Protein 2CFU (pdb70)

Organism: Pseudomonas aeruginosa (strain ATCC 15692 / DSM 22644 / CIP 104116 / JCM 14847 / LMG 12228 / 1C / PRS 101 / PAO1) (NCBI:txid208964)

Solvent-accessible surface area: 27462 Å² total

Secondary structure (P-SEA, 3-state):
ccccccccaaaaaaaaaaaaccccccaaaaaaaaccccccccbbbbbccccccccccccccccccccccccccaaaaaaaaaaacccbbbccccbbbbcccccbbbbbbbcccccccccccccaaaaaaaaaaaaaccccccccbbbcccccccccccccccccaaaaaaccbbbbbcccccccccccaaaaaaaaaaaaacccccccccccccccccccccccbbbbbbbcccccccbbbbbcccbbbbbbbbccccccbbbbbbbcccccccccccccccccccccccccccccaaaaaaaaaaaaacccccccccccccccccccaaaaaaaaaaaaaaaaaaaaaaaaaaaacccccccccccccccccccccccccccccaaaaaaaaaaacccccccccccccccccccaaaaaaaaaccaaaaaaaaaaaaaacaaaaaaaaaaaaaaacccaaaaaaaaaaaaaaaaaacccaaaaaaaaaaaaaaacccccccccaaaaaaccaaaaaaaaaaaccccccccccbbbbbbbcccbbbbbbbbcccbbbbbcccccccccbbbbbbaaaaaaaaaccccaaaaaaaccccccccccaaaaaaaabbbbbcccccccccc

B-factor: mean 19.93, std 8.71, range [2.0, 65.28]

GO terms:
  GO:0018741 linear primary-alkylsulfatase activity (F, EXP)
  GO:0042802 identical protein binding (F, IPI)

InterPro domains:
  IPR001279 Metallo-beta-lactamase [PF00753] (119-344)
  IPR001279 Metallo-beta-lactamase [SM00849] (122-344)
  IPR029228 Alkyl sulfatase dimerisation domain [PF14863] (381-519)
  IPR029229 Alkyl sulfatase, C-terminal [PF14864] (529-652)
  IPR036527 SCP2 sterol-binding domain superfamily [G3DSA:3.30.1050.10] (521-658)
  IPR036527 SCP2 sterol-binding domain superfamily [SSF55718] (531-652)
  IPR036866 Ribonuclease Z/Hydroxyacylglutathione hydrolase-like [SSF56281] (22-521)
  IPR038536 Alkyl/aryl-sulfatase, dimerisation domain superfamily [G3DSA:1.25.40.880] (380-520)
  IPR044097 Alkyl/aryl-sulfatase Bds1/ SdsA1 , MBL-fold [cd07710] (106-350)
  IPR052195 Bacterial Alkyl/Aryl-Sulfatase [PTHR43223] (21-653)

CATH classification: 3.60.15.30 (+2 more: 1.25.40.880, 3.30.1050.10)

Nearest PDB structures (foldseek):
  2cg2-assembly1_A-2  TM=9.993E-01  e=0.000E+00  Pseudomonas aeruginosa PAO1
  2cfz-assembly1_A  TM=1.001E+00  e=0.000E+00  Pseudomonas aeruginosa PAO1
  5a23-assembly1_C  TM=1.000E+00  e=1.369E-103  Pseudomonas aeruginosa
  4pdx-assembly1_A  TM=9.681E-01  e=1.367E-62  Escherichia coli K-12
  4pdx-assembly1_B  TM=9.681E-01  e=2.317E-62  Escherichia coli K-12

Structure (mmCIF, N/CA/C/O backbone):
data_2CFU
#
_entry.id   2CFU
#
_cell.length_a   86.057
_cell.length_b   86.057
_cell.length_c   364.413
_cell.angle_alpha   90.00
_cell.angle_beta   90.00
_cell.angle_gamma   120.00
#
_symmetry.space_group_name_H-M   'P 65 2 2'
#
loop_
_entity.id
_entity.type
_entity.pdbx_description
1 polymer SDSA1
2 non-polymer 1-DECANE-SULFONIC-ACID
3 non-polymer DI(HYDROXYETHYL)ETHER
4 non-polymer 'ISOPROPYL ALCOHOL'
5 non-polymer 'ZINC ION'
6 water water
#
loop_
_atom_site.group_PDB
_atom_site.id
_atom_site.type_symbol
_atom_site.label_atom_id
_atom_site.label_alt_id
_atom_site.label_comp_id
_atom_site.label_asym_id
_atom_site.label_entity_id
_atom_site.label_seq_id
_atom_site.pdbx_PDB_ins_code
_atom_site.Cartn_x
_atom_site.Cartn_y
_atom_site.Cartn_z
_atom_site.occupancy
_atom_site.B_iso_or_equiv
_atom_site.auth_seq_id
_atom_site.auth_comp_id
_atom_site.auth_asym_id
_atom_site.auth_atom_id
_atom_site.pdbx_PDB_model_num
ATOM 1 N N . THR A 1 20 ? 5.369 17.705 173.613 1.00 52.73 20 THR A N 1
ATOM 2 C CA . THR A 1 20 ? 6.039 18.488 174.715 1.00 54.32 20 THR A CA 1
ATOM 3 C C . THR A 1 20 ? 7.408 19.083 174.312 1.00 52.34 20 THR A C 1
ATOM 4 O O . THR A 1 20 ? 8.221 18.431 173.645 1.00 52.48 20 THR A O 1
ATOM 8 N N . THR A 1 21 ? 7.650 20.303 174.786 1.00 48.48 21 THR A N 1
ATOM 9 C CA . THR A 1 21 ? 8.816 21.101 174.432 1.00 43.27 21 THR A CA 1
ATOM 10 C C . THR A 1 21 ? 9.911 21.306 175.512 1.00 40.95 21 THR A C 1
ATOM 11 O O . THR A 1 21 ? 10.598 22.337 175.509 1.00 39.66 21 THR A O 1
ATOM 15 N N . ALA A 1 22 ? 10.064 20.375 176.442 1.00 34.17 22 ALA A N 1
ATOM 16 C CA . ALA A 1 22 ? 11.139 20.496 177.439 1.00 31.04 22 ALA A CA 1
ATOM 17 C C . ALA A 1 22 ? 12.064 19.275 177.284 1.00 27.87 22 ALA A C 1
ATOM 18 O O . ALA A 1 22 ? 11.620 18.260 176.737 1.00 27.80 22 ALA A O 1
ATOM 20 N N . PRO A 1 23 ? 13.354 19.387 177.698 1.00 24.11 23 PRO A N 1
ATOM 21 C CA . PRO A 1 23 ? 14.278 18.258 177.576 1.00 22.03 23 PRO A CA 1
ATOM 22 C C . PRO A 1 23 ? 13.718 16.996 178.198 1.00 23.59 23 PRO A C 1
ATOM 23 O O . PRO A 1 23 ? 12.977 17.073 179.189 1.00 22.53 23 PRO A O 1
ATOM 27 N N . LYS A 1 24 ? 14.043 15.850 177.606 1.00 20.01 24 LYS A N 1
ATOM 28 C CA . LYS A 1 24 ? 13.506 14.557 178.067 1.00 18.68 24 LYS A CA 1
ATOM 29 C C . LYS A 1 24 ? 14.597 13.842 178.872 1.00 20.90 24 LYS A C 1
ATOM 30 O O . LYS A 1 24 ? 15.781 14.187 178.747 1.00 19.28 24 LYS A O 1
ATOM 36 N N . PRO A 1 25 ? 14.212 12.853 179.709 1.00 20.74 25 PRO A N 1
ATOM 37 C CA . PRO A 1 25 ? 15.246 12.089 180.436 1.00 19.40 25 PRO A CA 1
ATOM 38 C C . PRO A 1 25 ? 16.089 11.274 179.439 1.00 20.25 25 PRO A C 1
ATOM 39 O O . PRO A 1 25 ? 15.643 11.039 178.308 1.00 19.97 25 PRO A O 1
ATOM 43 N N . PRO A 1 26 ? 17.327 10.908 179.814 1.00 20.42 26 PRO A N 1
ATOM 44 C CA . PRO A 1 26 ? 18.093 9.984 178.945 1.00 19.35 26 PRO A CA 1
ATOM 45 C C . PRO A 1 26 ? 17.314 8.676 178.752 1.00 18.02 26 PRO A C 1
ATOM 46 O O . PRO A 1 26 ? 16.714 8.166 179.679 1.00 15.14 26 PRO A O 1
ATOM 50 N N . SER A 1 27 ? 17.269 8.180 177.532 1.00 15.81 27 SER A N 1
ATOM 51 C CA . SER A 1 27 ? 16.556 6.928 177.274 1.00 18.54 27 SER A CA 1
ATOM 52 C C . SER A 1 27 ? 17.384 5.735 177.816 1.00 18.39 27 SER A C 1
ATOM 53 O O . SER A 1 27 ? 18.554 5.890 178.243 1.00 17.32 27 SER A O 1
ATOM 56 N N . ALA A 1 28 ? 16.787 4.546 177.805 1.00 16.53 28 ALA A N 1
ATOM 57 C CA . ALA A 1 28 ? 17.502 3.319 178.231 1.00 18.97 28 ALA A CA 1
ATOM 58 C C . ALA A 1 28 ? 18.722 3.054 177.352 1.00 18.65 28 ALA A C 1
ATOM 59 O O . ALA A 1 28 ? 19.745 2.511 177.811 1.00 17.06 28 ALA A O 1
ATOM 61 N N . PHE A 1 29 ? 18.602 3.401 176.066 1.00 17.81 29 PHE A N 1
ATOM 62 C CA . PHE A 1 29 ? 19.721 3.257 175.119 1.00 17.28 29 PHE A CA 1
ATOM 63 C C . PHE A 1 29 ? 20.804 4.265 175.385 1.00 19.36 29 PHE A C 1
ATOM 64 O O . PHE A 1 29 ? 21.982 3.954 175.267 1.00 17.24 29 PHE A O 1
ATOM 72 N N . THR A 1 30 ? 20.409 5.470 175.757 1.00 15.41 30 THR A N 1
ATOM 73 C CA . THR A 1 30 ? 21.392 6.468 176.116 1.00 16.53 30 THR A CA 1
ATOM 74 C C . THR A 1 30 ? 22.131 6.039 177.385 1.00 16.67 30 THR A C 1
ATOM 75 O O . THR A 1 30 ? 23.378 6.104 177.454 1.00 19.23 30 THR A O 1
ATOM 79 N N . VAL A 1 31 ? 21.386 5.537 178.377 1.00 17.38 31 VAL A N 1
ATOM 80 C CA . VAL A 1 31 ? 22.004 5.027 179.595 1.00 16.67 31 VAL A CA 1
ATOM 81 C C . VAL A 1 31 ? 23.035 3.931 179.264 1.00 17.80 31 VAL A C 1
ATOM 82 O O . VAL A 1 31 ? 24.190 3.973 179.761 1.00 15.86 31 VAL A O 1
ATOM 86 N N A GLU A 1 32 ? 22.624 2.976 178.424 0.50 16.32 32 GLU A N 1
ATOM 87 N N B GLU A 1 32 ? 22.659 2.957 178.427 0.50 18.83 32 GLU A N 1
ATOM 88 C CA A GLU A 1 32 ? 23.504 1.879 177.996 0.50 17.01 32 GLU A CA 1
ATOM 89 C CA B GLU A 1 32 ? 23.616 1.886 178.090 0.50 21.09 32 GLU A CA 1
ATOM 90 C C A GLU A 1 32 ? 24.763 2.406 177.306 0.50 16.26 32 GLU A C 1
ATOM 91 C C B GLU A 1 32 ? 24.824 2.452 177.351 0.50 19.18 32 GLU A C 1
ATOM 92 O O A GLU A 1 32 ? 25.862 1.849 177.486 0.50 15.11 32 GLU A O 1
ATOM 93 O O B GLU A 1 32 ? 25.956 1.973 177.543 0.50 17.64 32 GLU A O 1
ATOM 104 N N . ALA A 1 33 ? 24.604 3.475 176.525 1.00 17.84 33 ALA A N 1
ATOM 105 C CA . ALA A 1 33 ? 25.727 4.097 175.807 1.00 18.78 33 ALA A CA 1
ATOM 106 C C . ALA A 1 33 ? 26.700 4.722 176.819 1.00 17.15 33 ALA A C 1
ATOM 107 O O . ALA A 1 33 ? 27.909 4.601 176.660 1.00 16.98 33 ALA A O 1
ATOM 109 N N . GLN A 1 34 ? 26.178 5.357 177.875 1.00 19.22 34 GLN A N 1
ATOM 110 C CA . GLN A 1 34 ? 27.053 5.920 178.920 1.00 17.43 34 GLN A CA 1
ATOM 111 C C . GLN A 1 34 ? 27.820 4.827 179.658 1.00 17.84 34 GLN A C 1
ATOM 112 O O . GLN A 1 34 ? 29.016 5.006 179.956 1.00 20.62 34 GLN A O 1
ATOM 118 N N . ARG A 1 35 ? 27.159 3.702 179.941 1.00 16.05 35 ARG A N 1
ATOM 119 C CA A ARG A 1 35 ? 27.824 2.590 180.637 0.50 16.25 35 ARG A CA 1
ATOM 120 C CA B ARG A 1 35 ? 27.819 2.586 180.643 0.50 15.75 35 ARG A CA 1
ATOM 121 C C . ARG A 1 35 ? 28.946 2.028 179.761 1.00 16.18 35 ARG A C 1
ATOM 122 O O . ARG A 1 35 ? 30.004 1.631 180.254 1.00 14.87 35 ARG A O 1
ATOM 137 N N . ARG A 1 36 ? 28.701 1.995 178.457 1.00 18.00 36 ARG A N 1
ATOM 138 C CA A ARG A 1 36 ? 29.715 1.531 177.510 0.50 21.93 36 ARG A CA 1
ATOM 139 C CA B ARG A 1 36 ? 29.697 1.548 177.485 0.50 21.00 36 ARG A CA 1
ATOM 140 C C . ARG A 1 36 ? 30.945 2.440 177.496 1.00 20.73 36 ARG A C 1
ATOM 141 O O . ARG A 1 36 ? 32.082 1.936 177.408 1.00 17.78 36 ARG A O 1
ATOM 156 N N . VAL A 1 37 ? 30.732 3.764 177.595 1.00 16.26 37 VAL A N 1
ATOM 157 C CA . VAL A 1 37 ? 31.857 4.703 177.693 1.00 18.18 37 VAL A CA 1
ATOM 158 C C . VAL A 1 37 ? 32.732 4.336 178.918 1.00 17.11 37 VAL A C 1
ATOM 159 O O . VAL A 1 37 ? 33.968 4.222 178.806 1.00 17.68 37 VAL A O 1
ATOM 163 N N . GLU A 1 38 ? 32.077 4.103 180.061 1.00 16.41 38 GLU A N 1
ATOM 164 C CA . GLU A 1 38 ? 32.774 3.735 181.286 1.00 20.32 38 GLU A CA 1
ATOM 165 C C . GLU A 1 38 ? 33.545 2.425 181.135 1.00 20.58 38 GLU A C 1
ATOM 166 O O . GLU A 1 38 ? 34.651 2.314 181.643 1.00 18.22 38 GLU A O 1
ATOM 172 N N . ALA A 1 39 ? 32.973 1.470 180.399 1.00 15.19 39 ALA A N 1
ATOM 173 C CA . ALA A 1 39 ? 33.622 0.160 180.148 1.00 19.28 39 ALA A CA 1
ATOM 174 C C . ALA A 1 39 ? 34.833 0.320 179.214 1.00 21.79 39 ALA A C 1
ATOM 175 O O . ALA A 1 39 ? 35.808 -0.441 179.290 1.00 22.48 39 ALA A O 1
ATOM 177 N N . GLU A 1 40 ? 34.757 1.296 178.311 1.00 20.76 40 GLU A N 1
ATOM 178 C CA . GLU A 1 40 ? 35.794 1.461 177.293 1.00 23.50 40 GLU A CA 1
ATOM 179 C C . GLU A 1 40 ? 36.951 2.379 177.619 1.00 23.90 40 GLU A C 1
ATOM 180 O O . GLU A 1 40 ? 38.058 2.166 177.123 1.00 23.14 40 GLU A O 1
ATOM 186 N N . LEU A 1 41 ? 36.717 3.350 178.498 1.00 17.54 41 LEU A N 1
ATOM 187 C CA . LEU A 1 41 ? 37.702 4.395 178.779 1.00 19.07 41 LEU A CA 1
ATOM 188 C C . LEU A 1 41 ? 38.321 4.254 180.165 1.00 20.69 41 LEU A C 1
ATOM 189 O O . LEU A 1 41 ? 37.649 3.778 181.086 1.00 19.20 41 LEU A O 1
ATOM 194 N N . PRO A 1 42 ? 39.603 4.670 180.313 1.00 21.54 42 PRO A N 1
ATOM 195 C CA . PRO A 1 42 ? 40.377 4.441 181.550 1.00 20.81 42 PRO A CA 1
ATOM 196 C C . PRO A 1 42 ? 40.039 5.351 182.728 1.00 20.22 42 PRO A C 1
ATOM 197 O O . PRO A 1 42 ? 40.887 6.125 183.183 1.00 17.85 42 PRO A O 1
ATOM 201 N N . PHE A 1 43 ? 38.806 5.289 183.208 1.00 17.16 43 PHE A N 1
ATOM 202 C CA . PHE A 1 43 ? 38.411 6.096 184.369 1.00 18.82 43 PHE A CA 1
ATOM 203 C C . PHE A 1 43 ? 39.295 5.903 185.631 1.00 18.95 43 PHE A C 1
ATOM 204 O O . PHE A 1 43 ? 39.430 6.812 186.435 1.00 21.78 43 PHE A O 1
ATOM 212 N N . ALA A 1 44 ? 39.896 4.724 185.771 1.00 21.90 44 ALA A N 1
ATOM 213 C CA . ALA A 1 44 ? 40.857 4.416 186.872 1.00 19.01 44 ALA A CA 1
ATOM 214 C C . ALA A 1 44 ? 42.092 5.325 186.834 1.00 18.27 44 ALA A C 1
ATOM 215 O O . ALA A 1 44 ? 42.727 5.558 187.851 1.00 21.33 44 ALA A O 1
ATOM 217 N N . ASP A 1 45 ? 42.439 5.800 185.650 1.00 19.87 45 ASP A N 1
ATOM 218 C CA . ASP A 1 45 ? 43.488 6.798 185.499 1.00 20.62 45 ASP A CA 1
ATOM 219 C C . ASP A 1 45 ? 42.921 8.182 185.894 1.00 22.46 45 ASP A C 1
ATOM 220 O O . ASP A 1 45 ? 42.294 8.878 185.059 1.00 20.33 45 ASP A O 1
ATOM 225 N N . ARG A 1 46 ? 43.157 8.581 187.152 1.00 20.26 46 ARG A N 1
ATOM 226 C CA . ARG A 1 46 ? 42.659 9.873 187.673 1.00 23.51 46 ARG A CA 1
ATOM 227 C C . ARG A 1 46 ? 43.768 10.902 187.901 1.00 20.80 46 ARG A C 1
ATOM 228 O O . ARG A 1 46 ? 43.543 11.928 188.542 1.00 17.85 46 ARG A O 1
ATOM 236 N N . ALA A 1 47 ? 44.956 10.647 187.351 1.00 19.81 47 ALA A N 1
ATOM 237 C CA . ALA A 1 47 ? 46.092 11.557 187.562 1.00 19.24 47 ALA A CA 1
ATOM 238 C C . ALA A 1 47 ? 45.812 13.002 187.159 1.00 22.30 47 ALA A C 1
ATOM 239 O O . ALA A 1 47 ? 46.319 13.914 187.803 1.00 20.17 47 ALA A O 1
ATOM 241 N N . ASP A 1 48 ? 44.987 13.221 186.116 1.00 20.06 48 ASP A N 1
ATOM 242 C CA . ASP A 1 48 ? 44.616 14.594 185.708 1.00 18.51 48 ASP A CA 1
ATOM 243 C C . ASP A 1 48 ? 44.045 15.428 186.847 1.00 17.72 48 ASP A C 1
ATOM 244 O O . ASP A 1 48 ? 44.265 16.646 186.902 1.00 19.77 48 ASP A O 1
ATOM 249 N N . PHE A 1 49 ? 43.301 14.782 187.748 1.00 18.48 49 PHE A N 1
ATOM 250 C CA . PHE A 1 49 ? 42.748 15.485 188.919 1.00 20.61 49 PHE A CA 1
ATOM 251 C C . PHE A 1 49 ? 43.827 16.048 189.824 1.00 21.22 49 PHE A C 1
ATOM 252 O O . PHE A 1 49 ? 43.687 17.162 190.312 1.00 22.29 49 PHE A O 1
ATOM 260 N N A GLU A 1 50 ? 44.905 15.306 189.990 0.50 21.23 50 GLU A N 1
ATOM 261 N N B GLU A 1 50 ? 44.906 15.300 190.006 0.50 21.23 50 GLU A N 1
ATOM 262 C CA A GLU A 1 50 ? 46.057 15.787 190.712 0.50 22.39 50 GLU A CA 1
ATOM 263 C CA B GLU A 1 50 ? 46.079 15.789 190.710 0.50 22.39 50 GLU A CA 1
ATOM 264 C C A GLU A 1 50 ? 46.786 16.872 189.925 0.50 20.85 50 GLU A C 1
ATOM 265 C C B GLU A 1 50 ? 46.760 16.892 189.918 0.50 20.85 50 GLU A C 1
ATOM 266 O O A GLU A 1 50 ? 47.159 17.890 190.462 0.50 16.95 50 GLU A O 1
ATOM 267 O O B GLU A 1 50 ? 47.112 17.922 190.450 0.50 16.95 50 GLU A O 1
ATOM 278 N N . ARG A 1 51 ? 46.961 16.637 188.635 1.00 19.12 51 ARG A N 1
ATOM 279 C CA . ARG A 1 51 ? 47.626 17.621 187.765 1.00 19.68 51 ARG A CA 1
ATOM 280 C C . ARG A 1 51 ? 46.931 18.969 187.762 1.00 21.35 51 ARG A C 1
ATOM 281 O O . ARG A 1 51 ? 47.606 20.039 187.811 1.00 20.49 51 ARG A O 1
ATOM 289 N N . ALA A 1 52 ? 45.597 18.928 187.673 1.00 20.36 52 ALA A N 1
ATOM 290 C CA . ALA A 1 52 ? 44.788 20.146 187.582 1.00 19.79 52 ALA A CA 1
ATOM 291 C C . ALA A 1 52 ? 44.751 20.932 188.901 1.00 20.19 52 ALA A C 1
ATOM 292 O O . ALA A 1 52 ? 44.408 22.125 188.907 1.00 22.10 52 ALA A O 1
ATOM 294 N N . ASP A 1 53 ? 45.088 20.272 190.011 1.00 19.70 53 ASP A N 1
ATOM 295 C CA . ASP A 1 53 ? 45.156 20.940 191.315 1.00 21.85 53 ASP A CA 1
ATOM 296 C C . ASP A 1 53 ? 46.572 21.302 191.751 1.00 21.17 53 ASP A C 1
ATOM 297 O O . ASP A 1 53 ? 46.766 22.118 192.656 1.00 19.03 53 ASP A O 1
ATOM 302 N N . ARG A 1 54 ? 47.555 20.712 191.092 1.00 18.34 54 ARG A N 1
ATOM 303 C CA . ARG A 1 54 ? 48.953 20.910 191.477 1.00 16.48 54 ARG A CA 1
ATOM 304 C C . ARG A 1 54 ? 49.355 22.366 191.358 1.00 18.45 54 ARG A C 1
ATOM 305 O O . ARG A 1 54 ? 49.031 23.036 190.365 1.00 19.43 54 ARG A O 1
ATOM 313 N N . GLY A 1 55 ? 50.045 22.842 192.385 1.00 17.37 55 GLY A N 1
ATOM 314 C CA . GLY A 1 55 ? 50.534 24.214 192.430 1.00 20.69 55 GLY A CA 1
ATOM 315 C C . GLY A 1 55 ? 49.471 25.276 192.632 1.00 17.23 55 GLY A C 1
ATOM 316 O O . GLY A 1 55 ? 49.761 26.473 192.461 1.00 19.91 55 GLY A O 1
ATOM 317 N N . LEU A 1 56 ? 48.271 24.876 193.061 1.00 15.36 56 LEU A N 1
ATOM 318 C CA . LEU A 1 56 ? 47.200 25.851 193.293 1.00 11.48 56 LEU A CA 1
ATOM 319 C C . LEU A 1 56 ? 47.634 26.839 194.373 1.00 14.60 56 LEU A C 1
ATOM 320 O O . LEU A 1 56 ? 48.055 26.433 195.460 1.00 12.26 56 LEU A O 1
ATOM 325 N N . ILE A 1 57 ? 47.514 28.116 194.064 1.00 9.89 57 ILE A N 1
ATOM 326 C CA . ILE A 1 57 ? 47.827 29.209 194.991 1.00 14.49 57 ILE A CA 1
ATOM 327 C C . ILE A 1 57 ? 46.527 29.787 195.528 1.00 16.09 57 ILE A C 1
ATOM 328 O O . ILE A 1 57 ? 46.374 29.963 196.750 1.00 11.79 57 ILE A O 1
ATOM 333 N N . ARG A 1 58 ? 45.561 30.036 194.647 1.00 11.19 58 ARG A N 1
ATOM 334 C CA . ARG A 1 58 ? 44.260 30.571 195.099 1.00 16.83 58 ARG A CA 1
ATOM 335 C C . ARG A 1 58 ? 43.111 30.292 194.125 1.00 17.92 58 ARG A C 1
ATOM 336 O O . ARG A 1 58 ? 43.200 30.642 192.944 1.00 13.37 58 ARG A O 1
ATOM 344 N N . ARG A 1 59 ? 42.052 29.653 194.619 1.00 19.22 59 ARG A N 1
ATOM 345 C CA . ARG A 1 59 ? 40.818 29.521 193.845 1.00 19.00 59 ARG A CA 1
ATOM 346 C C . ARG A 1 59 ? 39.828 30.511 194.482 1.00 22.12 59 ARG A C 1
ATOM 347 O O . ARG A 1 59 ? 39.333 30.246 195.579 1.00 23.50 59 ARG A O 1
ATOM 355 N N . PRO A 1 60 ? 39.597 31.692 193.850 1.00 25.08 60 PRO A N 1
ATOM 356 C CA . PRO A 1 60 ? 38.619 32.636 194.425 1.00 27.14 60 PRO A CA 1
ATOM 357 C C . PRO A 1 60 ? 37.290 31.921 194.645 1.00 31.84 60 PRO A C 1
ATOM 358 O O . PRO A 1 60 ? 36.886 31.129 193.801 1.00 35.92 60 PRO A O 1
ATOM 362 N N . GLU A 1 61 ? 36.644 32.199 195.779 1.00 31.23 61 GLU A N 1
ATOM 363 C CA . GLU A 1 61 ? 35.414 31.514 196.230 1.00 38.00 61 GLU A CA 1
ATOM 364 C C . GLU A 1 61 ? 34.337 31.469 195.159 1.00 35.04 61 GLU A C 1
ATOM 365 O O . GLU A 1 61 ? 33.758 30.409 194.875 1.00 38.72 61 GLU A O 1
ATOM 371 N N . ARG A 1 62 ? 34.017 32.639 194.628 1.00 33.22 62 ARG A N 1
ATOM 372 C CA . ARG A 1 62 ? 33.079 32.733 193.533 1.00 38.11 62 ARG A CA 1
ATOM 373 C C . ARG A 1 62 ? 33.809 33.530 192.469 1.00 35.96 62 ARG A C 1
ATOM 374 O O . ARG A 1 62 ? 34.692 34.352 192.776 1.00 39.31 62 ARG A O 1
ATOM 382 N N . LEU A 1 63 ? 33.483 33.267 191.223 1.00 28.46 63 LEU A N 1
ATOM 383 C CA . LEU A 1 63 ? 34.043 34.036 190.157 1.00 25.22 63 LEU A CA 1
ATOM 384 C C . LEU A 1 63 ? 32.907 34.717 189.408 1.00 22.50 63 LEU A C 1
ATOM 385 O O . LEU A 1 63 ? 32.024 34.060 188.888 1.00 26.61 63 LEU A O 1
ATOM 390 N N . LEU A 1 64 ? 32.955 36.039 189.352 1.00 23.59 64 LEU A N 1
ATOM 391 C CA . LEU A 1 64 ? 31.968 36.828 188.612 1.00 24.39 64 LEU A CA 1
ATOM 392 C C . LEU A 1 64 ? 32.696 38.041 188.053 1.00 24.25 64 LEU A C 1
ATOM 393 O O . LEU A 1 64 ? 33.100 38.902 188.811 1.00 23.80 64 LEU A O 1
ATOM 398 N N . ILE A 1 65 ? 32.879 38.069 186.733 1.00 20.86 65 ILE A N 1
ATOM 399 C CA . ILE A 1 65 ? 33.610 39.160 186.064 1.00 23.57 65 ILE A CA 1
ATOM 400 C C . ILE A 1 65 ? 32.627 40.007 185.234 1.00 20.93 65 ILE A C 1
ATOM 401 O O . ILE A 1 65 ? 31.897 39.466 184.395 1.00 26.80 65 ILE A O 1
ATOM 406 N N . ARG A 1 66 ? 32.647 41.316 185.472 1.00 24.84 66 ARG A N 1
ATOM 407 C CA A ARG A 1 66 ? 31.739 42.253 184.799 0.50 23.17 66 ARG A CA 1
ATOM 408 C CA B ARG A 1 66 ? 31.747 42.288 184.821 0.50 23.32 66 ARG A CA 1
ATOM 409 C C . ARG A 1 66 ? 32.448 43.143 183.769 1.00 23.77 66 ARG A C 1
ATOM 410 O O . ARG A 1 66 ? 33.650 43.475 183.905 1.00 23.94 66 ARG A O 1
ATOM 425 N N . ASN A 1 67 ? 31.707 43.515 182.728 1.00 18.80 67 ASN A N 1
ATOM 426 C CA . ASN A 1 67 ? 32.219 44.406 181.686 1.00 18.63 67 ASN A CA 1
ATOM 427 C C . ASN A 1 67 ? 31.891 45.845 182.066 1.00 20.72 67 ASN A C 1
ATOM 428 O O . ASN A 1 67 ? 31.010 46.071 182.907 1.00 19.14 67 ASN A O 1
ATOM 433 N N . PRO A 1 68 ? 32.624 46.820 181.489 1.00 23.09 68 PRO A N 1
ATOM 434 C CA . PRO A 1 68 ? 32.387 48.242 181.715 1.00 22.60 68 PRO A CA 1
ATOM 435 C C . PRO A 1 68 ? 30.946 48.687 181.468 1.00 24.98 68 PRO A C 1
ATOM 436 O O . PRO A 1 68 ? 30.480 49.587 182.145 1.00 24.31 68 PRO A O 1
ATOM 440 N N . ASP A 1 69 ? 30.245 48.078 180.514 1.00 21.87 69 ASP A N 1
ATOM 441 C CA . ASP A 1 69 ? 28.856 48.486 180.262 1.00 24.32 69 ASP A CA 1
ATOM 442 C C . ASP A 1 69 ? 27.867 47.807 181.246 1.00 22.07 69 ASP A C 1
ATOM 443 O O . ASP A 1 69 ? 26.655 47.985 181.136 1.00 24.30 69 ASP A O 1
ATOM 448 N N . GLY A 1 70 ? 28.404 46.988 182.158 1.00 25.14 70 GLY A N 1
ATOM 449 C CA . GLY A 1 70 ? 27.598 46.305 183.186 1.00 23.62 70 GLY A CA 1
ATOM 450 C C . GLY A 1 70 ? 27.156 44.893 182.870 1.00 22.65 70 GLY A C 1
ATOM 451 O O . GLY A 1 70 ? 26.529 44.231 183.699 1.00 23.34 70 GLY A O 1
ATOM 452 N N . SER A 1 71 ? 27.406 44.456 181.643 1.00 18.65 71 SER A N 1
ATOM 453 C CA . SER A 1 71 ? 27.102 43.111 181.258 1.00 16.10 71 SER A CA 1
ATOM 454 C C . SER A 1 71 ? 28.073 42.179 182.010 1.00 21.31 71 SER A C 1
ATOM 455 O O . SER A 1 71 ? 29.123 42.620 182.515 1.00 21.19 71 SER A O 1
ATOM 458 N N . VAL A 1 72 ? 27.723 40.897 182.086 1.00 18.95 72 VAL A N 1
ATOM 459 C CA . VAL A 1 72 ? 28.552 39.911 182.760 1.00 19.94 72 VAL A CA 1
ATOM 460 C C . VAL A 1 72 ? 29.489 39.232 181.741 1.00 21.77 72 VAL A C 1
ATOM 461 O O . VAL A 1 72 ? 29.022 38.649 180.773 1.00 20.55 72 VAL A O 1
ATOM 465 N N . ALA A 1 73 ? 30.808 39.325 181.954 1.00 21.31 73 ALA A N 1
ATOM 466 C CA . ALA A 1 73 ? 31.789 38.701 181.063 1.00 18.49 73 ALA A CA 1
ATOM 467 C C . ALA A 1 73 ? 31.931 37.194 181.312 1.00 23.74 73 ALA A C 1
ATOM 468 O O . ALA A 1 73 ? 32.059 36.427 180.371 1.00 23.02 73 ALA A O 1
ATOM 470 N N . TRP A 1 74 ? 31.912 36.788 182.591 1.00 20.84 74 TRP A N 1
ATOM 471 C CA . TRP A 1 74 ? 32.256 35.410 182.962 1.00 23.68 74 TRP A CA 1
ATOM 472 C C . TRP A 1 74 ? 31.758 35.110 184.341 1.00 26.16 74 TRP A C 1
ATOM 473 O O . TRP A 1 74 ? 31.832 35.953 185.231 1.00 25.69 74 TRP A O 1
ATOM 484 N N . GLN A 1 75 ? 31.266 33.898 184.540 1.00 25.78 75 GLN A N 1
ATOM 485 C CA . GLN A 1 75 ? 30.947 33.472 185.888 1.00 27.63 75 GLN A CA 1
ATOM 486 C C . GLN A 1 75 ? 30.932 31.964 185.869 1.00 26.67 75 GLN A C 1
ATOM 487 O O . GLN A 1 75 ? 30.690 31.361 184.821 1.00 29.19 75 GLN A O 1
ATOM 493 N N . LEU A 1 76 ? 31.236 31.351 187.004 1.00 24.38 76 LEU A N 1
ATOM 494 C CA . LEU A 1 76 ? 31.307 29.893 187.074 1.00 22.73 76 LEU A CA 1
ATOM 495 C C . LEU A 1 76 ? 30.213 29.241 187.916 1.00 24.33 76 LEU A C 1
ATOM 496 O O . LEU A 1 76 ? 30.070 27.998 187.912 1.00 23.35 76 LEU A O 1
ATOM 501 N N . GLY A 1 77 ? 29.410 30.068 188.594 1.00 21.38 77 GLY A N 1
ATOM 502 C CA . GLY A 1 77 ? 28.315 29.579 189.461 1.00 23.34 77 GLY A CA 1
ATOM 503 C C . GLY A 1 77 ? 27.282 28.672 188.799 1.00 24.73 77 GLY A C 1
ATOM 504 O O . GLY A 1 77 ? 26.681 27.826 189.463 1.00 25.02 77 GLY A O 1
ATOM 505 N N . GLY A 1 78 ? 27.093 28.825 187.484 1.00 26.13 78 GLY A N 1
ATOM 506 C CA . GLY A 1 78 ? 26.169 27.956 186.724 1.00 22.75 78 GLY A CA 1
ATOM 507 C C . GLY A 1 78 ? 26.641 26.507 186.626 1.00 24.69 78 GLY A C 1
ATOM 508 O O . GLY A 1 78 ? 25.866 25.598 186.266 1.00 21.18 78 GLY A O 1
ATOM 509 N N . TYR A 1 79 ? 27.910 26.271 186.946 1.00 18.79 79 TYR A N 1
ATOM 510 C CA . TYR A 1 79 ? 28.441 24.896 186.892 1.00 23.14 79 TYR A CA 1
ATOM 511 C C . TYR A 1 79 ? 28.410 24.142 188.228 1.00 23.13 79 TYR A C 1
ATOM 512 O O . TYR A 1 79 ? 28.933 23.037 188.318 1.00 25.22 79 TYR A O 1
ATOM 521 N N . ASP A 1 80 ? 27.777 24.722 189.251 1.00 23.29 80 ASP A N 1
ATOM 522 C CA . ASP A 1 80 ? 27.757 24.084 190.553 1.00 23.64 80 ASP A CA 1
ATOM 523 C C . ASP A 1 80 ? 27.241 22.661 190.549 1.00 24.84 80 ASP A C 1
ATOM 524 O O . ASP A 1 80 ? 27.713 21.843 191.349 1.00 26.47 80 ASP A O 1
ATOM 529 N N . PHE A 1 81 ? 26.307 22.341 189.646 1.00 24.54 81 PHE A N 1
ATOM 530 C CA . PHE A 1 81 ? 25.723 20.977 189.561 1.00 22.13 81 PHE A CA 1
ATOM 531 C C . PHE A 1 81 ? 26.804 19.926 189.311 1.00 24.26 81 PHE A C 1
ATOM 532 O O . PHE A 1 81 ? 26.635 18.767 189.630 1.00 27.24 81 PHE A O 1
ATOM 540 N N . LEU A 1 82 ? 27.923 20.348 188.730 1.00 23.70 82 LEU A N 1
ATOM 541 C CA . LEU A 1 82 ? 29.026 19.443 188.457 1.00 20.49 82 LEU A CA 1
ATOM 542 C C . LEU A 1 82 ? 29.861 19.149 189.672 1.00 26.83 82 LEU A C 1
ATOM 543 O O . LEU A 1 82 ? 30.561 18.126 189.703 1.00 24.35 82 LEU A O 1
ATOM 548 N N . LEU A 1 83 ? 29.794 20.033 190.672 1.00 26.82 83 LEU A N 1
ATOM 549 C CA . LEU A 1 83 ? 30.688 19.942 191.836 1.00 31.94 83 LEU A CA 1
ATOM 550 C C . LEU A 1 83 ? 30.554 18.725 192.732 1.00 37.32 83 LEU A C 1
ATOM 551 O O . LEU A 1 83 ? 31.561 18.287 193.297 1.00 41.48 83 LEU A O 1
ATOM 556 N N . ASP A 1 84 ? 29.345 18.177 192.884 1.00 38.89 84 ASP A N 1
ATOM 557 C CA . ASP A 1 84 ? 29.185 16.942 193.686 1.00 42.00 84 ASP A CA 1
ATOM 558 C C . ASP A 1 84 ? 29.922 15.735 193.045 1.00 42.30 84 ASP A C 1
ATOM 559 O O . ASP A 1 84 ? 30.147 14.706 193.694 1.00 39.40 84 ASP A O 1
ATOM 564 N N . GLY A 1 85 ? 30.308 15.896 191.773 1.00 42.10 85 GLY A N 1
ATOM 565 C CA . GLY A 1 85 ? 31.029 14.870 191.001 1.00 40.40 85 GLY A CA 1
ATOM 566 C C . GLY A 1 85 ? 30.226 13.614 190.653 1.00 40.30 85 GLY A C 1
ATOM 567 O O . GLY A 1 85 ? 30.777 12.646 190.110 1.00 42.39 85 GLY A O 1
ATOM 568 N N A LYS A 1 86 ? 28.930 13.647 190.941 0.50 37.19 86 LYS A N 1
ATOM 569 N N B LYS A 1 86 ? 28.932 13.626 190.970 0.50 38.55 86 LYS A N 1
ATOM 570 C CA A LYS A 1 86 ? 28.033 12.522 190.688 0.50 35.32 86 LYS A CA 1
ATOM 571 C CA B LYS A 1 86 ? 28.063 12.476 190.711 0.50 37.61 86 LYS A CA 1
ATOM 572 C C A LYS A 1 86 ? 27.707 12.368 189.195 0.50 34.82 86 LYS A C 1
ATOM 573 C C B LYS A 1 86 ? 27.694 12.353 189.221 0.50 36.21 86 LYS A C 1
ATOM 574 O O A LYS A 1 86 ? 27.485 13.371 188.508 0.50 34.20 86 LYS A O 1
ATOM 575 O O B LYS A 1 86 ? 27.437 13.366 188.561 0.50 35.82 86 LYS A O 1
ATOM 586 N N . PRO A 1 87 ? 27.692 11.114 188.689 1.00 36.01 87 PRO A N 1
ATOM 587 C CA . PRO A 1 87 ? 27.424 10.845 187.257 1.00 34.07 87 PRO A CA 1
ATOM 588 C C . PRO A 1 87 ? 25.981 11.167 186.885 1.00 32.05 87 PRO A C 1
ATOM 589 O O . PRO A 1 87 ? 25.066 10.883 187.662 1.00 30.51 87 PRO A O 1
ATOM 593 N N . ARG A 1 88 ? 25.802 11.790 185.722 1.00 25.03 88 ARG A N 1
ATOM 594 C CA . ARG A 1 88 ? 24.498 12.190 185.226 1.00 19.37 88 ARG A CA 1
ATOM 595 C C . ARG A 1 88 ? 24.394 11.599 183.840 1.00 17.34 88 ARG A C 1
ATOM 596 O O . ARG A 1 88 ? 25.235 11.896 183.012 1.00 17.86 88 ARG A O 1
ATOM 604 N N . ASP A 1 89 ? 23.400 10.731 183.603 1.00 13.45 89 ASP A N 1
ATOM 605 C CA . ASP A 1 89 ? 23.314 10.022 182.306 1.00 15.70 89 ASP A CA 1
ATOM 606 C C . ASP A 1 89 ? 22.913 10.867 181.107 1.00 18.89 89 ASP A C 1
ATOM 607 O O . ASP A 1 89 ? 22.952 10.394 179.972 1.00 19.77 89 ASP A O 1
ATOM 612 N N . SER A 1 90 ? 22.588 12.137 181.348 1.00 15.98 90 SER A N 1
ATOM 613 C CA . SER A 1 90 ? 22.344 13.038 180.247 1.00 17.37 90 SER A CA 1
ATOM 614 C C . SER A 1 90 ? 23.683 13.683 179.821 1.00 15.47 90 SER A C 1
ATOM 615 O O . SER A 1 90 ? 23.704 14.557 178.946 1.00 16.21 90 SER A O 1
ATOM 618 N N . ILE A 1 91 ? 24.796 13.263 180.446 1.00 17.40 91 ILE A N 1
ATOM 619 C CA . ILE A 1 91 ? 26.140 13.729 180.056 1.00 18.46 91 ILE A CA 1
ATOM 620 C C . ILE A 1 91 ? 27.099 12.536 179.845 1.00 18.78 91 ILE A C 1
ATOM 621 O O . ILE A 1 91 ? 27.250 11.685 180.714 1.00 20.89 91 ILE A O 1
ATOM 626 N N . ASN A 1 92 ? 27.752 12.505 178.695 1.00 20.30 92 ASN A N 1
ATOM 627 C CA . ASN A 1 92 ? 28.737 11.481 178.414 1.00 15.72 92 ASN A CA 1
ATOM 628 C C . ASN A 1 92 ? 29.734 11.548 179.558 1.00 15.38 92 ASN A C 1
ATOM 629 O O . ASN A 1 92 ? 30.228 12.656 179.864 1.00 14.37 92 ASN A O 1
ATOM 634 N N . PRO A 1 93 ? 29.987 10.404 180.244 1.00 17.57 93 PRO A N 1
ATOM 635 C CA . PRO A 1 93 ? 30.873 10.412 181.433 1.00 19.22 93 PRO A CA 1
ATOM 636 C C . PRO A 1 93 ? 32.312 10.861 181.166 1.00 18.98 93 PRO A C 1
ATOM 637 O O . PRO A 1 93 ? 32.966 11.336 182.084 1.00 15.50 93 PRO A O 1
ATOM 641 N N . SER A 1 94 ? 32.788 10.695 179.931 1.00 15.89 94 SER A N 1
ATOM 642 C CA . SER A 1 94 ? 34.111 11.170 179.575 1.00 13.16 94 SER A CA 1
ATOM 643 C C . SER A 1 94 ? 34.059 12.702 179.540 1.00 14.77 94 SER A C 1
ATOM 644 O O . SER A 1 94 ? 34.949 13.369 180.053 1.00 15.70 94 SER A O 1
ATOM 647 N N . LEU A 1 95 ? 33.026 13.251 178.891 1.00 14.27 95 LEU A N 1
ATOM 648 C CA . LEU A 1 95 ? 32.856 14.704 178.859 1.00 16.19 95 LEU A CA 1
ATOM 649 C C . LEU A 1 95 ? 32.630 15.265 180.259 1.00 16.14 95 LEU A C 1
ATOM 650 O O . LEU A 1 95 ? 33.089 16.343 180.584 1.00 18.86 95 LEU A O 1
ATOM 655 N N . GLN A 1 96 ? 31.894 14.549 181.088 1.00 15.67 96 GLN A N 1
ATOM 656 C CA . GLN A 1 96 ? 31.692 15.027 182.448 1.00 16.86 96 GLN A CA 1
ATOM 657 C C . GLN A 1 96 ? 33.020 15.130 183.219 1.00 17.44 96 GLN A C 1
ATOM 658 O O . GLN A 1 96 ? 33.203 16.058 184.001 1.00 18.31 96 GLN A O 1
ATOM 664 N N . ARG A 1 97 ? 33.935 14.164 182.986 1.00 12.86 97 ARG A N 1
ATOM 665 C CA . ARG A 1 97 ? 35.267 14.172 183.581 1.00 14.29 97 ARG A CA 1
ATOM 666 C C . ARG A 1 97 ? 36.014 15.447 183.160 1.00 15.58 97 ARG A C 1
ATOM 667 O O . ARG A 1 97 ? 36.599 16.127 183.989 1.00 15.58 97 ARG A O 1
ATOM 675 N N . GLN A 1 98 ? 36.000 15.743 181.860 1.00 16.72 98 GLN A N 1
ATOM 676 C CA . GLN A 1 98 ? 36.678 16.923 181.323 1.00 14.49 98 GLN A CA 1
ATOM 677 C C . GLN A 1 98 ? 36.032 18.183 181.902 1.00 17.45 98 GLN A C 1
ATOM 678 O O . GLN A 1 98 ? 36.735 19.145 182.238 1.00 17.76 98 GLN A O 1
ATOM 684 N N . ALA A 1 99 ? 34.694 18.156 182.032 1.00 14.42 99 ALA A N 1
ATOM 685 C CA . ALA A 1 99 ? 33.911 19.297 182.505 1.00 18.93 99 ALA A CA 1
ATOM 686 C C . ALA A 1 99 ? 34.288 19.684 183.922 1.00 19.73 99 ALA A C 1
ATOM 687 O O . ALA A 1 99 ? 34.299 20.875 184.247 1.00 19.28 99 ALA A O 1
ATOM 689 N N . LEU A 1 100 ? 34.591 18.670 184.749 1.00 17.00 100 LEU A N 1
ATOM 690 C CA A LEU A 1 100 ? 34.988 18.934 186.129 0.50 16.68 100 LEU A CA 1
ATOM 691 C CA B LEU A 1 100 ? 35.032 18.868 186.134 0.50 18.53 100 LEU A CA 1
ATOM 692 C C . LEU A 1 100 ? 36.435 19.416 186.186 1.00 19.35 100 LEU A C 1
ATOM 693 O O . LEU A 1 100 ? 36.730 20.361 186.936 1.00 18.29 100 LEU A O 1
ATOM 702 N N . LEU A 1 101 ? 37.309 18.779 185.412 1.00 15.82 101 LEU A N 1
ATOM 703 C CA . LEU A 1 101 ? 38.719 19.209 185.358 1.00 16.94 101 LEU A CA 1
ATOM 704 C C . LEU A 1 101 ? 38.837 20.666 184.906 1.00 17.72 101 LEU A C 1
ATOM 705 O O . LEU A 1 101 ? 39.659 21.411 185.445 1.00 18.03 101 LEU A O 1
ATOM 710 N N . ASN A 1 102 ? 38.009 21.085 183.932 1.00 18.34 102 ASN A N 1
ATOM 711 C CA . ASN A 1 102 ? 37.993 22.508 183.505 1.00 18.53 102 ASN A CA 1
ATOM 712 C C . ASN A 1 102 ? 37.459 23.477 184.555 1.00 18.05 102 ASN A C 1
ATOM 713 O O . ASN A 1 102 ? 37.573 24.704 184.394 1.00 19.38 102 ASN A O 1
ATOM 718 N N . LEU A 1 103 ? 36.846 22.947 185.605 1.00 21.55 103 LEU A N 1
ATOM 719 C CA . LEU A 1 103 ? 36.388 23.793 186.726 1.00 20.02 103 LEU A CA 1
ATOM 720 C C . LEU A 1 103 ? 37.490 23.993 187.778 1.00 21.53 103 LEU A C 1
ATOM 721 O O . LEU A 1 103 ? 37.252 24.609 188.815 1.00 23.20 103 LEU A O 1
ATOM 726 N N . LYS A 1 104 ? 38.675 23.428 187.535 1.00 24.45 104 LYS A N 1
ATOM 727 C CA . LYS A 1 104 ? 39.807 23.614 188.445 1.00 22.86 104 LYS A CA 1
ATOM 728 C C . LYS A 1 104 ? 40.452 24.931 188.035 1.00 24.40 104 LYS A C 1
ATOM 729 O O . LYS A 1 104 ? 41.449 24.944 187.303 1.00 21.88 104 LYS A O 1
ATOM 735 N N . TYR A 1 105 ? 39.829 26.032 188.470 1.00 20.81 105 TYR A N 1
ATOM 736 C CA . TYR A 1 105 ? 40.238 27.401 188.100 1.00 19.74 105 TYR A CA 1
ATOM 737 C C . TYR A 1 105 ? 41.018 28.091 189.198 1.00 19.70 105 TYR A C 1
ATOM 738 O O . TYR A 1 105 ? 41.057 27.605 190.339 1.00 17.35 105 TYR A O 1
ATOM 747 N N . GLY A 1 106 ? 41.576 29.262 188.870 1.00 20.17 106 GLY A N 1
ATOM 748 C CA . GLY A 1 106 ? 42.305 30.069 189.837 1.00 16.23 106 GLY A CA 1
ATOM 749 C C . GLY A 1 106 ? 43.742 30.334 189.436 1.00 17.78 106 GLY A C 1
ATOM 750 O O . GLY A 1 106 ? 44.093 30.236 188.264 1.00 18.34 106 GLY A O 1
ATOM 751 N N . LEU A 1 107 ? 44.574 30.649 190.425 1.00 14.08 107 LEU A N 1
ATOM 752 C CA . LEU A 1 107 ? 45.992 30.965 190.194 1.00 17.34 107 LEU A CA 1
ATOM 753 C C . LEU A 1 107 ? 46.866 29.772 190.559 1.00 17.04 107 LEU A C 1
ATOM 754 O O . LEU A 1 107 ? 46.771 29.257 191.670 1.00 20.53 107 LEU A O 1
ATOM 759 N N . PHE A 1 108 ? 47.748 29.373 189.643 1.00 18.81 108 PHE A N 1
ATOM 760 C CA . PHE A 1 108 ? 48.582 28.189 189.838 1.00 18.48 108 PHE A CA 1
ATOM 761 C C . PHE A 1 108 ? 50.056 28.435 189.575 1.00 19.20 108 PHE A C 1
ATOM 762 O O . PHE A 1 108 ? 50.409 29.225 188.702 1.00 21.20 108 PHE A O 1
ATOM 770 N N . GLU A 1 109 ? 50.910 27.767 190.342 1.00 15.94 109 GLU A N 1
ATOM 771 C CA . GLU A 1 109 ? 52.320 27.687 190.013 1.00 16.45 109 GLU A CA 1
ATOM 772 C C . GLU A 1 109 ? 52.529 26.481 189.084 1.00 17.88 109 GLU A C 1
ATOM 773 O O . GLU A 1 109 ? 51.984 25.374 189.341 1.00 18.62 109 GLU A O 1
ATOM 779 N N . VAL A 1 110 ? 53.264 26.709 187.982 1.00 16.71 110 VAL A N 1
ATOM 780 C CA . VAL A 1 110 ? 53.620 25.685 187.000 1.00 14.96 110 VAL A CA 1
ATOM 781 C C . VAL A 1 110 ? 55.054 25.202 187.298 1.00 16.80 110 VAL A C 1
ATOM 782 O O . VAL A 1 110 ? 55.341 23.993 187.324 1.00 20.72 110 VAL A O 1
ATOM 786 N N . ALA A 1 111 ? 55.938 26.163 187.552 1.00 15.59 111 ALA A N 1
ATOM 787 C CA . ALA A 1 111 ? 57.341 25.931 187.847 1.00 15.43 111 ALA A CA 1
ATOM 788 C C . ALA A 1 111 ? 57.835 27.209 188.493 1.00 18.08 111 ALA A C 1
ATOM 789 O O . ALA A 1 111 ? 57.086 28.177 188.582 1.00 20.54 111 ALA A O 1
ATOM 791 N N . GLU A 1 112 ? 59.108 27.254 188.885 1.00 18.37 112 GLU A N 1
ATOM 792 C CA . GLU A 1 112 ? 59.614 28.440 189.571 1.00 24.56 112 GLU A CA 1
ATOM 793 C C . GLU A 1 112 ? 59.462 29.677 188.702 1.00 20.46 112 GLU A C 1
ATOM 794 O O . GLU A 1 112 ? 59.996 29.739 187.591 1.00 21.62 112 GLU A O 1
ATOM 800 N N . GLY A 1 113 ? 58.743 30.664 189.224 1.00 19.82 113 GLY A N 1
ATOM 801 C CA . GLY A 1 113 ? 58.529 31.940 188.512 1.00 18.25 113 GLY A CA 1
ATOM 802 C C . GLY A 1 113 ? 57.629 31.861 187.280 1.00 20.34 113 GLY A C 1
ATOM 803 O O . GLY A 1 113 ? 57.626 32.789 186.441 1.00 17.06 113 GLY A O 1
ATOM 804 N N . ILE A 1 114 ? 56.881 30.761 187.156 1.00 18.15 114 ILE A N 1
ATOM 805 C CA . ILE A 1 114 ? 55.907 30.588 186.057 1.00 18.23 114 ILE A CA 1
ATOM 806 C C . ILE A 1 114 ? 54.564 30.245 186.658 1.00 17.96 114 ILE A C 1
ATOM 807 O O . ILE A 1 114 ? 54.423 29.217 187.320 1.00 19.44 114 ILE A O 1
ATOM 812 N N . TYR A 1 115 ? 53.590 31.125 186.414 1.00 19.51 115 TYR A N 1
ATOM 813 C CA . TYR A 1 115 ? 52.236 30.978 186.937 1.00 17.22 115 TYR A CA 1
ATOM 814 C C . TYR A 1 115 ? 51.215 31.034 185.822 1.00 17.98 115 TYR A C 1
ATOM 815 O O . TYR A 1 115 ? 51.482 31.579 184.748 1.00 19.77 115 TYR A O 1
ATOM 824 N N . GLN A 1 116 ? 50.045 30.444 186.068 1.00 21.38 116 GLN A N 1
ATOM 825 C CA . GLN A 1 116 ? 48.921 30.574 185.136 1.00 19.63 116 GLN A CA 1
ATOM 826 C C . GLN A 1 116 ? 47.629 30.862 185.886 1.00 21.66 116 GLN A C 1
ATOM 827 O O . GLN A 1 116 ? 47.427 30.387 187.005 1.00 22.95 116 GLN A O 1
ATOM 833 N N . VAL A 1 117 ? 46.777 31.675 185.278 1.00 19.32 117 VAL A N 1
ATOM 834 C CA . VAL A 1 117 ? 45.417 31.836 185.776 1.00 18.65 117 VAL A CA 1
ATOM 835 C C . VAL A 1 117 ? 44.567 31.035 184.787 1.00 16.62 117 VAL A C 1
ATOM 836 O O . VAL A 1 117 ? 44.511 31.352 183.572 1.00 16.80 117 VAL A O 1
ATOM 840 N N . ARG A 1 118 ? 43.955 29.969 185.292 1.00 16.30 118 ARG A N 1
ATOM 841 C CA . ARG A 1 118 ? 43.126 29.104 184.482 1.00 17.52 118 ARG A CA 1
ATOM 842 C C . ARG A 1 118 ? 41.642 29.301 184.831 1.00 15.93 118 ARG A C 1
ATOM 843 O O . ARG A 1 118 ? 41.288 29.678 185.965 1.00 15.97 118 ARG A O 1
ATOM 851 N N . GLY A 1 119 ? 40.774 29.043 183.867 1.00 16.61 119 GLY A N 1
ATOM 852 C CA . GLY A 1 119 ? 39.345 29.105 184.140 1.00 13.85 119 GLY A CA 1
ATOM 853 C C . GLY A 1 119 ? 38.738 30.491 184.375 1.00 15.37 119 GLY A C 1
ATOM 854 O O . GLY A 1 119 ? 37.661 30.596 184.942 1.00 20.60 119 GLY A O 1
ATOM 855 N N . PHE A 1 120 ? 39.454 31.543 183.970 1.00 16.63 120 PHE A N 1
ATOM 856 C CA . PHE A 1 120 ? 38.932 32.903 183.957 1.00 16.56 120 PHE A CA 1
ATOM 857 C C . PHE A 1 120 ? 38.314 33.257 182.603 1.00 18.18 120 PHE A C 1
ATOM 858 O O . PHE A 1 120 ? 37.672 34.313 182.455 1.00 18.66 120 PHE A O 1
ATOM 866 N N . ASP A 1 121 ? 38.414 32.313 181.664 1.00 15.41 121 ASP A N 1
ATOM 867 C CA . ASP A 1 121 ? 37.992 32.502 180.266 1.00 16.09 121 ASP A CA 1
ATOM 868 C C . ASP A 1 121 ? 38.275 31.146 179.577 1.00 17.65 121 ASP A C 1
ATOM 869 O O . ASP A 1 121 ? 38.657 30.170 180.250 1.00 18.21 121 ASP A O 1
ATOM 874 N N . LEU A 1 122 ? 38.052 31.053 178.272 1.00 17.01 122 LEU A N 1
ATOM 875 C CA . LEU A 1 122 ? 38.289 29.798 177.577 1.00 15.90 122 LEU A CA 1
ATOM 876 C C . LEU A 1 122 ? 39.761 29.351 177.689 1.00 18.24 122 LEU A C 1
ATOM 877 O O . LEU A 1 122 ? 40.039 28.161 177.914 1.00 15.70 122 LEU A O 1
ATOM 882 N N . ALA A 1 123 ? 40.678 30.309 177.499 1.00 17.69 123 ALA A N 1
ATOM 883 C CA . ALA A 1 123 ? 42.095 30.071 177.556 1.00 17.83 123 ALA A CA 1
ATOM 884 C C . ALA A 1 123 ? 42.685 30.371 178.913 1.00 18.23 123 ALA A C 1
ATOM 885 O O . ALA A 1 123 ? 41.994 30.850 179.816 1.00 17.11 123 ALA A O 1
ATOM 887 N N . ASN A 1 124 ? 43.978 30.046 179.037 1.00 17.58 124 ASN A N 1
ATOM 888 C CA . ASN A 1 124 ? 44.776 30.371 180.207 1.00 18.58 124 ASN A CA 1
ATOM 889 C C . ASN A 1 124 ? 45.553 31.664 179.922 1.00 16.39 124 ASN A C 1
ATOM 890 O O . ASN A 1 124 ? 45.780 32.025 178.763 1.00 17.14 124 ASN A O 1
ATOM 895 N N . ILE A 1 125 ? 46.003 32.316 180.979 1.00 13.92 125 ILE A N 1
ATOM 896 C CA . ILE A 1 125 ? 46.901 33.480 180.828 1.00 18.18 125 ILE A CA 1
ATOM 897 C C . ILE A 1 125 ? 48.105 33.113 181.688 1.00 18.23 125 ILE A C 1
ATOM 898 O O . ILE A 1 125 ? 47.950 32.553 182.785 1.00 20.17 125 ILE A O 1
ATOM 903 N N . THR A 1 126 ? 49.294 33.359 181.166 1.00 18.10 126 THR A N 1
ATOM 904 C CA . THR A 1 126 ? 50.518 32.893 181.827 1.00 18.80 126 THR A CA 1
ATOM 905 C C . THR A 1 126 ? 51.377 34.086 182.243 1.00 19.83 126 THR A C 1
ATOM 906 O O . THR A 1 126 ? 51.623 35.001 181.430 1.00 17.82 126 THR A O 1
ATOM 910 N N . PHE A 1 127 ? 51.835 34.081 183.502 1.00 17.77 127 PHE A N 1
ATOM 911 C CA . PHE A 1 127 ? 52.689 35.149 184.021 1.00 16.11 127 PHE A CA 1
ATOM 912 C C . PHE A 1 127 ? 54.050 34.565 184.314 1.00 17.19 127 PHE A C 1
ATOM 913 O O . PHE A 1 127 ? 54.177 33.629 185.108 1.00 17.51 127 PHE A O 1
ATOM 921 N N . ILE A 1 128 ? 55.075 35.121 183.673 1.00 17.64 128 ILE A N 1
ATOM 922 C CA . ILE A 1 128 ? 56.429 34.610 183.839 1.00 16.87 128 ILE A CA 1
ATOM 923 C C . ILE A 1 128 ? 57.203 35.703 184.544 1.00 16.99 128 ILE A C 1
ATOM 924 O O . ILE A 1 128 ? 57.228 36.851 184.061 1.00 18.39 128 ILE A O 1
ATOM 929 N N A ARG A 1 129 ? 57.806 35.349 185.683 0.50 16.39 129 ARG A N 1
ATOM 930 N N B ARG A 1 129 ? 57.806 35.366 185.690 0.50 16.97 129 ARG A N 1
ATOM 931 C CA A ARG A 1 129 ? 58.595 36.286 186.483 0.50 15.41 129 ARG A CA 1
ATOM 932 C CA B ARG A 1 129 ? 58.546 36.345 186.501 0.50 16.04 129 ARG A CA 1
ATOM 933 C C A ARG A 1 129 ? 59.847 36.763 185.751 0.50 15.25 129 ARG A C 1
ATOM 934 C C B ARG A 1 129 ? 59.873 36.796 185.880 0.50 15.75 129 ARG A C 1
ATOM 935 O O A ARG A 1 129 ? 60.716 35.958 185.425 0.50 17.75 129 ARG A O 1
ATOM 936 O O B ARG A 1 129 ? 60.824 36.021 185.776 0.50 17.83 129 ARG A O 1
ATOM 951 N N . GLY A 1 130 ? 59.925 38.070 185.494 1.00 14.24 130 GLY A N 1
ATOM 952 C CA . GLY A 1 130 ? 61.133 38.681 184.932 1.00 13.11 130 GLY A CA 1
ATOM 953 C C . GLY A 1 130 ? 61.844 39.384 186.086 1.00 15.68 130 GLY A C 1
ATOM 954 O O . GLY A 1 130 ? 61.321 39.452 187.212 1.00 17.48 130 GLY A O 1
ATOM 955 N N . ASP A 1 131 ? 63.022 39.924 185.826 1.00 17.85 131 ASP A N 1
ATOM 956 C CA . ASP A 1 131 ? 63.763 40.631 186.875 1.00 17.57 131 ASP A CA 1
ATOM 957 C C . ASP A 1 131 ? 63.030 41.864 187.416 1.00 17.25 131 ASP A C 1
ATOM 958 O O . ASP A 1 131 ? 63.150 42.177 188.610 1.00 16.21 131 ASP A O 1
ATOM 963 N N . SER A 1 132 ? 62.244 42.530 186.559 1.00 15.87 132 SER A N 1
ATOM 964 C CA . SER A 1 132 ? 61.604 43.819 186.941 1.00 15.45 132 SER A CA 1
ATOM 965 C C . SER A 1 132 ? 60.090 43.899 186.710 1.00 17.45 132 SER A C 1
ATOM 966 O O . SER A 1 132 ? 59.481 44.970 186.917 1.00 17.42 132 SER A O 1
ATOM 969 N N . GLY A 1 133 ? 59.487 42.784 186.299 1.00 14.00 133 GLY A N 1
ATOM 970 C CA . GLY A 1 133 ? 58.046 42.760 186.046 1.00 14.11 133 GLY A CA 1
ATOM 971 C C . GLY A 1 133 ? 57.662 41.471 185.430 1.00 17.87 133 GLY A C 1
ATOM 972 O O . GLY A 1 133 ? 58.481 40.557 185.398 1.00 23.24 133 GLY A O 1
ATOM 973 N N . TRP A 1 134 ? 56.422 41.374 184.934 1.00 15.65 134 TRP A N 1
ATOM 974 C CA . TRP A 1 134 ? 55.963 40.133 184.285 1.00 16.33 134 TRP A CA 1
ATOM 975 C C . TRP A 1 134 ? 56.227 40.069 182.793 1.00 14.52 134 TRP A C 1
ATOM 976 O O . TRP A 1 134 ? 56.197 41.079 182.137 1.00 15.11 134 TRP A O 1
ATOM 987 N N . ILE A 1 135 ? 56.485 38.872 182.276 1.00 15.70 135 ILE A N 1
ATOM 988 C CA . ILE A 1 135 ? 56.372 38.641 180.818 1.00 17.22 135 ILE A CA 1
ATOM 989 C C . ILE A 1 135 ? 55.034 37.864 180.812 1.00 18.94 135 ILE A C 1
ATOM 990 O O . ILE A 1 135 ? 54.880 36.886 181.552 1.00 17.30 135 ILE A O 1
ATOM 995 N N . VAL A 1 136 ? 54.058 38.340 180.036 1.00 17.78 136 VAL A N 1
ATOM 996 C CA . VAL A 1 136 ? 52.732 37.692 180.017 1.00 15.35 136 VAL A CA 1
ATOM 997 C C . VAL A 1 136 ? 52.523 36.976 178.699 1.00 17.13 136 VAL A C 1
ATOM 998 O O . VAL A 1 136 ? 52.781 37.570 177.636 1.00 16.19 136 VAL A O 1
ATOM 1002 N N . VAL A 1 137 ? 52.080 35.704 178.742 1.00 15.62 137 VAL A N 1
ATOM 1003 C CA . VAL A 1 137 ? 51.770 34.991 177.500 1.00 13.75 137 VAL A CA 1
ATOM 1004 C C . VAL A 1 137 ? 50.247 34.890 177.391 1.00 17.78 137 VAL A C 1
ATOM 1005 O O . VAL A 1 137 ? 49.578 34.326 178.258 1.00 16.60 137 VAL A O 1
ATOM 1009 N N . ASP A 1 138 ? 49.725 35.481 176.326 1.00 18.00 138 ASP A N 1
ATOM 1010 C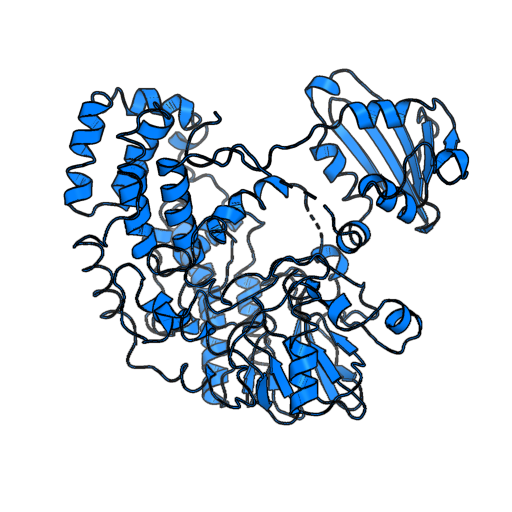 CA . ASP A 1 138 ? 48.311 35.557 176.035 1.00 18.87 138 ASP A CA 1
ATOM 1011 C C . ASP A 1 138 ? 47.541 36.453 176.993 1.00 22.54 138 ASP A C 1
ATOM 1012 O O . ASP A 1 138 ? 48.084 36.879 178.046 1.00 20.76 138 ASP A O 1
ATOM 1017 N N . THR A 1 139 ? 46.299 36.784 176.615 1.00 18.19 139 THR A N 1
ATOM 1018 C CA . THR A 1 139 ? 45.557 37.818 177.334 1.00 17.91 139 THR A CA 1
ATOM 1019 C C . THR A 1 139 ? 44.064 37.538 177.489 1.00 19.25 139 THR A C 1
ATOM 1020 O O . THR A 1 139 ? 43.289 38.453 177.761 1.00 17.92 139 THR A O 1
ATOM 1024 N N . LEU A 1 140 ? 43.665 36.286 177.274 1.00 19.48 140 LEU A N 1
ATOM 1025 C CA . LEU A 1 140 ? 42.254 35.859 177.332 1.00 17.00 140 LEU A CA 1
ATOM 1026 C C . LEU A 1 140 ? 41.441 36.521 176.197 1.00 19.32 140 LEU A C 1
ATOM 1027 O O . LEU A 1 140 ? 42.024 37.138 175.317 1.00 20.30 140 LEU A O 1
ATOM 1032 N N . THR A 1 141 ? 40.110 36.472 176.280 1.00 19.84 141 THR A N 1
ATOM 1033 C CA . THR A 1 141 ? 39.224 36.904 175.179 1.00 18.83 141 THR A CA 1
ATOM 1034 C C . THR A 1 141 ? 38.763 38.386 175.239 1.00 18.00 141 THR A C 1
ATOM 1035 O O . THR A 1 141 ? 38.458 38.977 174.207 1.00 17.80 141 THR A O 1
ATOM 1039 N N . THR A 1 142 ? 38.766 38.967 176.435 1.00 16.61 142 THR A N 1
ATOM 1040 C CA . THR A 1 142 ? 38.210 40.294 176.641 1.00 14.28 142 THR A CA 1
ATOM 1041 C C . THR A 1 142 ? 38.927 40.960 177.813 1.00 18.76 142 THR A C 1
ATOM 1042 O O . THR A 1 142 ? 39.378 40.272 178.735 1.00 17.25 142 THR A O 1
ATOM 1046 N N . PRO A 1 143 ? 39.102 42.294 177.749 1.00 18.19 143 PRO A N 1
ATOM 1047 C CA . PRO A 1 143 ? 39.869 42.977 178.788 1.00 16.10 143 PRO A CA 1
ATOM 1048 C C . PRO A 1 143 ? 39.444 42.703 180.226 1.00 16.13 143 PRO A C 1
ATOM 1049 O O . PRO A 1 143 ? 40.308 42.618 181.092 1.00 17.38 143 PRO A O 1
ATOM 1053 N N . ALA A 1 144 ? 38.137 42.552 180.490 1.00 17.76 144 ALA A N 1
ATOM 1054 C CA . ALA A 1 144 ? 37.673 42.370 181.892 1.00 15.82 144 ALA A CA 1
ATOM 1055 C C . ALA A 1 144 ? 38.228 41.077 182.511 1.00 16.37 144 ALA A C 1
ATOM 1056 O O . ALA A 1 144 ? 38.597 41.057 183.705 1.00 15.43 144 ALA A O 1
ATOM 1058 N N . THR A 1 145 ? 38.298 40.009 181.717 1.00 14.46 145 THR A N 1
ATOM 1059 C CA . THR A 1 145 ? 38.785 38.717 182.278 1.00 16.60 145 THR A CA 1
ATOM 1060 C C . THR A 1 145 ? 40.298 38.792 182.489 1.00 14.18 145 THR A C 1
ATOM 1061 O O . THR A 1 145 ? 40.826 38.371 183.541 1.00 18.99 145 THR A O 1
ATOM 1065 N N . ALA A 1 146 ? 40.984 39.366 181.511 1.00 18.51 146 ALA A N 1
ATOM 1066 C CA . ALA A 1 146 ? 42.430 39.588 181.636 1.00 12.69 146 ALA A CA 1
ATOM 1067 C C . ALA A 1 146 ? 42.746 40.438 182.857 1.00 18.84 146 ALA A C 1
ATOM 1068 O O . ALA A 1 146 ? 43.642 40.075 183.660 1.00 20.83 146 ALA A O 1
ATOM 1070 N N . ARG A 1 147 ? 42.013 41.548 183.020 1.00 15.81 147 ARG A N 1
ATOM 1071 C CA A ARG A 1 147 ? 42.229 42.453 184.155 0.50 18.30 147 ARG A CA 1
ATOM 1072 C CA B ARG A 1 147 ? 42.266 42.429 184.161 0.50 17.89 147 ARG A CA 1
ATOM 1073 C C . ARG A 1 147 ? 42.001 41.694 185.479 1.00 16.86 147 ARG A C 1
ATOM 1074 O O . ARG A 1 147 ? 42.819 41.773 186.421 1.00 18.28 147 ARG A O 1
ATOM 1089 N N . ALA A 1 148 ? 40.891 40.951 185.547 1.00 17.76 148 ALA A N 1
ATOM 1090 C CA . ALA A 1 148 ? 40.578 40.146 186.739 1.00 18.79 148 ALA A CA 1
ATOM 1091 C C . ALA A 1 148 ? 41.708 39.145 187.060 1.00 18.57 148 ALA A C 1
ATOM 1092 O O . ALA A 1 148 ? 42.038 38.957 188.232 1.00 15.42 148 ALA A O 1
ATOM 1094 N N . ALA A 1 149 ? 42.307 38.531 186.027 1.00 19.34 149 ALA A N 1
ATOM 1095 C CA . ALA A 1 149 ? 43.419 37.578 186.215 1.00 21.45 149 ALA A CA 1
ATOM 1096 C C . ALA A 1 149 ? 44.646 38.295 186.781 1.00 22.54 149 ALA A C 1
ATOM 1097 O O . ALA A 1 149 ? 45.286 37.803 187.686 1.00 20.19 149 ALA A O 1
ATOM 1099 N N . TYR A 1 150 ? 44.975 39.446 186.212 1.00 19.39 150 TYR A N 1
ATOM 1100 C CA . TYR A 1 150 ? 46.083 40.256 186.696 1.00 17.91 150 TYR A CA 1
ATOM 1101 C C . TYR A 1 150 ? 45.856 40.688 188.160 1.00 16.43 150 TYR A C 1
ATOM 1102 O O . TYR A 1 150 ? 46.769 40.609 188.988 1.00 18.46 150 TYR A O 1
ATOM 1111 N N . GLU A 1 151 ? 44.619 41.033 188.505 1.00 19.74 151 GLU A N 1
ATOM 1112 C CA . GLU A 1 151 ? 44.318 41.431 189.883 1.00 21.27 151 GLU A CA 1
ATOM 1113 C C . GLU A 1 151 ? 44.523 40.303 190.891 1.00 19.14 151 GLU A C 1
ATOM 1114 O O . GLU A 1 151 ? 45.053 40.533 191.981 1.00 16.73 151 GLU A O 1
ATOM 1120 N N . LEU A 1 152 ? 44.116 39.089 190.515 1.00 16.27 152 LEU A N 1
ATOM 1121 C CA . LEU A 1 152 ? 44.352 37.908 191.338 1.00 17.35 152 LEU A CA 1
ATOM 1122 C C . LEU A 1 152 ? 45.857 37.684 191.503 1.00 15.73 152 LEU A C 1
ATOM 1123 O O . LEU A 1 152 ? 46.341 37.428 192.621 1.00 17.53 152 LEU A O 1
ATOM 1128 N N . VAL A 1 153 ? 46.590 37.732 190.382 1.00 15.01 153 VAL A N 1
ATOM 1129 C CA . VAL A 1 153 ? 48.078 37.625 190.414 1.00 14.61 153 VAL A CA 1
ATOM 1130 C C . VAL A 1 153 ? 48.704 38.651 191.394 1.00 18.28 153 VAL A C 1
ATOM 1131 O O . VAL A 1 153 ? 49.545 38.292 192.237 1.00 17.92 153 VAL A O 1
ATOM 1135 N N . SER A 1 154 ? 48.261 39.912 191.309 1.00 17.58 154 SER A N 1
ATOM 1136 C CA . SER A 1 154 ? 48.789 40.975 192.173 1.00 18.48 154 SER A CA 1
ATOM 1137 C C . SER A 1 154 ? 48.452 40.739 193.639 1.00 20.77 154 SER 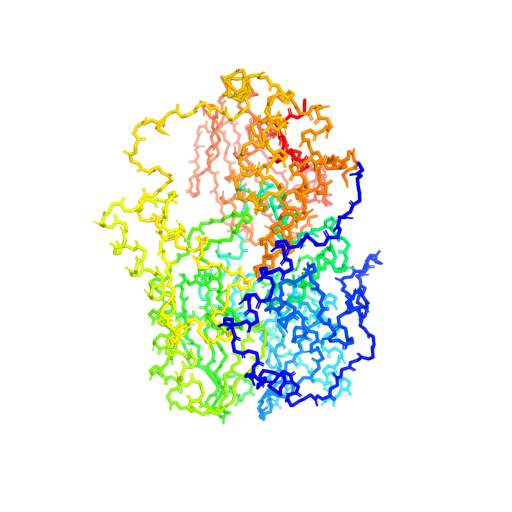A C 1
ATOM 1138 O O . SER A 1 154 ? 49.313 40.936 194.511 1.00 17.59 154 SER A O 1
ATOM 1141 N N . ARG A 1 155 ? 47.221 40.304 193.922 1.00 19.11 155 ARG A N 1
ATOM 1142 C CA . ARG A 1 155 ? 46.834 40.027 195.322 1.00 20.12 155 ARG A CA 1
ATOM 1143 C C . ARG A 1 155 ? 47.704 38.957 195.984 1.00 22.27 155 ARG A C 1
ATOM 1144 O O . ARG A 1 155 ? 48.116 39.116 197.124 1.00 23.80 155 ARG A O 1
ATOM 1152 N N . GLU A 1 156 ? 48.003 37.890 195.253 1.00 20.84 156 GLU A N 1
ATOM 1153 C CA . GLU A 1 156 ? 48.756 36.747 195.793 1.00 19.81 156 GLU A CA 1
ATOM 1154 C C . GLU A 1 156 ? 50.274 36.816 195.685 1.00 23.73 156 GLU A C 1
ATOM 1155 O O . GLU A 1 156 ? 50.989 36.389 196.610 1.00 23.06 156 GLU A O 1
ATOM 1161 N N . LEU A 1 157 ? 50.771 37.358 194.579 1.00 18.44 157 LEU A N 1
ATOM 1162 C CA . LEU A 1 157 ? 52.225 37.354 194.332 1.00 20.59 157 LEU A CA 1
ATOM 1163 C C . LEU A 1 157 ? 52.878 38.726 194.464 1.00 21.81 157 LEU A C 1
ATOM 1164 O O . LEU A 1 157 ? 54.102 38.850 194.492 1.00 24.55 157 LEU A O 1
ATOM 1169 N N . GLY A 1 158 ? 52.050 39.754 194.597 1.00 20.71 158 GLY A N 1
ATOM 1170 C CA . GLY A 1 158 ? 52.564 41.112 194.676 1.00 19.37 158 GLY A CA 1
ATOM 1171 C C . GLY A 1 158 ? 52.379 41.744 193.319 1.00 22.03 158 GLY A C 1
ATOM 1172 O O . GLY A 1 158 ? 52.483 41.075 192.262 1.00 18.13 158 GLY A O 1
ATOM 1173 N N . GLU A 1 159 ? 52.040 43.025 193.335 1.00 21.11 159 GLU A N 1
ATOM 1174 C CA . GLU A 1 159 ? 51.855 43.749 192.095 1.00 20.97 159 GLU A CA 1
ATOM 1175 C C . GLU A 1 159 ? 53.209 44.022 191.429 1.00 18.39 159 GLU A C 1
ATOM 1176 O O . GLU A 1 159 ? 54.172 44.400 192.096 1.00 20.73 159 GLU A O 1
ATOM 1182 N N A ARG A 1 160 ? 53.271 43.784 190.120 0.50 19.19 160 ARG A N 1
ATOM 1183 N N B ARG A 1 160 ? 53.253 43.817 190.114 0.50 19.10 160 ARG A N 1
ATOM 1184 C CA A ARG A 1 160 ? 54.459 44.036 189.308 0.50 21.65 160 ARG A CA 1
ATOM 1185 C CA B ARG A 1 160 ? 54.433 44.053 189.292 0.50 21.14 160 ARG A CA 1
ATOM 1186 C C A ARG A 1 160 ? 53.983 44.579 187.951 0.50 18.64 160 ARG A C 1
ATOM 1187 C C B ARG A 1 160 ? 53.963 44.603 187.948 0.50 18.42 160 ARG A C 1
ATOM 1188 O O A ARG A 1 160 ? 52.950 44.137 187.443 0.50 18.56 160 ARG A O 1
ATOM 1189 O O B ARG A 1 160 ? 52.919 44.183 187.442 0.50 18.35 160 ARG A O 1
ATOM 1204 N N . PRO A 1 161 ? 54.734 45.535 187.357 1.00 18.04 161 PRO A N 1
ATOM 1205 C CA . PRO A 1 161 ? 54.373 45.999 186.009 1.00 18.16 161 PRO A CA 1
ATOM 1206 C C . PRO A 1 161 ? 54.495 44.868 184.961 1.00 17.49 161 PRO A C 1
ATOM 1207 O O . PRO A 1 161 ? 55.301 43.943 185.116 1.00 19.10 161 PRO A O 1
ATOM 1211 N N . ILE A 1 162 ? 53.667 44.916 183.938 1.00 16.43 162 ILE A N 1
ATOM 1212 C CA . ILE A 1 162 ? 53.794 43.962 182.848 1.00 12.22 162 ILE A CA 1
ATOM 1213 C C . ILE A 1 162 ? 54.715 44.660 181.856 1.00 12.95 162 ILE A C 1
ATOM 1214 O O . ILE A 1 162 ? 54.439 45.788 181.438 1.00 17.97 162 ILE A O 1
ATOM 1219 N N . ARG A 1 163 ? 55.826 44.004 181.512 1.00 10.90 163 ARG A N 1
ATOM 1220 C CA . ARG A 1 163 ? 56.828 44.609 180.622 1.00 12.41 163 ARG A CA 1
ATOM 1221 C C . ARG A 1 163 ? 56.679 44.127 179.188 1.00 10.34 163 ARG A C 1
ATOM 1222 O O . ARG A 1 163 ? 56.981 44.854 178.246 1.00 14.12 163 ARG A O 1
ATOM 1230 N N . THR A 1 164 ? 56.195 42.893 179.045 1.00 8.09 164 THR A N 1
ATOM 1231 C CA . THR A 1 164 ? 56.076 42.227 177.727 1.00 9.45 164 THR A CA 1
ATOM 1232 C C . THR A 1 164 ? 54.848 41.348 177.706 1.00 12.44 164 THR A C 1
ATOM 1233 O O . THR A 1 164 ? 54.535 40.668 178.701 1.00 8.15 164 THR A O 1
ATOM 1237 N N . VAL A 1 165 ? 54.141 41.420 176.579 1.00 8.60 165 VAL A N 1
ATOM 1238 C CA . VAL A 1 165 ? 53.003 40.583 176.310 1.00 9.62 165 VAL A CA 1
ATOM 1239 C C . VAL A 1 165 ? 53.394 39.826 175.074 1.00 7.53 165 VAL A C 1
ATOM 1240 O O . VAL A 1 165 ? 53.845 40.424 174.092 1.00 7.65 165 VAL A O 1
ATOM 1244 N N . ILE A 1 166 ? 53.234 38.499 175.121 1.00 7.75 166 ILE A N 1
ATOM 1245 C CA . ILE A 1 166 ? 53.528 37.668 173.977 1.00 10.57 166 ILE A CA 1
ATOM 1246 C C . ILE A 1 166 ? 52.212 37.036 173.553 1.00 13.10 166 ILE A C 1
ATOM 1247 O O . ILE A 1 166 ? 51.476 36.549 174.400 1.00 11.99 166 ILE A O 1
ATOM 1252 N N . TYR A 1 167 ? 51.896 37.097 172.260 1.00 16.10 167 TYR A N 1
ATOM 1253 C CA . TYR A 1 167 ? 50.767 36.372 171.740 1.00 13.78 167 TYR A CA 1
ATOM 1254 C C . TYR A 1 167 ? 51.310 35.022 171.227 1.00 19.44 167 TYR A C 1
ATOM 1255 O O . TYR A 1 167 ? 52.153 34.976 170.310 1.00 18.03 167 TYR A O 1
ATOM 1264 N N . SER A 1 168 ? 50.807 33.929 171.788 1.00 19.53 168 SER A N 1
ATOM 1265 C CA . SER A 1 168 ? 51.250 32.575 171.393 1.00 19.06 168 SER A CA 1
ATOM 1266 C C . SER A 1 168 ? 50.796 32.273 169.968 1.00 20.96 168 SER A C 1
ATOM 1267 O O . SER A 1 168 ? 51.483 31.574 169.237 1.00 15.77 168 SER A O 1
ATOM 1270 N N . HIS A 1 169 ? 49.639 32.833 169.596 1.00 16.03 169 HIS A N 1
ATOM 1271 C CA . HIS A 1 169 ? 49.069 32.676 168.254 1.00 18.37 169 HIS A CA 1
ATOM 1272 C C . HIS A 1 169 ? 47.911 33.624 167.989 1.00 16.94 169 HIS A C 1
ATOM 1273 O O . HIS A 1 169 ? 47.391 34.266 168.901 1.00 18.04 169 HIS A O 1
ATOM 1280 N N . ALA A 1 170 ? 47.511 33.658 166.721 1.00 16.93 170 ALA A N 1
ATOM 1281 C CA . ALA A 1 170 ? 46.546 34.628 166.238 1.00 20.31 170 ALA A CA 1
ATOM 1282 C C . ALA A 1 170 ? 45.073 34.274 166.377 1.00 20.48 170 ALA A C 1
ATOM 1283 O O . ALA A 1 170 ? 44.363 34.265 165.372 1.00 21.31 170 ALA A O 1
ATOM 1285 N N . HIS A 1 171 ? 44.624 33.974 167.605 1.00 19.54 171 HIS A N 1
ATOM 1286 C CA . HIS A 1 171 ? 43.196 33.695 167.898 1.00 19.16 171 HIS A CA 1
ATOM 1287 C C . HIS A 1 171 ? 42.672 34.634 168.978 1.00 21.04 171 HIS A C 1
ATOM 1288 O O . HIS A 1 171 ? 43.386 34.955 169.949 1.00 23.13 171 HIS A O 1
ATOM 1295 N N . ALA A 1 172 ? 41.421 35.070 168.804 1.00 16.81 172 ALA A N 1
ATOM 1296 C CA . ALA A 1 172 ? 40.794 36.011 169.715 1.00 14.60 172 ALA A CA 1
ATOM 1297 C C . ALA A 1 172 ? 40.761 35.614 171.198 1.00 20.57 172 ALA A C 1
ATOM 1298 O O . ALA A 1 172 ? 40.797 36.492 172.055 1.00 19.26 172 ALA A O 1
ATOM 1300 N N . ASP A 1 173 ? 40.727 34.311 171.507 1.00 18.35 173 ASP A N 1
ATOM 1301 C CA . ASP A 1 173 ? 40.777 33.902 172.920 1.00 19.26 173 ASP A CA 1
ATOM 1302 C C . ASP A 1 173 ? 42.199 34.020 173.500 1.00 18.81 173 ASP A C 1
ATOM 1303 O O . ASP A 1 173 ? 42.429 33.669 174.672 1.00 21.87 173 ASP A O 1
ATOM 1308 N N . HIS A 1 174 ? 43.114 34.597 172.705 1.00 18.23 174 HIS A N 1
ATOM 1309 C CA . HIS A 1 174 ? 44.499 34.838 173.146 1.00 21.20 174 HIS A CA 1
ATOM 1310 C C . HIS A 1 174 ? 44.954 36.282 173.049 1.00 21.61 174 HIS A C 1
ATOM 1311 O O . HIS A 1 174 ? 45.710 36.705 173.896 1.00 20.53 174 HIS A O 1
ATOM 1318 N N . PHE A 1 175 ? 44.477 37.044 172.051 1.00 20.22 175 PHE A N 1
ATOM 1319 C CA . PHE A 1 175 ? 44.874 38.472 171.940 1.00 16.98 175 PHE A CA 1
ATOM 1320 C C . PHE A 1 175 ? 43.752 39.431 172.402 1.00 20.06 175 PHE A C 1
ATOM 1321 O O . PHE A 1 175 ? 44.009 40.633 172.618 1.00 19.44 175 PHE A O 1
ATOM 1329 N N . GLY A 1 176 ? 42.539 38.887 172.579 1.00 19.38 176 GLY A N 1
ATOM 1330 C CA . GLY A 1 176 ? 41.352 39.674 172.851 1.00 18.43 176 GLY A CA 1
ATOM 1331 C C . GLY A 1 176 ? 41.287 40.533 174.105 1.00 17.82 176 GLY A C 1
ATOM 1332 O O . GLY A 1 176 ? 40.595 41.563 174.130 1.00 18.64 176 GLY A O 1
ATOM 1333 N N . GLY A 1 177 ? 41.996 40.122 175.148 1.00 16.81 177 GLY A N 1
ATOM 1334 C CA . GLY A 1 177 ? 41.910 40.842 176.419 1.00 16.94 177 GLY A CA 1
ATOM 1335 C C . GLY A 1 177 ? 43.093 41.723 176.660 1.00 16.97 177 GLY A C 1
ATOM 1336 O O . GLY A 1 177 ? 43.261 42.257 177.760 1.00 18.03 177 GLY A O 1
ATOM 1337 N N . VAL A 1 178 ? 43.902 41.927 175.621 1.00 16.10 178 VAL A N 1
ATOM 1338 C CA . VAL A 1 178 ? 45.153 42.701 175.806 1.00 15.24 178 VAL A CA 1
ATOM 1339 C C . VAL A 1 178 ? 44.942 44.085 176.445 1.00 17.64 178 VAL A C 1
ATOM 1340 O O . VAL A 1 178 ? 45.747 44.505 177.268 1.00 18.79 178 VAL A O 1
ATOM 1344 N N . ARG A 1 179 ? 43.880 44.801 176.074 1.00 16.24 179 ARG A N 1
ATOM 1345 C CA . ARG A 1 179 ? 43.646 46.134 176.682 1.00 16.39 179 ARG A CA 1
ATOM 1346 C C . ARG A 1 179 ? 43.289 46.050 178.190 1.00 19.90 179 ARG A C 1
ATOM 1347 O O . ARG A 1 179 ? 43.150 47.072 178.860 1.00 17.01 179 ARG A O 1
ATOM 1355 N N . GLY A 1 180 ? 43.127 44.827 178.695 1.00 14.93 180 GLY A N 1
ATOM 1356 C CA . GLY A 1 180 ? 42.887 44.627 180.114 1.00 13.85 180 GLY A CA 1
ATOM 1357 C C . GLY A 1 180 ? 44.196 44.667 180.872 1.00 19.37 180 GLY A C 1
ATOM 1358 O O . GLY A 1 180 ? 44.206 44.811 182.094 1.00 22.12 180 GLY A O 1
ATOM 1359 N N . LEU A 1 181 ? 45.297 44.563 180.136 1.00 18.77 181 LEU A N 1
ATOM 1360 C CA . LEU A 1 181 ? 46.625 44.503 180.726 1.00 19.39 181 LEU A CA 1
ATOM 1361 C C . LEU A 1 181 ? 47.465 45.726 180.449 1.00 22.93 181 LEU A C 1
ATOM 1362 O O . LEU A 1 181 ? 48.161 46.224 181.329 1.00 19.19 181 LEU A O 1
ATOM 1367 N N . VAL A 1 182 ? 47.418 46.199 179.211 1.00 22.04 182 VAL A N 1
ATOM 1368 C CA . VAL A 1 182 ? 48.272 47.302 178.798 1.00 25.31 182 VAL A CA 1
ATOM 1369 C C . VAL A 1 182 ? 47.489 48.309 177.934 1.00 27.07 182 VAL A C 1
ATOM 1370 O O . VAL A 1 182 ? 46.432 47.976 177.383 1.00 24.94 182 VAL A O 1
ATOM 1374 N N . GLU A 1 183 ? 48.000 49.528 177.811 1.00 27.52 183 GLU A N 1
ATOM 1375 C CA . GLU A 1 183 ? 47.327 50.515 176.957 1.00 31.39 183 GLU A CA 1
ATOM 1376 C C . GLU A 1 183 ? 48.252 51.026 175.853 1.00 29.89 183 GLU A C 1
ATOM 1377 O O . GLU A 1 183 ? 49.475 50.930 175.997 1.00 25.67 183 GLU A O 1
ATOM 1383 N N . PRO A 1 184 ? 47.673 51.559 174.746 1.00 24.78 184 PRO A N 1
ATOM 1384 C CA . PRO A 1 184 ? 48.521 52.006 173.650 1.00 25.49 184 PRO A CA 1
ATOM 1385 C C . PRO A 1 184 ? 49.670 52.938 174.030 1.00 25.67 184 PRO A C 1
ATOM 1386 O O . PRO A 1 184 ? 50.742 52.819 173.444 1.00 24.34 184 PRO A O 1
ATOM 1390 N N . GLN A 1 185 ? 49.477 53.851 174.987 1.00 22.57 185 GLN A N 1
ATOM 1391 C CA . GLN A 1 185 ? 50.582 54.777 175.323 1.00 26.63 185 GLN A CA 1
ATOM 1392 C C . GLN A 1 185 ? 51.804 54.060 175.889 1.00 22.06 185 GLN A C 1
ATOM 1393 O O . GLN A 1 185 ? 52.926 54.510 175.673 1.00 21.14 185 GLN A O 1
ATOM 1399 N N . GLN A 1 186 ? 51.581 52.930 176.568 1.00 20.81 186 GLN A N 1
ATOM 1400 C CA . GLN A 1 186 ? 52.696 52.103 177.105 1.00 24.03 186 GLN A CA 1
ATOM 1401 C C . GLN A 1 186 ? 53.482 51.458 175.975 1.00 22.59 186 GLN A C 1
ATOM 1402 O O . GLN A 1 186 ? 54.710 51.329 176.049 1.00 19.32 186 GLN A O 1
ATOM 1408 N N . VAL A 1 187 ? 52.757 50.982 174.968 1.00 24.43 187 VAL A N 1
ATOM 1409 C CA . VAL A 1 187 ? 53.374 50.387 173.783 1.00 23.42 187 VAL A CA 1
ATOM 1410 C C . VAL A 1 187 ? 54.130 51.491 173.013 1.00 22.52 187 VAL A C 1
ATOM 1411 O O . VAL A 1 187 ? 55.285 51.310 172.666 1.00 26.10 187 VAL A O 1
ATOM 1415 N N . ALA A 1 188 ? 53.476 52.643 172.819 1.00 19.26 188 ALA A N 1
ATOM 1416 C CA . ALA A 1 188 ? 54.041 53.806 172.112 1.00 22.50 188 ALA A CA 1
ATOM 1417 C C . ALA A 1 188 ? 55.333 54.326 172.750 1.00 24.73 188 ALA A C 1
ATOM 1418 O O . ALA A 1 188 ? 56.263 54.710 172.045 1.00 25.46 188 ALA A O 1
ATOM 1420 N N . SER A 1 189 ? 55.375 54.348 174.087 1.00 24.96 189 SER A N 1
ATOM 1421 C CA . SER A 1 189 ? 56.553 54.809 174.815 1.00 26.67 189 SER A CA 1
ATOM 1422 C C . SER A 1 189 ? 57.680 53.766 174.911 1.00 25.16 189 SER A C 1
ATOM 1423 O O . SER A 1 189 ? 58.791 54.093 175.319 1.00 22.50 189 SER A O 1
ATOM 1426 N N . GLY A 1 190 ? 57.395 52.512 174.553 1.00 22.02 190 GLY A N 1
ATOM 1427 C CA . GLY A 1 190 ? 58.398 51.470 174.672 1.00 20.66 190 GLY A CA 1
ATOM 1428 C C . GLY A 1 190 ? 58.459 50.858 176.061 1.00 22.99 190 GLY A C 1
ATOM 1429 O O . GLY A 1 190 ? 59.328 50.027 176.308 1.00 24.60 190 GLY A O 1
ATOM 1430 N N . ALA A 1 191 ? 57.527 51.233 176.955 1.00 21.72 191 ALA A N 1
ATOM 1431 C CA . ALA A 1 191 ? 57.449 50.622 178.315 1.00 24.09 191 ALA A CA 1
ATOM 1432 C C . ALA A 1 191 ? 56.976 49.163 178.239 1.00 24.70 191 ALA A C 1
ATOM 1433 O O . ALA A 1 191 ? 57.278 48.342 179.113 1.00 22.60 191 ALA A O 1
ATOM 1435 N N . VAL A 1 192 ? 56.217 48.860 177.194 1.00 23.56 192 VAL A N 1
ATOM 1436 C CA . VAL A 1 192 ? 55.663 47.531 176.986 1.00 23.02 192 VAL A CA 1
ATOM 1437 C C . VAL A 1 192 ? 55.940 47.099 175.554 1.00 22.16 192 VAL A C 1
ATOM 1438 O O . VAL A 1 192 ? 55.712 47.881 174.622 1.00 22.58 192 VAL A O 1
ATOM 1442 N N . GLN A 1 193 ? 56.454 45.873 175.390 1.00 16.97 193 GLN A N 1
ATOM 1443 C CA . GLN A 1 193 ? 56.694 45.289 174.071 1.00 18.72 193 GLN A CA 1
ATOM 1444 C C . GLN A 1 193 ? 55.633 44.227 173.859 1.00 20.28 193 GLN A C 1
ATOM 1445 O O . GLN A 1 193 ? 55.226 43.571 174.815 1.00 22.18 193 GLN A O 1
ATOM 1451 N N . ILE A 1 194 ? 55.226 44.030 172.603 1.00 17.33 194 ILE A N 1
ATOM 1452 C CA . ILE A 1 194 ? 54.301 42.978 172.253 1.00 17.06 194 ILE A CA 1
ATOM 1453 C C . ILE A 1 194 ? 55.000 42.133 171.209 1.00 18.52 194 ILE A C 1
ATOM 1454 O O . ILE A 1 194 ? 55.357 42.620 170.118 1.00 17.72 194 ILE A O 1
ATOM 1459 N N . ILE A 1 195 ? 55.151 40.857 171.547 1.00 17.76 195 ILE A N 1
ATOM 1460 C CA A ILE A 1 195 ? 55.860 39.886 170.718 0.50 19.89 195 ILE A CA 1
ATOM 1461 C CA B ILE A 1 195 ? 55.847 39.904 170.693 0.50 16.22 195 ILE A CA 1
ATOM 1462 C C . ILE A 1 195 ? 54.845 38.884 170.168 1.00 18.03 195 ILE A C 1
ATOM 1463 O O . ILE A 1 195 ? 53.988 38.408 170.913 1.00 19.71 195 ILE A O 1
ATOM 1472 N N . ALA A 1 196 ? 54.960 38.573 168.871 1.00 19.67 196 ALA A N 1
ATOM 1473 C CA . ALA A 1 196 ? 54.058 37.653 168.185 1.00 16.00 196 ALA A CA 1
ATOM 1474 C C . ALA A 1 196 ? 54.793 36.880 167.111 1.00 16.73 196 ALA A C 1
ATOM 1475 O O . ALA A 1 196 ? 55.906 37.297 166.692 1.00 20.09 196 ALA A O 1
ATOM 1477 N N . PRO A 1 197 ? 54.236 35.706 166.700 1.00 19.91 197 PRO A N 1
ATOM 1478 C CA . PRO A 1 197 ? 54.905 34.972 165.613 1.00 19.77 197 PRO A CA 1
ATOM 1479 C C . PRO A 1 197 ? 54.736 35.747 164.320 1.00 21.63 197 PRO A C 1
ATOM 1480 O O . PRO A 1 197 ? 53.714 36.418 164.160 1.00 20.24 197 PRO A O 1
ATOM 1484 N N . ALA A 1 198 ? 55.715 35.694 163.423 1.00 20.82 198 ALA A N 1
ATOM 1485 C CA . ALA A 1 198 ? 55.546 36.348 162.117 1.00 25.61 198 ALA A CA 1
ATOM 1486 C C . ALA A 1 198 ? 54.247 35.824 161.485 1.00 21.16 198 ALA A C 1
ATOM 1487 O O . ALA A 1 198 ? 53.882 34.639 161.641 1.00 22.97 198 ALA A O 1
ATOM 1489 N N . GLY A 1 199 ? 53.534 36.723 160.817 1.00 21.97 199 GLY A N 1
ATOM 1490 C CA . GLY A 1 199 ? 52.253 36.396 160.198 1.00 18.34 199 GLY A CA 1
ATOM 1491 C C . GLY A 1 199 ? 51.071 36.643 161.113 1.00 22.52 199 GLY A C 1
ATOM 1492 O O . GLY A 1 199 ? 49.929 36.372 160.735 1.00 21.05 199 GLY A O 1
ATOM 1493 N N . PHE A 1 200 ? 51.340 37.111 162.336 1.00 17.65 200 PHE A N 1
ATOM 1494 C CA . PHE A 1 200 ? 50.285 37.320 163.313 1.00 18.76 200 PHE A CA 1
ATOM 1495 C C . PHE A 1 200 ? 49.182 38.264 162.800 1.00 20.89 200 PHE A C 1
ATOM 1496 O O . PHE A 1 200 ? 47.999 37.941 162.847 1.00 20.21 200 PHE A O 1
ATOM 1504 N N . MET A 1 201 ? 49.565 39.436 162.333 1.00 23.36 201 MET A N 1
ATOM 1505 C CA . MET A 1 201 ? 48.555 40.405 161.907 1.00 26.35 201 MET A CA 1
ATOM 1506 C C . MET A 1 201 ? 47.687 39.951 160.711 1.00 30.34 201 MET A C 1
ATOM 1507 O O . MET A 1 201 ? 46.487 40.255 160.660 1.00 34.50 201 MET A O 1
ATOM 1512 N N . GLU A 1 202 ? 48.282 39.153 159.822 1.00 28.83 202 GLU A N 1
ATOM 1513 C CA . GLU A 1 202 ? 47.577 38.620 158.658 1.00 29.23 202 GLU A CA 1
ATOM 1514 C C . GLU A 1 202 ? 46.590 37.535 159.049 1.00 29.95 202 GLU A C 1
ATOM 1515 O O . GLU A 1 202 ? 45.585 37.365 158.389 1.00 33.16 202 GLU A O 1
ATOM 1521 N N . ALA A 1 203 ? 46.885 36.813 160.132 1.00 25.66 203 ALA A N 1
ATOM 1522 C CA . ALA A 1 203 ? 46.065 35.686 160.564 1.00 24.31 203 ALA A CA 1
ATOM 1523 C C . ALA A 1 203 ? 45.017 36.080 161.622 1.00 26.45 203 ALA A C 1
ATOM 1524 O O . ALA A 1 203 ? 43.984 35.434 161.740 1.00 27.09 203 ALA A O 1
ATOM 1526 N N . ALA A 1 204 ? 45.271 37.159 162.359 1.00 22.58 204 ALA A N 1
ATOM 1527 C CA . ALA A 1 204 ? 44.362 37.593 163.441 1.00 25.09 204 ALA A CA 1
ATOM 1528 C C . ALA A 1 204 ? 42.955 37.917 162.912 1.00 30.64 204 ALA A C 1
ATOM 1529 O O . ALA A 1 204 ? 41.939 37.546 163.544 1.00 30.09 204 ALA A O 1
ATOM 1531 N N . ILE A 1 205 ? 42.917 38.582 161.750 1.00 29.56 205 ILE A N 1
ATOM 1532 C CA . ILE A 1 205 ? 41.671 38.949 161.049 1.00 35.06 205 ILE A CA 1
ATOM 1533 C C . ILE A 1 205 ? 41.699 38.515 159.584 1.00 34.64 205 ILE A C 1
ATOM 1534 O O . ILE A 1 205 ? 41.365 37.381 159.242 1.00 34.93 205 ILE A O 1
ATOM 1539 N N . VAL A 1 209 ? 36.512 36.497 158.167 1.00 26.72 209 VAL A N 1
ATOM 1540 C CA . VAL A 1 209 ? 35.798 37.728 157.903 1.00 25.06 209 VAL A CA 1
ATOM 1541 C C . VAL A 1 209 ? 34.747 37.541 156.793 1.00 21.47 209 VAL A C 1
ATOM 1542 O O . VAL A 1 209 ? 33.585 37.876 156.988 1.00 19.65 209 VAL A O 1
ATOM 1546 N N . LEU A 1 210 ? 35.153 36.997 155.641 1.00 20.41 210 LEU A N 1
ATOM 1547 C CA . LEU A 1 210 ? 34.272 36.993 154.450 1.00 19.64 210 LEU A CA 1
ATOM 1548 C C . LEU A 1 210 ? 33.025 36.147 154.630 1.00 19.87 210 LEU A C 1
ATOM 1549 O O . LEU A 1 210 ? 31.971 36.472 154.098 1.00 20.28 210 LEU A O 1
ATOM 1554 N N . ALA A 1 211 ? 33.130 35.105 155.443 1.00 17.14 211 ALA A N 1
ATOM 1555 C CA . ALA A 1 211 ? 31.969 34.247 155.709 1.00 19.52 211 ALA A CA 1
ATOM 1556 C C . ALA A 1 211 ? 31.576 34.449 157.173 1.00 21.01 211 ALA A C 1
ATOM 1557 O O . ALA A 1 211 ? 30.989 33.572 157.786 1.00 16.91 211 ALA A O 1
ATOM 1559 N N . GLY A 1 212 ? 31.823 35.654 157.696 1.00 19.36 212 GLY A N 1
ATOM 1560 C CA . GLY A 1 212 ? 31.617 35.922 159.133 1.00 21.65 212 GLY A CA 1
ATOM 1561 C C . GLY A 1 212 ? 30.220 35.684 159.679 1.00 23.53 212 GLY A C 1
ATOM 1562 O O . GLY A 1 212 ? 30.067 35.061 160.739 1.00 20.37 212 GLY A O 1
ATOM 1563 N N . ASN A 1 213 ? 29.193 36.170 158.979 1.00 18.54 213 ASN A N 1
ATOM 1564 C CA . ASN A 1 213 ? 27.822 35.990 159.501 1.00 18.38 213 ASN A CA 1
ATOM 1565 C C . ASN A 1 213 ? 27.503 34.506 159.586 1.00 16.39 213 ASN A C 1
ATOM 1566 O O . ASN A 1 213 ? 26.998 34.032 160.606 1.00 15.78 213 ASN A O 1
ATOM 1571 N N . ALA A 1 214 ? 27.762 33.772 158.503 1.00 13.02 214 ALA A N 1
ATOM 1572 C CA . ALA A 1 214 ? 27.511 32.312 158.517 1.00 15.84 214 ALA A CA 1
ATOM 1573 C C . ALA A 1 214 ? 28.265 31.603 159.677 1.00 19.79 214 ALA A C 1
ATOM 1574 O O . ALA A 1 214 ? 27.676 30.812 160.413 1.00 18.63 214 ALA A O 1
ATOM 1576 N N . MET A 1 215 ? 29.555 31.887 159.839 1.00 16.89 215 MET A N 1
ATOM 1577 C CA . MET A 1 215 ? 30.355 31.263 160.927 1.00 21.41 215 MET A CA 1
ATOM 1578 C C . MET A 1 215 ? 29.805 31.574 162.329 1.00 21.88 215 MET A C 1
ATOM 1579 O O . MET A 1 215 ? 29.639 30.667 163.146 1.00 18.56 215 MET A O 1
ATOM 1584 N N A MET A 1 216 ? 29.534 32.859 162.585 0.50 18.44 216 MET A N 1
ATOM 1585 N N B MET A 1 216 ? 29.505 32.848 162.581 0.50 18.12 216 MET A N 1
ATOM 1586 C CA A MET A 1 216 ? 28.995 33.322 163.863 0.50 20.62 216 MET A CA 1
ATOM 1587 C CA B MET A 1 216 ? 29.005 33.292 163.878 0.50 19.41 216 MET A CA 1
ATOM 1588 C C A MET A 1 216 ? 27.663 32.677 164.184 0.50 18.32 216 MET A C 1
ATOM 1589 C C B MET A 1 216 ? 27.623 32.762 164.207 0.50 18.35 216 MET A C 1
ATOM 1590 O O A MET A 1 216 ? 27.442 32.246 165.320 0.50 17.77 216 MET A O 1
ATOM 1591 O O B MET A 1 216 ? 27.319 32.508 165.379 0.50 19.59 216 MET A O 1
ATOM 1600 N N . ARG A 1 217 ? 26.782 32.588 163.187 1.00 18.22 217 ARG A N 1
ATOM 1601 C CA . ARG A 1 217 ? 25.452 31.999 163.419 1.00 16.54 217 ARG A CA 1
ATOM 1602 C C . ARG A 1 217 ? 25.600 30.486 163.656 1.00 17.75 217 ARG A C 1
ATOM 1603 O O . ARG A 1 217 ? 25.062 29.925 164.622 1.00 18.45 217 ARG A O 1
ATOM 1611 N N . ARG A 1 218 ? 26.378 29.827 162.824 1.00 19.68 218 ARG A N 1
ATOM 1612 C CA . ARG A 1 218 ? 26.645 28.393 163.040 1.00 19.44 218 ARG A CA 1
ATOM 1613 C C . ARG A 1 218 ? 27.316 28.150 164.410 1.00 18.42 218 ARG A C 1
ATOM 1614 O O . ARG A 1 218 ? 27.060 27.131 165.055 1.00 19.63 218 ARG A O 1
ATOM 1622 N N . ALA A 1 219 ? 28.112 29.115 164.870 1.00 16.20 219 ALA A N 1
ATOM 1623 C CA . ALA A 1 219 ? 28.786 29.037 166.204 1.00 20.27 219 ALA A CA 1
ATOM 1624 C C . ALA A 1 219 ? 27.811 29.042 167.391 1.00 18.82 219 ALA A C 1
ATOM 1625 O O . ALA A 1 219 ? 28.150 28.533 168.468 1.00 23.36 219 ALA A O 1
ATOM 1627 N N . THR A 1 220 ? 26.617 29.625 167.226 1.00 20.55 220 THR A N 1
ATOM 1628 C CA . THR A 1 220 ? 25.623 29.563 168.297 1.00 19.67 220 THR A CA 1
ATOM 1629 C C . THR A 1 220 ? 25.324 28.084 168.651 1.00 19.62 220 THR A C 1
ATOM 1630 O O . THR A 1 220 ? 25.013 27.780 169.794 1.00 23.25 220 THR A O 1
ATOM 1634 N N . TYR A 1 221 ? 25.426 27.191 167.658 1.00 14.66 221 TYR A N 1
ATOM 1635 C CA . TYR A 1 221 ? 25.254 25.742 167.860 1.00 14.62 221 TYR A CA 1
ATOM 1636 C C . TYR A 1 221 ? 26.438 25.143 168.607 1.00 18.09 221 TYR A C 1
ATOM 1637 O O . TYR A 1 221 ? 26.276 24.557 169.662 1.00 17.33 221 TYR A O 1
ATOM 1646 N N . GLN A 1 222 ? 27.633 25.374 168.082 1.00 19.04 222 GLN A N 1
ATOM 1647 C CA . GLN A 1 222 ? 28.862 24.804 168.619 1.00 22.28 222 GLN A CA 1
ATOM 1648 C C . GLN A 1 222 ? 29.096 25.237 170.065 1.00 20.48 222 GLN A C 1
ATOM 1649 O O . GLN A 1 222 ? 29.488 24.431 170.901 1.00 21.15 222 GLN A O 1
ATOM 1655 N N . TYR A 1 223 ? 28.830 26.504 170.342 1.00 17.02 223 TYR A N 1
ATOM 1656 C CA . TYR A 1 223 ? 29.022 27.074 171.689 1.00 21.47 223 TYR A CA 1
ATOM 1657 C C . TYR A 1 223 ? 27.776 26.918 172.563 1.00 19.23 223 TYR A C 1
ATOM 1658 O O . TYR A 1 223 ? 27.821 27.165 173.786 1.00 19.80 223 TYR A O 1
ATOM 1667 N N . GLY A 1 224 ? 26.687 26.450 171.945 1.00 19.54 224 GLY A N 1
ATOM 1668 C CA . GLY A 1 224 ? 25.367 26.306 172.623 1.00 15.53 224 GLY A CA 1
ATOM 1669 C C . GLY A 1 224 ? 25.003 27.587 173.341 1.00 20.12 224 GLY A C 1
ATOM 1670 O O . GLY A 1 224 ? 24.666 27.587 174.529 1.00 17.80 224 GLY A O 1
ATOM 1671 N N . THR A 1 225 ? 24.997 28.674 172.596 1.00 18.39 225 THR A N 1
ATOM 1672 C CA . THR A 1 225 ? 24.790 30.005 173.189 1.00 18.80 225 THR A CA 1
ATOM 1673 C C . THR A 1 225 ? 23.399 30.254 173.757 1.00 21.81 225 THR A C 1
ATOM 1674 O O . THR A 1 225 ? 23.241 31.141 174.596 1.00 20.28 225 THR A O 1
ATOM 1678 N N . GLN A 1 226 ? 22.404 29.484 173.290 1.00 19.12 226 GLN A N 1
ATOM 1679 C CA . GLN A 1 226 ? 21.004 29.541 173.779 1.00 19.83 226 GLN A CA 1
ATOM 1680 C C . GLN A 1 226 ? 20.687 28.492 174.839 1.00 20.66 226 GLN A C 1
ATOM 1681 O O . GLN A 1 226 ? 19.560 28.396 175.311 1.00 18.14 226 GLN A O 1
ATOM 1687 N N . LEU A 1 227 ? 21.662 27.669 175.188 1.00 16.24 227 LEU A N 1
ATOM 1688 C CA . LEU A 1 227 ? 21.373 26.613 176.137 1.00 15.28 227 LEU A CA 1
ATOM 1689 C C . LEU A 1 227 ? 21.634 27.092 177.558 1.00 14.98 227 LEU A C 1
ATOM 1690 O O . LEU A 1 227 ? 22.548 27.863 177.775 1.00 17.94 227 LEU A O 1
ATOM 1695 N N . PRO A 1 228 ? 20.878 26.570 178.532 1.00 18.28 228 PRO A N 1
ATOM 1696 C CA . PRO A 1 228 ? 21.192 26.907 179.925 1.00 15.91 228 PRO A CA 1
ATOM 1697 C C . PRO A 1 228 ? 22.441 26.108 180.310 1.00 18.76 228 PRO A C 1
ATOM 1698 O O . PRO A 1 228 ? 22.791 25.151 179.600 1.00 20.22 228 PRO A O 1
ATOM 1702 N N . LYS A 1 229 ? 23.162 26.527 181.347 1.00 17.99 229 LYS A N 1
ATOM 1703 C CA A LYS A 1 229 ? 24.253 25.709 181.876 0.50 20.47 229 LYS A CA 1
ATOM 1704 C CA B LYS A 1 229 ? 24.248 25.703 181.864 0.50 21.26 229 LYS A CA 1
ATOM 1705 C C . LYS A 1 229 ? 23.565 24.670 182.751 1.00 19.73 229 LYS A C 1
ATOM 1706 O O . LYS A 1 229 ? 22.851 25.022 183.689 1.00 20.32 229 LYS A O 1
ATOM 1717 N N . GLY A 1 230 ? 23.736 23.392 182.428 1.00 18.04 230 GLY A N 1
ATOM 1718 C CA . GLY A 1 230 ? 23.072 22.348 183.240 1.00 11.52 230 GLY A CA 1
ATOM 1719 C C . GLY A 1 230 ? 23.163 20.998 182.599 1.00 18.70 230 GLY A C 1
ATOM 1720 O O . GLY A 1 230 ? 23.680 20.894 181.453 1.00 19.23 230 GLY A O 1
ATOM 1721 N N . PRO A 1 231 ? 22.638 19.953 183.295 1.00 19.22 231 PRO A N 1
ATOM 1722 C CA . PRO A 1 231 ? 22.782 18.566 182.816 1.00 18.44 231 PRO A CA 1
ATOM 1723 C C . PRO A 1 231 ? 22.126 18.278 181.462 1.00 17.15 231 PRO A C 1
ATOM 1724 O O . PRO A 1 231 ? 22.495 17.317 180.791 1.00 19.67 231 PRO A O 1
ATOM 1728 N N . GLN A 1 232 ? 21.202 19.131 181.055 1.00 15.94 232 GLN A N 1
ATOM 1729 C CA . GLN A 1 232 ? 20.529 18.972 179.770 1.00 18.48 232 GLN A CA 1
ATOM 1730 C C . GLN A 1 232 ? 20.774 20.170 178.856 1.00 17.64 232 GLN A C 1
ATOM 1731 O O . GLN A 1 232 ? 20.027 20.424 177.899 1.00 18.16 232 GLN A O 1
ATOM 1737 N N . GLY A 1 233 ? 21.857 20.884 179.154 1.00 17.15 233 GLY A N 1
ATOM 1738 C CA . GLY A 1 233 ? 22.282 22.047 178.392 1.00 16.28 233 GLY A CA 1
ATOM 1739 C C . GLY A 1 233 ? 23.783 22.019 178.194 1.00 14.57 233 GLY A C 1
ATOM 1740 O O . GLY A 1 233 ? 24.370 20.951 177.997 1.00 15.81 233 GLY A O 1
ATOM 1741 N N . GLN A 1 234 ? 24.402 23.192 178.260 1.00 15.34 234 GLN A N 1
ATOM 1742 C CA . GLN A 1 234 ? 25.852 23.353 178.051 1.00 12.77 234 GLN A CA 1
ATOM 1743 C C . GLN A 1 234 ? 26.540 22.906 179.330 1.00 14.97 234 GLN A C 1
ATOM 1744 O O . GLN A 1 234 ? 26.084 23.241 180.428 1.00 15.80 234 GLN A O 1
ATOM 1750 N N . VAL A 1 235 ? 27.654 22.175 179.210 1.00 12.56 235 VAL A N 1
ATOM 1751 C CA . VAL A 1 235 ? 28.343 21.706 180.412 1.00 12.78 235 VAL A CA 1
ATOM 1752 C C . VAL A 1 235 ? 29.854 22.025 180.395 1.00 14.47 235 VAL A C 1
ATOM 1753 O O . VAL A 1 235 ? 30.503 22.009 181.435 1.00 15.09 235 VAL A O 1
ATOM 1757 N N . ASP A 1 236 ? 30.386 22.318 179.220 1.00 13.17 236 ASP A N 1
ATOM 1758 C CA . ASP A 1 236 ? 31.842 22.522 179.045 1.00 13.66 236 ASP A CA 1
ATOM 1759 C C . ASP A 1 236 ? 32.107 22.863 177.580 1.00 17.35 236 ASP A C 1
ATOM 1760 O O . ASP A 1 236 ? 31.216 22.696 176.728 1.00 17.55 236 ASP A O 1
ATOM 1765 N N . MET A 1 237 ? 33.314 23.375 177.304 1.00 18.15 237 MET A N 1
ATOM 1766 C CA . MET A 1 237 ? 33.724 23.704 175.932 1.00 18.81 237 MET A CA 1
ATOM 1767 C C . MET A 1 237 ? 35.110 23.081 175.618 1.00 16.16 237 MET A C 1
ATOM 1768 O O . MET A 1 237 ? 35.847 23.570 174.740 1.00 15.67 237 MET A O 1
ATOM 1773 N N . ALA A 1 238 ? 35.429 21.992 176.340 1.00 14.23 238 ALA A N 1
ATOM 1774 C CA . ALA A 1 238 ? 36.574 21.118 176.034 1.00 17.08 238 ALA A CA 1
ATOM 1775 C C . ALA A 1 238 ? 37.911 21.667 176.404 1.00 17.10 238 ALA A C 1
ATOM 1776 O O . ALA A 1 238 ? 38.587 21.119 177.258 1.00 19.66 238 ALA A O 1
ATOM 1778 N N . ILE A 1 239 ? 38.301 22.745 175.718 1.00 18.27 239 ILE A N 1
ATOM 1779 C CA . ILE A 1 239 ? 39.567 23.460 175.999 1.00 18.37 239 ILE A CA 1
ATOM 1780 C C . ILE A 1 239 ? 39.406 24.480 177.108 1.00 21.11 239 ILE A C 1
ATOM 1781 O O . ILE A 1 239 ? 40.373 25.097 177.528 1.00 18.54 239 ILE A O 1
ATOM 1786 N N . GLY A 1 240 ? 38.157 24.667 177.550 1.00 20.23 240 GLY A N 1
ATOM 1787 C CA . GLY A 1 240 ? 37.791 25.533 178.681 1.00 15.55 240 GLY A CA 1
ATOM 1788 C C . GLY A 1 240 ? 36.288 25.387 178.952 1.00 19.29 240 GLY A C 1
ATOM 1789 O O . GLY A 1 240 ? 35.597 24.552 178.325 1.00 16.34 240 GLY A O 1
ATOM 1790 N N . LYS A 1 241 ? 35.770 26.148 179.908 1.00 16.48 241 LYS A N 1
ATOM 1791 C CA . LYS A 1 241 ? 34.324 26.046 180.231 1.00 16.96 241 LYS A CA 1
ATOM 1792 C C . LYS A 1 241 ? 33.470 26.651 179.140 1.00 18.25 241 LYS A C 1
ATOM 1793 O O . LYS A 1 241 ? 32.349 26.241 178.919 1.00 19.44 241 LYS A O 1
ATOM 1799 N N . GLY A 1 242 ? 33.998 27.696 178.522 1.00 19.30 242 GLY A N 1
ATOM 1800 C CA . GLY A 1 242 ? 33.260 28.456 177.501 1.00 18.86 242 GLY A CA 1
ATOM 1801 C C . GLY A 1 242 ? 34.038 29.723 177.210 1.00 18.00 242 GLY A C 1
ATOM 1802 O O . GLY A 1 242 ? 35.162 29.924 177.710 1.00 16.85 242 GLY A O 1
ATOM 1803 N N . LEU A 1 243 ? 33.424 30.619 176.461 1.00 18.31 243 LEU A N 1
ATOM 1804 C CA . LEU A 1 243 ? 34.076 31.839 176.043 1.00 19.22 243 LEU A CA 1
ATOM 1805 C C . LEU A 1 243 ? 33.492 33.043 176.788 1.00 20.63 243 LEU A C 1
ATOM 1806 O O . LEU A 1 243 ? 32.263 33.160 176.939 1.00 18.20 243 LEU A O 1
ATOM 1811 N N . ALA A 1 244 ? 34.366 33.874 177.361 1.00 16.77 244 ALA A N 1
ATOM 1812 C CA . ALA A 1 244 ? 33.920 35.098 178.030 1.00 20.17 244 ALA A CA 1
ATOM 1813 C C . ALA A 1 244 ? 33.312 36.012 176.980 1.00 18.62 244 ALA A C 1
ATOM 1814 O O . ALA A 1 244 ? 33.707 35.985 175.791 1.00 17.69 244 ALA A O 1
ATOM 1816 N N A ARG A 1 245 ? 32.341 36.798 177.434 0.50 21.38 245 ARG A N 1
ATOM 1817 N N B ARG A 1 245 ? 32.339 36.821 177.384 0.50 23.30 245 ARG A N 1
ATOM 1818 C CA A ARG A 1 245 ? 31.589 37.707 176.596 0.50 19.22 245 ARG A CA 1
ATOM 1819 C CA B ARG A 1 245 ? 31.632 37.671 176.427 0.50 23.07 245 ARG A CA 1
ATOM 1820 C C A ARG A 1 245 ? 32.002 39.140 176.915 0.50 18.05 245 ARG A C 1
ATOM 1821 C C B ARG A 1 245 ? 31.745 39.158 176.762 0.50 21.34 245 ARG A C 1
ATOM 1822 O O A ARG A 1 245 ? 31.946 39.572 178.070 0.50 15.95 245 ARG A O 1
ATOM 1823 O O B ARG A 1 245 ? 31.224 39.643 177.765 0.50 21.88 245 ARG A O 1
ATOM 1838 N N . GLY A 1 246 ? 32.473 39.864 175.909 1.00 20.48 246 GLY A N 1
ATOM 1839 C CA . GLY A 1 246 ? 32.768 41.283 176.096 1.00 18.18 246 GLY A CA 1
ATOM 1840 C C . GLY A 1 246 ? 33.478 41.845 174.879 1.00 18.54 246 GLY A C 1
ATOM 1841 O O . GLY A 1 246 ? 33.672 41.125 173.887 1.00 21.13 246 GLY A O 1
ATOM 1842 N N . PRO A 1 247 ? 33.855 43.133 174.940 1.00 19.94 247 PRO A N 1
ATOM 1843 C CA . PRO A 1 247 ? 34.560 43.836 173.852 1.00 18.51 247 PRO A CA 1
ATOM 1844 C C . PRO A 1 247 ? 35.839 43.089 173.428 1.00 21.34 247 PRO A C 1
ATOM 1845 O O . PRO A 1 247 ? 36.508 42.478 174.266 1.00 18.02 247 PRO A O 1
ATOM 1849 N N . LEU A 1 248 ? 36.150 43.117 172.133 1.00 18.50 248 LEU A N 1
ATOM 1850 C CA . LEU A 1 248 ? 37.355 42.470 171.623 1.00 18.72 248 LEU A CA 1
ATOM 1851 C C . LEU A 1 248 ? 38.428 43.529 171.395 1.00 19.88 248 LEU A C 1
ATOM 1852 O O . LEU A 1 248 ? 38.197 44.490 170.680 1.00 21.97 248 LEU A O 1
ATOM 1857 N N . SER A 1 249 ? 39.570 43.375 172.055 1.00 17.11 249 SER A N 1
ATOM 1858 C CA . SER A 1 249 ? 40.695 44.295 171.856 1.00 16.23 249 SER A CA 1
ATOM 1859 C C . SER A 1 249 ? 41.823 43.595 171.125 1.00 16.43 249 SER A C 1
ATOM 1860 O O . SER A 1 249 ? 41.845 42.355 171.013 1.00 17.97 249 SER A O 1
ATOM 1863 N N . LEU A 1 250 ? 42.743 44.386 170.594 1.00 17.12 250 LEU A N 1
ATOM 1864 C CA . LEU A 1 250 ? 43.887 43.879 169.854 1.00 16.44 250 LEU A CA 1
ATOM 1865 C C . LEU A 1 250 ? 44.844 45.035 169.660 1.00 18.23 250 LEU A C 1
ATOM 1866 O O . LEU A 1 250 ? 44.468 46.091 169.112 1.00 20.80 250 LEU A O 1
ATOM 1871 N N . LEU A 1 251 ? 46.069 44.872 170.140 1.00 15.59 251 LEU A N 1
ATOM 1872 C CA . LEU A 1 251 ? 47.118 45.870 169.901 1.00 16.35 251 LEU A CA 1
ATOM 1873 C C . LEU A 1 251 ? 48.159 45.187 169.050 1.00 18.93 251 LEU A C 1
ATOM 1874 O O . LEU A 1 251 ? 48.476 44.003 169.296 1.00 16.98 251 LEU A O 1
ATOM 1879 N N . ALA A 1 252 ? 48.610 45.872 167.996 1.00 20.51 252 ALA A N 1
ATOM 1880 C CA . ALA A 1 252 ? 49.590 45.273 167.055 1.00 23.00 252 ALA A CA 1
ATOM 1881 C C . ALA A 1 252 ? 50.903 44.911 167.763 1.00 16.04 252 ALA A C 1
ATOM 1882 O O . ALA A 1 252 ? 51.312 45.614 168.693 1.00 23.07 252 ALA A O 1
ATOM 1884 N N . PRO A 1 253 ? 51.547 43.787 167.359 1.00 22.70 253 PRO A N 1
ATOM 1885 C CA . PRO A 1 253 ? 52.896 43.454 167.865 1.00 22.19 253 PRO A CA 1
ATOM 1886 C C . PRO A 1 253 ? 53.929 44.544 167.541 1.00 23.34 253 PRO A C 1
ATOM 1887 O O . PRO A 1 253 ? 53.830 45.228 166.509 1.00 21.57 253 PRO A O 1
ATOM 1891 N N . THR A 1 254 ? 54.899 44.689 168.426 1.00 23.38 254 THR A N 1
ATOM 1892 C CA . THR A 1 254 ? 56.031 45.586 168.217 1.00 22.20 254 THR A CA 1
ATOM 1893 C C . THR A 1 254 ? 57.236 44.786 167.729 1.00 22.52 254 THR A C 1
ATOM 1894 O O . THR A 1 254 ? 58.196 45.364 167.194 1.00 21.58 254 THR A O 1
ATOM 1898 N N A ARG A 1 255 ? 57.146 43.462 167.829 0.50 18.65 255 ARG A N 1
ATOM 1899 N N B ARG A 1 255 ? 57.184 43.457 167.908 0.50 18.11 255 ARG A N 1
ATOM 1900 C CA A ARG A 1 255 ? 58.252 42.609 167.443 0.50 19.13 255 ARG A CA 1
ATOM 1901 C CA B ARG A 1 255 ? 58.286 42.548 167.532 0.50 18.43 255 ARG A CA 1
ATOM 1902 C C A ARG A 1 255 ? 57.719 41.251 167.021 0.50 21.35 255 ARG A C 1
ATOM 1903 C C B ARG A 1 255 ? 57.786 41.181 167.081 0.50 20.50 255 ARG A C 1
ATOM 1904 O O A ARG A 1 255 ? 56.841 40.677 167.689 0.50 20.69 255 ARG A O 1
ATOM 1905 O O B ARG A 1 255 ? 57.054 40.500 167.824 0.50 18.17 255 ARG A O 1
ATOM 1920 N N . LEU A 1 256 ? 58.226 40.759 165.894 1.00 17.91 256 LEU A N 1
ATOM 1921 C CA . LEU A 1 256 ? 57.794 39.512 165.322 1.00 18.00 256 LEU A CA 1
ATOM 1922 C C . LEU A 1 256 ? 58.899 38.456 165.370 1.00 16.91 256 LEU A C 1
ATOM 1923 O O . LEU A 1 256 ? 60.072 38.777 165.191 1.00 19.61 256 LEU A O 1
ATOM 1928 N N . ILE A 1 257 ? 58.513 37.214 165.664 1.00 20.20 257 ILE A N 1
ATOM 1929 C CA . ILE A 1 257 ? 59.440 36.085 165.685 1.00 18.19 257 ILE A CA 1
ATOM 1930 C C . ILE A 1 257 ? 59.472 35.544 164.260 1.00 21.35 257 ILE A C 1
ATOM 1931 O O . ILE A 1 257 ? 58.480 34.993 163.761 1.00 19.16 257 ILE A O 1
ATOM 1936 N N . GLU A 1 258 ? 60.623 35.707 163.617 1.00 23.82 258 GLU A N 1
ATOM 1937 C CA . GLU A 1 258 ? 60.768 35.372 162.211 1.00 24.12 258 GLU A CA 1
ATOM 1938 C C . GLU A 1 258 ? 61.298 33.972 161.968 1.00 23.96 258 GLU A C 1
ATOM 1939 O O . GLU A 1 258 ? 61.932 33.388 162.847 1.00 21.42 258 GLU A O 1
ATOM 1945 N N . GLY A 1 259 ? 61.073 33.474 160.745 1.00 20.38 259 GLY A N 1
ATOM 1946 C CA . GLY A 1 259 ? 61.639 32.193 160.295 1.00 24.04 259 GLY A CA 1
ATOM 1947 C C . GLY A 1 259 ? 61.251 30.998 161.131 1.00 21.81 259 GLY A C 1
ATOM 1948 O O . GLY A 1 259 ? 60.086 30.874 161.516 1.00 21.67 259 GLY A O 1
ATOM 1949 N N A GLU A 1 260 ? 62.213 30.102 161.404 0.50 19.53 260 GLU A N 1
ATOM 1950 N N B GLU A 1 260 ? 62.229 30.136 161.426 0.50 21.86 260 GLU A N 1
ATOM 1951 C CA A GLU A 1 260 ? 61.942 28.908 162.239 0.50 19.82 260 GLU A CA 1
ATOM 1952 C CA B GLU A 1 260 ? 61.982 28.915 162.205 0.50 23.67 260 GLU A CA 1
ATOM 1953 C C A GLU A 1 260 ? 61.719 29.250 163.706 0.50 20.23 260 GLU A C 1
ATOM 1954 C C B GLU A 1 260 ? 61.779 29.222 163.696 0.50 22.69 260 GLU A C 1
ATOM 1955 O O A GLU A 1 260 ? 61.049 28.513 164.435 0.50 18.95 260 GLU A O 1
ATOM 1956 O O B GLU A 1 260 ? 61.163 28.438 164.426 0.50 21.47 260 GLU A O 1
ATOM 1967 N N . GLY A 1 261 ? 62.273 30.381 164.126 1.00 21.63 261 GLY A N 1
ATOM 1968 C CA . GLY A 1 261 ? 62.152 30.821 165.511 1.00 23.74 261 GLY A CA 1
ATOM 1969 C C . GLY A 1 261 ? 63.318 31.720 165.868 1.00 24.16 261 GLY A C 1
ATOM 1970 O O . GLY A 1 261 ? 64.139 32.054 164.998 1.00 23.73 261 GLY A O 1
ATOM 1971 N N A GLU A 1 262 ? 63.388 32.107 167.144 0.50 21.40 262 GLU A N 1
ATOM 1972 N N B GLU A 1 262 ? 63.397 32.081 167.151 0.50 21.50 262 GLU A N 1
ATOM 1973 C CA A GLU A 1 262 ? 64.441 32.981 167.670 0.50 20.47 262 GLU A CA 1
ATOM 1974 C CA B GLU A 1 262 ? 64.427 32.972 167.688 0.50 20.74 262 GLU A CA 1
ATOM 1975 C C A GLU A 1 262 ? 64.637 32.781 169.177 0.50 21.49 262 GLU A C 1
ATOM 1976 C C B GLU A 1 262 ? 64.651 32.725 169.178 0.50 21.71 262 GLU A C 1
ATOM 1977 O O A GLU A 1 262 ? 63.711 32.365 169.886 0.50 21.06 262 GLU A O 1
ATOM 1978 O O B GLU A 1 262 ? 63.754 32.241 169.883 0.50 21.15 262 GLU A O 1
ATOM 1989 N N . ASP A 1 263 ? 65.865 33.035 169.636 1.00 22.64 263 ASP A N 1
ATOM 1990 C CA . ASP A 1 263 ? 66.216 32.978 171.046 1.00 24.87 263 ASP A CA 1
ATOM 1991 C C . ASP A 1 263 ? 66.304 34.419 171.507 1.00 26.72 263 ASP A C 1
ATOM 1992 O O . ASP A 1 263 ? 67.103 35.190 170.971 1.00 25.40 263 ASP A O 1
ATOM 1997 N N . LEU A 1 264 ? 65.482 34.788 172.486 1.00 25.69 264 LEU A N 1
ATOM 1998 C CA . LEU A 1 264 ? 65.499 36.143 173.019 1.00 24.44 264 LEU A CA 1
ATOM 1999 C C . LEU A 1 264 ? 65.671 36.103 174.518 1.00 22.74 264 LEU A C 1
ATOM 2000 O O . LEU A 1 264 ? 65.374 35.097 175.153 1.00 24.60 264 LEU A O 1
ATOM 2005 N N . VAL A 1 265 ? 66.170 37.193 175.078 1.00 20.56 265 VAL A N 1
ATOM 2006 C CA . VAL A 1 265 ? 66.163 37.337 176.515 1.00 20.51 265 VAL A CA 1
ATOM 2007 C C . VAL A 1 265 ? 65.162 38.451 176.840 1.00 22.21 265 VAL A C 1
ATOM 2008 O O . VAL A 1 265 ? 65.280 39.577 176.324 1.00 23.00 265 VAL A O 1
ATOM 2012 N N . LEU A 1 266 ? 64.153 38.137 177.662 1.00 17.84 266 LEU A N 1
ATOM 2013 C CA . LEU A 1 266 ? 63.168 39.142 178.049 1.00 15.47 266 LEU A CA 1
ATOM 2014 C C . LEU A 1 266 ? 63.280 39.445 179.531 1.00 20.75 266 LEU A C 1
ATOM 2015 O O . LEU A 1 266 ? 63.082 38.555 180.341 1.00 17.38 266 LEU A O 1
ATOM 2020 N N . ASP A 1 267 ? 63.665 40.683 179.884 1.00 21.71 267 ASP A N 1
ATOM 2021 C CA . ASP A 1 267 ? 63.748 41.100 181.303 1.00 21.74 267 ASP A CA 1
ATOM 2022 C C . ASP A 1 267 ? 64.558 40.053 182.142 1.00 20.76 267 ASP A C 1
ATOM 2023 O O . ASP A 1 267 ? 64.118 39.602 183.216 1.00 21.47 267 ASP A O 1
ATOM 2028 N N . GLY A 1 268 ? 65.705 39.646 181.604 1.00 22.17 268 GLY A N 1
ATOM 2029 C CA . GLY A 1 268 ? 66.588 38.693 182.247 1.00 18.71 268 GLY A CA 1
ATOM 2030 C C . GLY A 1 268 ? 66.251 37.235 182.046 1.00 17.80 268 GLY A C 1
ATOM 2031 O O . GLY A 1 268 ? 67.059 36.385 182.374 1.00 19.77 268 GLY A O 1
ATOM 2032 N N . VAL A 1 269 ? 65.074 36.935 181.492 1.00 16.61 269 VAL A N 1
ATOM 2033 C CA . VAL A 1 269 ? 64.631 35.546 181.308 1.00 17.83 269 VAL A CA 1
ATOM 2034 C C . VAL A 1 269 ? 64.868 35.080 179.865 1.00 16.83 269 VAL A C 1
ATOM 2035 O O . VAL A 1 269 ? 64.444 35.750 178.944 1.00 17.07 269 VAL A O 1
ATOM 2039 N N . PRO A 1 270 ? 65.586 33.946 179.670 1.00 15.91 270 PRO A N 1
ATOM 2040 C CA . PRO A 1 270 ? 65.785 33.385 178.316 1.00 14.39 270 PRO A CA 1
ATOM 2041 C C . PRO A 1 270 ? 64.527 32.678 177.754 1.00 20.02 270 PRO A C 1
ATOM 2042 O O . PRO A 1 270 ? 63.901 31.853 178.452 1.00 18.08 270 PRO A O 1
ATOM 2046 N N . PHE A 1 271 ? 64.189 32.976 176.490 1.00 17.83 271 PHE A N 1
ATOM 2047 C CA . PHE A 1 271 ? 63.045 32.372 175.821 1.00 18.63 271 PHE A CA 1
ATOM 2048 C C . PHE A 1 271 ? 63.515 31.849 174.486 1.00 19.63 271 PHE A C 1
ATOM 2049 O O . PHE A 1 271 ? 64.256 32.518 173.793 1.00 21.17 271 PHE A O 1
ATOM 2057 N N . THR A 1 272 ? 63.090 30.641 174.136 1.00 20.50 272 THR A N 1
ATOM 2058 C CA . THR A 1 272 ? 63.278 30.112 172.789 1.00 18.57 272 THR A CA 1
ATOM 2059 C C . THR A 1 272 ? 61.869 30.000 172.176 1.00 20.34 272 THR A C 1
ATOM 2060 O O . THR A 1 272 ? 60.985 29.377 172.753 1.00 19.21 272 THR A O 1
ATOM 2064 N N . PHE A 1 273 ? 61.676 30.635 171.025 1.00 16.05 273 PHE A N 1
ATOM 2065 C CA . PHE A 1 273 ? 60.412 30.600 170.314 1.00 16.11 273 PHE A CA 1
ATOM 2066 C C . PHE A 1 273 ? 60.582 29.708 169.118 1.00 21.99 273 PHE A C 1
ATOM 2067 O O . PHE A 1 273 ? 61.557 29.863 168.344 1.00 15.78 273 PHE A O 1
ATOM 2075 N N . GLN A 1 274 ? 59.670 28.746 169.007 1.00 18.82 274 GLN A N 1
ATOM 2076 C CA . GLN A 1 274 ? 59.641 27.800 167.906 1.00 19.14 274 GLN A CA 1
ATOM 2077 C C . GLN A 1 274 ? 58.386 28.058 167.080 1.00 19.91 274 GLN A C 1
ATOM 2078 O O . GLN A 1 274 ? 57.295 27.659 167.486 1.00 18.82 274 GLN A O 1
ATOM 2084 N N . ASN A 1 275 ? 58.539 28.694 165.911 1.00 17.28 275 ASN A N 1
ATOM 2085 C CA . ASN A 1 275 ? 57.377 28.948 165.051 1.00 18.42 275 ASN A CA 1
ATOM 2086 C C . ASN A 1 275 ? 56.832 27.636 164.537 1.00 21.16 275 ASN A C 1
ATOM 2087 O O . ASN A 1 275 ? 57.606 26.757 164.159 1.00 19.94 275 ASN A O 1
ATOM 2092 N N . THR A 1 276 ? 55.506 27.491 164.576 1.00 19.72 276 THR A N 1
ATOM 2093 C CA . THR A 1 276 ? 54.820 26.316 164.017 1.00 21.31 276 THR A CA 1
ATOM 2094 C C . THR A 1 276 ? 53.703 26.832 163.099 1.00 25.10 276 THR A C 1
ATOM 2095 O O . THR A 1 276 ? 52.511 26.603 163.373 1.00 24.69 276 THR A O 1
ATOM 2099 N N . PRO A 1 277 ? 54.079 27.502 161.978 1.00 24.38 277 PRO A N 1
ATOM 2100 C CA . PRO A 1 277 ? 53.034 28.100 161.135 1.00 24.07 277 PRO A CA 1
ATOM 2101 C C . PRO A 1 277 ? 52.107 27.055 160.537 1.00 23.47 277 PRO A C 1
ATOM 2102 O O . PRO A 1 277 ? 52.564 25.966 160.170 1.00 23.32 277 PRO A O 1
ATOM 2106 N N . GLY A 1 278 ? 50.807 27.338 160.546 1.00 19.77 278 GLY A N 1
ATOM 2107 C CA . GLY A 1 278 ? 49.830 26.496 159.838 1.00 19.02 278 GLY A CA 1
ATOM 2108 C C . GLY A 1 278 ? 49.406 25.214 160.525 1.00 26.54 278 GLY A C 1
ATOM 2109 O O . GLY A 1 278 ? 49.097 24.220 159.849 1.00 25.15 278 GLY A O 1
ATOM 2110 N N . THR A 1 279 ? 49.430 25.216 161.858 1.00 22.65 279 THR A N 1
ATOM 2111 C CA . THR A 1 279 ? 48.978 24.058 162.624 1.00 20.01 279 THR A CA 1
ATOM 2112 C C . THR A 1 279 ? 47.592 24.419 163.131 1.00 20.94 279 THR A C 1
ATOM 2113 O O . THR A 1 279 ? 46.667 24.467 162.335 1.00 19.50 279 THR A O 1
ATOM 2117 N N . GLU A 1 280 ? 47.455 24.716 164.429 1.00 20.46 280 GLU A N 1
ATOM 2118 C CA . GLU A 1 280 ? 46.190 25.162 165.020 1.00 21.08 280 GLU A CA 1
ATOM 2119 C C . GLU A 1 280 ? 45.803 26.579 164.532 1.00 23.41 280 GLU A C 1
ATOM 2120 O O . GLU A 1 280 ? 44.622 26.929 164.485 1.00 24.75 280 GLU A O 1
ATOM 2126 N N . SER A 1 281 ? 46.812 27.372 164.149 1.00 19.42 281 SER A N 1
ATOM 2127 C CA . SER A 1 281 ? 46.620 28.723 163.595 1.00 22.59 281 SER A CA 1
ATOM 2128 C C . SER A 1 281 ? 47.717 28.947 162.560 1.00 22.95 281 SER A C 1
ATOM 2129 O O . SER A 1 281 ? 48.770 28.337 162.650 1.00 24.63 281 SER A O 1
ATOM 2132 N N . PRO A 1 282 ? 47.439 29.761 161.520 1.00 25.95 282 PRO A N 1
ATOM 2133 C CA . PRO A 1 282 ? 48.491 30.113 160.540 1.00 23.27 282 PRO A CA 1
ATOM 2134 C C . PRO A 1 282 ? 49.733 30.765 161.178 1.00 20.43 282 PRO A C 1
ATOM 2135 O O . PRO A 1 282 ? 50.844 30.611 160.646 1.00 22.31 282 PRO A O 1
ATOM 2139 N N . ALA A 1 283 ? 49.570 31.383 162.347 1.00 15.54 283 ALA A N 1
ATOM 2140 C CA . ALA A 1 283 ? 50.694 32.039 163.024 1.00 19.26 283 ALA A CA 1
ATOM 2141 C C . ALA A 1 283 ? 50.646 31.595 164.469 1.00 20.38 283 ALA A C 1
ATOM 2142 O O . ALA A 1 283 ? 49.742 31.960 165.213 1.00 19.03 283 ALA A O 1
ATOM 2144 N N . GLU A 1 284 ? 51.604 30.749 164.831 1.00 20.38 284 GLU A N 1
ATOM 2145 C CA . GLU A 1 284 ? 51.654 30.138 166.143 1.00 19.79 284 GLU A CA 1
ATOM 2146 C C . GLU A 1 284 ? 53.098 29.801 166.512 1.00 18.90 284 GLU A C 1
ATOM 2147 O O . GLU A 1 284 ? 53.926 29.556 165.626 1.00 18.03 284 GLU A O 1
ATOM 2153 N N . MET A 1 285 ? 53.430 29.835 167.808 1.00 18.42 285 MET A N 1
ATOM 2154 C CA . MET A 1 285 ? 54.797 29.484 168.214 1.00 15.19 285 MET A CA 1
ATOM 2155 C C . MET A 1 285 ? 54.795 28.871 169.602 1.00 20.55 285 MET A C 1
ATOM 2156 O O . MET A 1 285 ? 54.067 29.344 170.495 1.00 21.13 285 MET A O 1
ATOM 2161 N N . ASN A 1 286 ? 55.533 27.763 169.740 1.00 16.15 286 ASN A N 1
ATOM 2162 C CA . ASN A 1 286 ? 55.766 27.164 171.030 1.00 17.06 286 ASN A CA 1
ATOM 2163 C C . ASN A 1 286 ? 56.846 27.987 171.727 1.00 18.35 286 ASN A C 1
ATOM 2164 O O . ASN A 1 286 ? 57.622 28.666 171.071 1.00 20.22 286 ASN A O 1
ATOM 2169 N N . ILE A 1 287 ? 56.908 27.864 173.055 1.00 17.86 287 ILE A N 1
ATOM 2170 C CA . ILE A 1 287 ? 57.892 28.577 173.869 1.00 17.75 287 ILE A CA 1
ATOM 2171 C C . ILE A 1 287 ? 58.608 27.622 174.802 1.00 17.79 287 ILE A C 1
ATOM 2172 O O . ILE A 1 287 ? 57.970 26.897 175.563 1.00 19.06 287 ILE A O 1
ATOM 2177 N N . TRP A 1 288 ? 59.941 27.626 174.713 1.00 17.88 288 TRP A N 1
ATOM 2178 C CA . TRP A 1 288 ? 60.819 26.878 175.595 1.00 15.52 288 TRP A CA 1
ATOM 2179 C C . TRP A 1 288 ? 61.488 27.835 176.549 1.00 17.10 288 TRP A C 1
ATOM 2180 O O . TRP A 1 288 ? 62.030 28.880 176.132 1.00 19.64 288 TRP A O 1
ATOM 2191 N N . LEU A 1 289 ? 61.405 27.501 177.844 1.00 17.56 289 LEU A N 1
ATOM 2192 C CA . LEU A 1 289 ? 62.010 28.308 178.909 1.00 16.50 289 LEU A CA 1
ATOM 2193 C C . LEU A 1 289 ? 63.102 27.449 179.521 1.00 20.68 289 LEU A C 1
ATOM 2194 O O . LEU A 1 289 ? 62.823 26.600 180.384 1.00 19.65 289 LEU A O 1
ATOM 2199 N N . PRO A 1 290 ? 64.359 27.614 179.021 1.00 21.54 290 PRO A N 1
ATOM 2200 C CA . PRO A 1 290 ? 65.468 26.723 179.439 1.00 20.24 290 PRO A CA 1
ATOM 2201 C C . PRO A 1 290 ? 65.878 26.775 180.928 1.00 22.89 290 PRO A C 1
ATOM 2202 O O . PRO A 1 290 ? 66.358 25.793 181.444 1.00 24.19 290 PRO A O 1
ATOM 2206 N N . ARG A 1 291 ? 65.659 27.889 181.606 1.00 20.83 291 ARG A N 1
ATOM 2207 C CA . ARG A 1 291 ? 66.054 27.991 183.012 1.00 25.87 291 ARG A CA 1
ATOM 2208 C C . ARG A 1 291 ? 65.143 27.075 183.864 1.00 25.64 291 ARG A C 1
ATOM 2209 O O . ARG A 1 291 ? 65.611 26.364 184.739 1.00 24.54 291 ARG A O 1
ATOM 2217 N N . GLN A 1 292 ? 63.848 27.086 183.567 1.00 21.98 292 GLN A N 1
ATOM 2218 C CA . GLN A 1 292 ? 62.877 26.253 184.273 1.00 22.67 292 GLN A CA 1
ATOM 2219 C C . GLN A 1 292 ? 62.644 24.890 183.616 1.00 22.52 292 GLN A C 1
ATOM 2220 O O . GLN A 1 292 ? 61.933 24.048 184.195 1.00 22.52 292 GLN A O 1
ATOM 2226 N N A LYS A 1 293 ? 63.255 24.671 182.443 0.50 20.96 293 LYS A N 1
ATOM 2227 N N B LYS A 1 293 ? 63.269 24.666 182.450 0.50 20.71 293 LYS A N 1
ATOM 2228 C CA A LYS A 1 293 ? 63.054 23.440 181.634 0.50 20.27 293 LYS A CA 1
ATOM 2229 C CA B LYS A 1 293 ? 63.048 23.451 181.617 0.50 19.85 293 LYS A CA 1
ATOM 2230 C C A LYS A 1 293 ? 61.544 23.277 181.381 0.50 18.20 293 LYS A C 1
ATOM 2231 C C B LYS A 1 293 ? 61.540 23.279 181.388 0.50 17.86 293 LYS A C 1
ATOM 2232 O O A LYS A 1 293 ? 60.978 22.176 181.484 0.50 17.44 293 LYS A O 1
ATOM 2233 O O B LYS A 1 293 ? 60.974 22.181 181.518 0.50 16.81 293 LYS A O 1
ATOM 2244 N N . ALA A 1 294 ? 60.896 24.411 181.098 1.00 19.53 294 ALA A N 1
ATOM 2245 C CA . ALA A 1 294 ? 59.475 24.468 180.894 1.00 17.31 294 ALA A CA 1
ATOM 2246 C C . ALA A 1 294 ? 59.144 24.675 179.432 1.00 18.70 294 ALA A C 1
ATOM 2247 O O . ALA A 1 294 ? 59.723 25.552 178.769 1.00 17.26 294 ALA A O 1
ATOM 2249 N N . LEU A 1 295 ? 58.211 23.849 178.941 1.00 16.55 295 LEU A N 1
ATOM 2250 C CA . LEU A 1 295 ? 57.806 23.845 177.541 1.00 17.69 295 LEU A CA 1
ATOM 2251 C C . LEU A 1 295 ? 56.320 24.203 177.404 1.00 15.41 295 LEU A C 1
ATOM 2252 O O . LEU A 1 295 ? 55.412 23.379 177.709 1.00 18.07 295 LEU A O 1
ATOM 2257 N N . LEU A 1 296 ? 56.089 25.417 176.915 1.00 15.48 296 LEU A N 1
ATOM 2258 C CA . LEU A 1 296 ? 54.752 25.930 176.666 1.00 16.54 296 LEU A CA 1
ATOM 2259 C C . LEU A 1 296 ? 54.365 25.613 175.201 1.00 20.20 296 LEU A C 1
ATOM 2260 O O . LEU A 1 296 ? 54.819 26.278 174.257 1.00 16.45 296 LEU A O 1
ATOM 2265 N N . MET A 1 297 ? 53.502 24.605 175.028 1.00 17.90 297 MET A N 1
ATOM 2266 C CA . MET A 1 297 ? 53.125 24.098 173.686 1.00 21.26 297 MET A CA 1
ATOM 2267 C C . MET A 1 297 ? 52.005 24.882 172.967 1.00 22.50 297 MET A C 1
ATOM 2268 O O . MET A 1 297 ? 51.197 24.296 172.254 1.00 23.58 297 MET A O 1
ATOM 2273 N N . ALA A 1 298 ? 51.987 26.211 173.141 1.00 24.17 298 ALA A N 1
ATOM 2274 C CA . ALA A 1 298 ? 50.946 27.085 172.577 1.00 19.15 298 ALA A CA 1
ATOM 2275 C C . ALA A 1 298 ? 49.574 26.362 172.597 1.00 19.58 298 ALA A C 1
ATOM 2276 O O . ALA A 1 298 ? 49.126 25.916 173.657 1.00 20.63 298 ALA A O 1
ATOM 2278 N N . GLU A 1 299 ? 48.944 26.202 171.430 1.00 14.38 299 GLU A N 1
ATOM 2279 C CA . GLU A 1 299 ? 47.716 25.405 171.336 1.00 20.91 299 GLU A CA 1
ATOM 2280 C C . GLU A 1 299 ? 47.970 24.194 170.421 1.00 19.50 299 GLU A C 1
ATOM 2281 O O . GLU A 1 299 ? 47.052 23.596 169.859 1.00 21.14 299 GLU A O 1
ATOM 2287 N N . ASN A 1 300 ? 49.237 23.808 170.315 1.00 21.24 300 ASN A N 1
ATOM 2288 C CA . ASN A 1 300 ? 49.593 22.632 169.545 1.00 20.75 300 ASN A CA 1
ATOM 2289 C C . ASN A 1 300 ? 49.239 21.314 170.275 1.00 19.69 300 ASN A C 1
ATOM 2290 O O . ASN A 1 300 ? 48.843 20.323 169.655 1.00 18.68 300 ASN A O 1
ATOM 2295 N N . VAL A 1 301 ? 49.427 21.313 171.594 1.00 21.55 301 VAL A N 1
ATOM 2296 C CA . VAL A 1 301 ? 49.174 20.140 172.425 1.00 20.23 301 VAL A CA 1
ATOM 2297 C C . VAL A 1 301 ? 48.395 20.660 173.601 1.00 25.78 301 VAL A C 1
ATOM 2298 O O . VAL A 1 301 ? 48.871 21.544 174.337 1.00 22.65 301 VAL A O 1
ATOM 2302 N N . VAL A 1 302 ? 47.150 20.188 173.708 1.00 23.24 302 VAL A N 1
ATOM 2303 C CA . VAL A 1 302 ? 46.255 20.580 174.816 1.00 21.95 302 VAL A CA 1
ATOM 2304 C C . VAL A 1 302 ? 45.633 19.312 175.403 1.00 21.76 302 VAL A C 1
ATOM 2305 O O . VAL A 1 302 ? 46.020 18.196 175.008 1.00 21.35 302 VAL A O 1
ATOM 2309 N N . GLY A 1 303 ? 44.678 19.469 176.334 1.00 21.06 303 GLY A N 1
ATOM 2310 C CA . GLY A 1 303 ? 44.118 18.324 177.038 1.00 20.44 303 GLY A CA 1
ATOM 2311 C C . GLY A 1 303 ? 42.977 17.705 176.290 1.00 18.63 303 GLY A C 1
ATOM 2312 O O . GLY A 1 303 ? 41.947 17.394 176.882 1.00 19.37 303 GLY A O 1
ATOM 2313 N N . THR A 1 304 ? 43.166 17.500 174.987 1.00 16.31 304 THR A N 1
ATOM 2314 C CA . THR A 1 304 ? 42.085 16.991 174.094 1.00 18.28 304 THR A CA 1
ATOM 2315 C C . THR A 1 304 ? 42.621 16.947 172.669 1.00 19.83 304 THR A C 1
ATOM 2316 O O . THR A 1 304 ? 43.583 17.663 172.335 1.00 20.41 304 THR A O 1
ATOM 2320 N N . LEU A 1 305 ? 42.008 16.102 171.844 1.00 20.80 305 LEU A N 1
ATOM 2321 C CA . LEU A 1 305 ? 42.219 16.164 170.388 1.00 16.41 305 LEU A CA 1
ATOM 2322 C C . LEU A 1 305 ? 41.607 17.506 169.976 1.00 21.25 305 LEU A C 1
ATOM 2323 O O . LEU A 1 305 ? 40.463 17.839 170.395 1.00 18.36 305 LEU A O 1
ATOM 2328 N N . HIS A 1 306 ? 42.362 18.288 169.191 1.00 18.77 306 HIS A N 1
ATOM 2329 C CA . HIS A 1 306 ? 41.885 19.599 168.757 1.00 18.64 306 HIS A CA 1
ATOM 2330 C C . HIS A 1 306 ? 41.207 19.449 167.374 1.00 22.54 306 HIS A C 1
ATOM 2331 O O . HIS A 1 306 ? 41.191 18.382 166.812 1.00 22.16 306 HIS A O 1
ATOM 2338 N N . ASN A 1 307 ? 40.666 20.544 166.848 1.00 22.30 307 ASN A N 1
ATOM 2339 C CA . ASN A 1 307 ? 39.997 20.562 165.550 1.00 24.11 307 ASN A CA 1
ATOM 2340 C C . ASN A 1 307 ? 40.931 20.670 164.343 1.00 27.23 307 ASN A C 1
ATOM 2341 O O . ASN A 1 307 ? 41.790 21.555 164.291 1.00 29.60 307 ASN A O 1
ATOM 2346 N N . LEU A 1 308 ? 40.721 19.797 163.368 1.00 23.57 308 LEU A N 1
ATOM 2347 C CA . LEU A 1 308 ? 41.318 19.960 162.054 1.00 23.87 308 LEU A CA 1
ATOM 2348 C C . LEU A 1 308 ? 40.320 20.805 161.276 1.00 25.78 308 LEU A C 1
ATOM 2349 O O . LEU A 1 308 ? 40.671 21.533 160.335 1.00 26.04 308 LEU A O 1
ATOM 2354 N N . TYR A 1 309 ? 39.072 20.744 161.721 1.00 23.71 309 TYR A N 1
ATOM 2355 C CA . TYR A 1 309 ? 37.964 21.487 161.121 1.00 23.59 309 TYR A CA 1
ATOM 2356 C C . TYR A 1 309 ? 37.066 21.884 162.262 1.00 27.62 309 TYR A C 1
ATOM 2357 O O . TYR A 1 309 ? 36.668 21.017 163.044 1.00 27.57 309 TYR A O 1
ATOM 2366 N N . THR A 1 310 ? 36.852 23.192 162.419 1.00 23.74 310 THR A N 1
ATOM 2367 C CA A THR A 1 310 ? 35.930 23.683 163.440 0.70 28.25 310 THR A CA 1
ATOM 2368 C CA B THR A 1 310 ? 35.960 23.728 163.429 0.30 25.62 310 THR A CA 1
ATOM 2369 C C . THR A 1 310 ? 34.568 23.682 162.791 1.00 25.75 310 THR A C 1
ATOM 2370 O O . THR A 1 310 ? 34.381 24.218 161.686 1.00 27.04 310 THR A O 1
ATOM 2377 N N . LEU A 1 311 ? 33.617 23.014 163.435 1.00 27.79 311 LEU A N 1
ATOM 2378 C CA . LEU A 1 311 ? 32.276 22.874 162.859 1.00 26.14 311 LEU A CA 1
ATOM 2379 C C . LEU A 1 311 ? 31.533 24.192 162.567 1.00 29.83 311 LEU A C 1
ATOM 2380 O O . LEU A 1 311 ? 30.670 24.223 161.689 1.00 30.19 311 LEU A O 1
ATOM 2385 N N . ARG A 1 312 ? 31.852 25.270 163.289 1.00 26.98 312 ARG A N 1
ATOM 2386 C CA . ARG A 1 312 ? 31.192 26.544 163.028 1.00 29.37 312 ARG A CA 1
ATOM 2387 C C . ARG A 1 312 ? 31.511 26.948 161.582 1.00 26.18 312 ARG A C 1
ATOM 2388 O O . ARG A 1 312 ? 30.787 27.753 160.980 1.00 29.50 312 ARG A O 1
ATOM 2396 N N . GLY A 1 313 ? 32.611 26.400 161.048 1.00 28.66 313 GLY A N 1
ATOM 2397 C CA . GLY A 1 313 ? 33.001 26.636 159.670 1.00 28.50 313 GLY A CA 1
ATOM 2398 C C . GLY A 1 313 ? 34.263 27.436 159.583 1.00 30.71 313 GLY A C 1
ATOM 2399 O O . GLY A 1 313 ? 34.328 28.541 160.121 1.00 32.06 313 GLY A O 1
ATOM 2400 N N . ALA A 1 314 ? 35.272 26.847 158.933 1.00 31.76 314 ALA A N 1
ATOM 2401 C CA . ALA A 1 314 ? 36.596 27.460 158.690 1.00 35.38 314 ALA A CA 1
ATOM 2402 C C . ALA A 1 314 ? 37.346 26.568 157.688 1.00 28.67 314 ALA A C 1
ATOM 2403 O O . ALA A 1 314 ? 36.845 25.505 157.339 1.00 24.84 314 ALA A O 1
ATOM 2405 N N A GLU A 1 315 ? 38.512 27.017 157.208 0.50 30.83 315 GLU A N 1
ATOM 2406 N N B GLU A 1 315 ? 38.513 27.017 157.215 0.50 31.06 315 GLU A N 1
ATOM 2407 C CA A GLU A 1 315 ? 39.347 26.204 156.308 0.50 33.15 315 GLU A CA 1
ATOM 2408 C CA B GLU A 1 315 ? 39.350 26.204 156.324 0.50 33.08 315 GLU A CA 1
ATOM 2409 C C A GLU A 1 315 ? 39.856 24.992 157.086 0.50 31.85 315 GLU A C 1
ATOM 2410 C C B GLU A 1 315 ? 39.844 24.983 157.095 0.50 32.06 315 GLU A C 1
ATOM 2411 O O A GLU A 1 315 ? 39.930 25.036 158.323 0.50 30.74 315 GLU A O 1
ATOM 2412 O O B GLU A 1 315 ? 39.897 25.010 158.334 0.50 30.71 315 GLU A O 1
ATOM 2423 N N . VAL A 1 316 ? 40.166 23.905 156.373 1.00 30.62 316 VAL A N 1
ATOM 2424 C CA . VAL A 1 316 ? 40.662 22.659 157.005 1.00 29.05 316 VAL A CA 1
ATOM 2425 C C . VAL A 1 316 ? 42.129 22.859 157.344 1.00 30.73 316 VAL A C 1
ATOM 2426 O O . VAL A 1 316 ? 42.896 23.439 156.564 1.00 29.62 316 VAL A O 1
ATOM 2430 N N . ARG A 1 317 ? 42.502 22.387 158.519 1.00 24.84 317 ARG A N 1
ATOM 2431 C CA . ARG A 1 317 ? 43.855 22.534 159.026 1.00 25.88 317 ARG A CA 1
ATOM 2432 C C . ARG A 1 317 ? 44.744 21.376 158.573 1.00 24.69 317 ARG A C 1
ATOM 2433 O O . ARG A 1 317 ? 44.253 20.355 158.126 1.00 26.95 317 ARG A O 1
ATOM 2441 N N . ASP A 1 318 ? 46.053 21.570 158.645 1.00 25.85 318 ASP A N 1
ATOM 2442 C CA . ASP A 1 318 ? 47.004 20.584 158.138 1.00 23.56 318 ASP A CA 1
ATOM 2443 C C . ASP A 1 318 ? 47.513 19.682 159.263 1.00 22.56 318 ASP A C 1
ATOM 2444 O O . ASP A 1 318 ? 48.424 20.070 159.979 1.00 19.48 318 ASP A O 1
ATOM 2449 N N . ALA A 1 319 ? 46.887 18.504 159.421 1.00 20.61 319 ALA A N 1
ATOM 2450 C CA . ALA A 1 319 ? 47.277 17.487 160.420 1.00 19.65 319 ALA A CA 1
ATOM 2451 C C . ALA A 1 319 ? 48.702 16.989 160.204 1.00 20.52 319 ALA A C 1
ATOM 2452 O O . ALA A 1 319 ? 49.367 16.580 161.159 1.00 19.21 319 ALA A O 1
ATOM 2454 N N . LEU A 1 320 ? 49.143 16.941 158.942 1.00 20.59 320 LEU A N 1
ATOM 2455 C CA . LEU A 1 320 ? 50.511 16.473 158.644 1.00 22.04 320 LEU A CA 1
ATOM 2456 C C . LEU A 1 320 ? 51.539 17.408 159.248 1.00 21.56 320 LEU A C 1
ATOM 2457 O O . LEU A 1 320 ? 52.459 16.964 159.943 1.00 21.65 320 LEU A O 1
ATOM 2462 N N . GLY A 1 321 ? 51.398 18.705 158.965 1.00 18.18 321 GLY A N 1
ATOM 2463 C CA . GLY A 1 321 ? 52.318 19.725 159.553 1.00 18.87 321 GLY A CA 1
ATOM 2464 C C . GLY A 1 321 ? 52.187 19.781 161.080 1.00 18.86 321 GLY A C 1
ATOM 2465 O O . GLY A 1 321 ? 53.170 19.930 161.801 1.00 18.81 321 GLY A O 1
ATOM 2466 N N . TRP A 1 322 ? 50.955 19.631 161.570 1.00 20.84 322 TRP A N 1
ATOM 2467 C CA . TRP A 1 322 ? 50.679 19.686 163.000 1.00 17.62 322 TRP A CA 1
ATOM 2468 C C . TRP A 1 322 ? 51.500 18.598 163.675 1.00 19.78 322 TRP A C 1
ATOM 2469 O O . TRP A 1 322 ? 52.186 18.859 164.680 1.00 19.25 322 TRP A O 1
ATOM 2480 N N . SER A 1 323 ? 51.428 17.386 163.119 1.00 17.23 323 SER A N 1
ATOM 2481 C CA . SER A 1 323 ? 52.192 16.227 163.634 1.00 17.14 323 SER A CA 1
ATOM 2482 C C . SER A 1 323 ? 53.709 16.456 163.569 1.00 20.15 323 SER A C 1
ATOM 2483 O O . SER A 1 323 ? 54.423 16.214 164.545 1.00 17.63 323 SER A O 1
ATOM 2486 N N . LYS A 1 324 ? 54.207 16.872 162.407 1.00 18.93 324 LYS A N 1
ATOM 2487 C CA . LYS A 1 324 ? 55.634 17.140 162.251 1.00 18.17 324 LYS A CA 1
ATOM 2488 C C . LYS A 1 324 ? 56.145 18.211 163.227 1.00 18.07 324 LYS A C 1
ATOM 2489 O O . LYS A 1 324 ? 57.237 18.077 163.741 1.00 18.86 324 LYS A O 1
ATOM 2495 N N . TYR A 1 325 ? 55.372 19.285 163.447 1.00 16.95 325 TYR A N 1
ATOM 2496 C CA . TYR A 1 325 ? 55.799 20.337 164.379 1.00 17.04 325 TYR A CA 1
ATOM 2497 C C . TYR A 1 325 ? 55.840 19.874 165.833 1.00 16.04 325 TYR A C 1
ATOM 2498 O O . TYR A 1 325 ? 56.693 20.312 166.616 1.00 16.10 325 TYR A O 1
ATOM 2507 N N . ILE A 1 326 ? 54.950 18.953 166.182 1.00 16.53 326 ILE A N 1
ATOM 2508 C CA . ILE A 1 326 ? 54.957 18.371 167.527 1.00 18.91 326 ILE A CA 1
ATOM 2509 C C . ILE A 1 326 ? 56.240 17.519 167.606 1.00 18.11 326 ILE A C 1
ATOM 2510 O O . ILE A 1 326 ? 56.980 17.595 168.584 1.00 17.80 326 ILE A O 1
ATOM 2515 N N . ASN A 1 327 ? 56.539 16.758 166.548 1.00 17.41 327 ASN A N 1
ATOM 2516 C CA . ASN A 1 327 ? 57.772 15.928 166.541 1.00 16.03 327 ASN A CA 1
ATOM 2517 C C . ASN A 1 327 ? 59.017 16.827 166.656 1.00 19.65 327 ASN A C 1
ATOM 2518 O O . ASN A 1 327 ? 59.991 16.500 167.370 1.00 16.71 327 ASN A O 1
ATOM 2523 N N . GLN A 1 328 ? 58.985 17.986 165.986 1.00 16.94 328 GLN A N 1
ATOM 2524 C CA A GLN A 1 328 ? 60.119 18.922 166.030 0.50 15.52 328 GLN A CA 1
ATOM 2525 C CA B GLN A 1 328 ? 60.122 18.917 166.038 0.50 19.79 328 GLN A CA 1
ATOM 2526 C C . GLN A 1 328 ? 60.349 19.420 167.474 1.00 16.10 328 GLN A C 1
ATOM 2527 O O . GLN A 1 328 ? 61.484 19.435 167.964 1.00 18.40 328 GLN A O 1
ATOM 2538 N N . ALA A 1 329 ? 59.262 19.769 168.155 1.00 16.75 329 ALA A N 1
ATOM 2539 C CA . ALA A 1 329 ? 59.313 20.225 169.553 1.00 18.00 329 ALA A CA 1
ATOM 2540 C C . ALA A 1 329 ? 59.845 19.106 170.465 1.00 16.87 329 ALA A C 1
ATOM 2541 O O . ALA A 1 329 ? 60.701 19.347 171.325 1.00 21.35 329 ALA A O 1
ATOM 2543 N N . LEU A 1 330 ? 59.381 17.873 170.231 1.00 17.37 330 LEU A N 1
ATOM 2544 C CA . LEU A 1 330 ? 59.826 16.714 170.979 1.00 15.40 330 LEU A CA 1
ATOM 2545 C C . LEU A 1 330 ? 61.341 16.516 170.907 1.00 15.50 330 LEU A C 1
ATOM 2546 O O . LEU A 1 330 ? 61.992 16.378 171.931 1.00 15.28 330 LEU A O 1
ATOM 2551 N N . HIS A 1 331 ? 61.892 16.546 169.696 1.00 18.09 331 HIS A N 1
ATOM 2552 C CA . HIS A 1 331 ? 63.324 16.325 169.518 1.00 19.23 331 HIS A CA 1
ATOM 2553 C C . HIS A 1 331 ? 64.209 17.489 169.980 1.00 19.48 331 HIS A C 1
ATOM 2554 O O . HIS A 1 331 ? 65.332 17.262 170.411 1.00 18.28 331 HIS A O 1
ATOM 2561 N N A ARG A 1 332 ? 63.679 18.705 169.902 0.50 16.61 332 ARG A N 1
ATOM 2562 N N B ARG A 1 332 ? 63.715 18.723 169.903 0.50 18.92 332 ARG A N 1
ATOM 2563 C CA A ARG A 1 332 ? 64.406 19.878 170.359 0.50 20.01 332 ARG A CA 1
ATOM 2564 C CA B ARG A 1 332 ? 64.506 19.854 170.406 0.50 23.61 332 ARG A CA 1
ATOM 2565 C C A ARG A 1 332 ? 64.359 20.068 171.885 0.50 19.99 332 ARG A C 1
ATOM 2566 C C B ARG A 1 332 ? 64.361 20.163 171.901 0.50 22.51 332 ARG A C 1
ATOM 2567 O O A ARG A 1 332 ? 65.395 20.24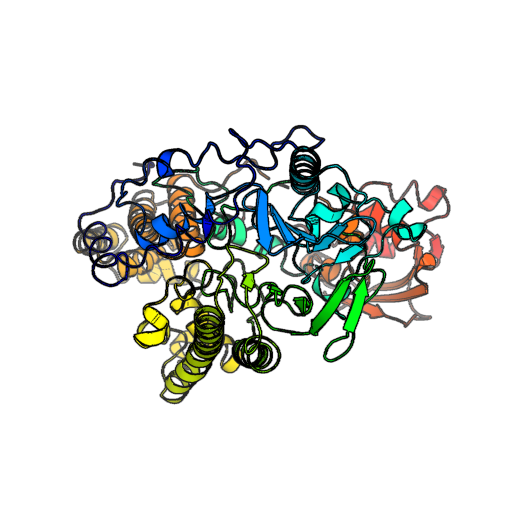7 172.535 0.50 19.93 332 ARG A O 1
ATOM 2568 O O B ARG A 1 332 ? 65.344 20.541 172.552 0.50 21.87 332 ARG A O 1
ATOM 2583 N N . PHE A 1 333 ? 63.150 20.026 172.434 1.00 20.85 333 PHE A N 1
ATOM 2584 C CA . PHE A 1 333 ? 62.890 20.389 173.835 1.00 23.40 333 PHE A CA 1
ATOM 2585 C C . PHE A 1 333 ? 62.348 19.299 174.738 1.00 29.32 333 PHE A C 1
ATOM 2586 O O . PHE A 1 333 ? 62.731 19.217 175.935 1.00 23.59 333 PHE A O 1
ATOM 2594 N N . GLY A 1 334 ? 61.371 18.551 174.199 1.00 32.55 334 GLY A N 1
ATOM 2595 C CA . GLY A 1 334 ? 60.664 17.487 174.917 1.00 33.75 334 GLY A CA 1
ATOM 2596 C C . GLY A 1 334 ? 61.642 16.602 175.638 1.00 33.47 334 GLY A C 1
ATOM 2597 O O . GLY A 1 334 ? 61.428 16.214 176.796 1.00 34.39 334 GLY A O 1
ATOM 2598 N N . ARG A 1 335 ? 62.743 16.330 174.959 1.00 34.89 335 ARG A N 1
ATOM 2599 C CA . ARG A 1 335 ? 63.809 15.479 175.476 1.00 35.13 335 ARG A CA 1
ATOM 2600 C C . ARG A 1 335 ? 64.478 15.973 176.761 1.00 32.38 335 ARG A C 1
ATOM 2601 O O . ARG A 1 335 ? 65.048 15.185 177.496 1.00 28.70 335 ARG A O 1
ATOM 2609 N N . GLN A 1 336 ? 64.392 17.276 177.020 1.00 29.64 336 GLN A N 1
ATOM 2610 C CA . GLN A 1 336 ? 64.998 17.915 178.211 1.00 27.45 336 GLN A CA 1
ATOM 2611 C C . GLN A 1 336 ? 63.966 18.601 179.154 1.00 24.02 336 GLN A C 1
ATOM 2612 O O . GLN A 1 336 ? 64.323 19.122 180.220 1.00 21.79 336 GLN A O 1
ATOM 2618 N N . ALA A 1 337 ? 62.687 18.583 178.757 1.00 23.33 337 ALA A N 1
ATOM 2619 C CA . ALA A 1 337 ? 61.625 19.253 179.518 1.00 17.40 337 ALA A CA 1
ATOM 2620 C C . ALA A 1 337 ? 61.337 18.583 180.858 1.00 19.08 337 ALA A C 1
ATOM 2621 O O . ALA A 1 337 ? 61.429 17.354 180.955 1.00 16.69 337 ALA A O 1
ATOM 2623 N N A GLU A 1 338 ? 61.025 19.389 181.873 0.50 15.32 338 GLU A N 1
ATOM 2624 N N B GLU A 1 338 ? 61.039 19.400 181.873 0.50 16.00 338 GLU A N 1
ATOM 2625 C CA A GLU A 1 338 ? 60.624 18.885 183.201 0.50 19.35 338 GLU A CA 1
ATOM 2626 C CA B GLU A 1 338 ? 60.659 18.929 183.223 0.50 20.37 338 GLU A CA 1
ATOM 2627 C C A GLU A 1 338 ? 59.118 19.103 183.391 0.50 18.67 338 GLU A C 1
ATOM 2628 C C B GLU A 1 338 ? 59.156 19.183 183.470 0.50 19.19 338 GLU A C 1
ATOM 2629 O O A GLU A 1 338 ? 58.450 18.366 184.127 0.50 14.22 338 GLU A O 1
ATOM 2630 O O B GLU A 1 338 ? 58.533 18.561 184.340 0.50 14.94 338 GLU A O 1
ATOM 2641 N N . VAL A 1 339 ? 58.592 20.107 182.701 1.00 16.79 339 VAL A N 1
ATOM 2642 C CA . VAL A 1 339 ? 57.145 20.431 182.751 1.00 16.99 339 VAL A CA 1
ATOM 2643 C C . VAL A 1 339 ? 56.725 20.911 181.370 1.00 18.71 339 VAL A C 1
ATOM 2644 O O . VAL A 1 339 ? 57.504 21.567 180.682 1.00 18.11 339 VAL A O 1
ATOM 2648 N N . MET A 1 340 ? 55.520 20.507 180.951 1.00 19.19 340 MET A N 1
ATOM 2649 C CA . MET A 1 340 ? 54.918 20.950 179.703 1.00 20.41 340 MET A CA 1
ATOM 2650 C C . MET A 1 340 ? 53.586 21.533 180.087 1.00 20.10 340 MET A C 1
ATOM 2651 O O . MET A 1 340 ? 52.916 21.024 180.985 1.00 23.42 340 MET A O 1
ATOM 2656 N N . PHE A 1 341 ? 53.222 22.628 179.443 1.00 18.22 341 PHE A N 1
ATOM 2657 C CA . PHE A 1 341 ? 51.970 23.325 179.743 1.00 16.28 341 PHE A CA 1
ATOM 2658 C C . PHE A 1 341 ? 51.495 24.002 178.483 1.00 17.06 341 PHE A C 1
ATOM 2659 O O . PHE A 1 341 ? 52.167 23.914 177.446 1.00 16.89 341 PHE A O 1
ATOM 2667 N N . ALA A 1 342 ? 50.291 24.578 178.527 1.00 17.29 342 ALA A N 1
ATOM 2668 C CA . ALA A 1 342 ? 49.682 25.052 177.291 1.00 20.32 342 ALA A CA 1
ATOM 2669 C C . ALA A 1 342 ? 48.737 26.166 177.552 1.00 18.58 342 ALA A C 1
ATOM 2670 O O . ALA A 1 342 ? 48.453 26.503 178.708 1.00 16.59 342 ALA A O 1
ATOM 2672 N N . VAL A 1 343 ? 48.253 26.750 176.473 1.00 16.45 343 VAL A N 1
ATOM 2673 C CA . VAL A 1 343 ? 47.373 27.915 176.571 1.00 17.29 343 VAL A CA 1
ATOM 2674 C C . VAL A 1 343 ? 45.923 27.533 176.846 1.00 19.18 343 VAL A C 1
ATOM 2675 O O . VAL A 1 343 ? 45.059 28.401 176.933 1.00 18.29 343 VAL A O 1
ATOM 2679 N N . HIS A 1 344 ? 45.667 26.230 176.951 1.00 17.19 344 HIS A N 1
ATOM 2680 C CA . HIS A 1 344 ? 44.370 25.711 177.431 1.00 16.46 344 HIS A CA 1
ATOM 2681 C C . HIS A 1 344 ? 44.685 24.495 178.280 1.00 20.80 344 HIS A C 1
ATOM 2682 O O . HIS A 1 344 ? 45.707 23.834 178.075 1.00 22.11 344 HIS A O 1
ATOM 2689 N N . ASN A 1 345 ? 43.813 24.198 179.233 1.00 20.18 345 ASN A N 1
ATOM 2690 C CA . ASN A 1 345 ? 43.959 23.007 180.104 1.00 19.87 345 ASN A CA 1
ATOM 2691 C C . ASN A 1 345 ? 45.185 23.082 181.043 1.00 19.59 345 ASN A C 1
ATOM 2692 O O . ASN A 1 345 ? 45.783 24.168 181.225 1.00 16.68 345 ASN A O 1
ATOM 2697 N N . TRP A 1 346 ? 45.602 21.924 181.572 1.00 18.77 346 TRP A N 1
ATOM 2698 C CA . TRP A 1 346 ? 46.554 21.864 182.672 1.00 14.20 346 TRP A CA 1
ATOM 2699 C C . TRP A 1 346 ? 47.908 21.304 182.275 1.00 15.73 346 TRP A C 1
ATOM 2700 O O . TRP A 1 346 ? 48.022 20.665 181.233 1.00 18.03 346 TRP A O 1
ATOM 2711 N N . PRO A 1 347 ? 48.955 21.548 183.102 1.00 17.66 347 PRO A N 1
ATOM 2712 C CA . PRO A 1 347 ? 50.294 21.057 182.760 1.00 18.52 347 PRO A CA 1
ATOM 2713 C C . PRO A 1 347 ? 50.488 19.563 183.038 1.00 19.30 347 PRO A C 1
ATOM 2714 O O . PRO A 1 347 ? 49.622 18.919 183.641 1.00 19.01 347 PRO A O 1
ATOM 2718 N N A ARG A 1 348 ? 51.606 19.012 182.566 0.50 17.58 348 ARG A N 1
ATOM 2719 N N B ARG A 1 348 ? 51.621 19.047 182.550 0.50 18.49 348 ARG A N 1
ATOM 2720 C CA A ARG A 1 348 ? 51.990 17.625 182.856 0.50 18.20 348 ARG A CA 1
ATOM 2721 C CA B ARG A 1 348 ? 52.067 17.676 182.778 0.50 19.81 348 ARG A CA 1
ATOM 2722 C C A ARG A 1 348 ? 53.487 17.672 183.192 0.50 18.77 348 ARG A C 1
ATOM 2723 C C B ARG A 1 348 ? 53.502 17.820 183.269 0.50 19.52 348 ARG A C 1
ATOM 2724 O O A ARG A 1 348 ? 54.283 18.244 182.439 0.50 16.50 348 ARG A O 1
ATOM 2725 O O B ARG A 1 348 ? 54.274 18.600 182.697 0.50 16.34 348 ARG A O 1
ATOM 2740 N N . TRP A 1 349 ? 53.831 17.128 184.361 1.00 18.64 349 TRP A N 1
ATOM 2741 C CA . TRP A 1 349 ? 55.184 17.164 184.918 1.00 17.78 349 TRP A CA 1
ATOM 2742 C C . TRP A 1 349 ? 55.866 15.819 184.783 1.00 18.85 349 TRP A C 1
ATOM 2743 O O . TRP A 1 349 ? 55.204 14.759 184.826 1.00 17.57 349 TRP A O 1
ATOM 2754 N N . GLY A 1 350 ? 57.186 15.855 184.625 1.00 17.42 350 GLY A N 1
ATOM 2755 C CA . GLY A 1 350 ? 57.997 14.629 184.582 1.00 18.07 350 GLY A CA 1
ATOM 2756 C C . GLY A 1 350 ? 58.470 14.363 183.176 1.00 21.94 350 GLY A C 1
ATOM 2757 O O . GLY A 1 350 ? 57.647 14.273 182.264 1.00 20.98 350 GLY A O 1
ATOM 2758 N N . ASN A 1 351 ? 59.778 14.193 182.984 1.00 18.32 351 ASN A N 1
ATOM 2759 C CA . ASN A 1 351 ? 60.277 14.036 181.617 1.00 21.67 351 ASN A CA 1
ATOM 2760 C C . ASN A 1 351 ? 59.655 12.863 180.820 1.00 23.33 351 ASN A C 1
ATOM 2761 O O . ASN A 1 351 ? 59.253 13.054 179.662 1.00 24.66 351 ASN A O 1
ATOM 2766 N N . ALA A 1 352 ? 59.542 11.676 181.440 1.00 21.68 352 ALA A N 1
ATOM 2767 C CA . ALA A 1 352 ? 58.936 10.496 180.760 1.00 20.67 352 ALA A CA 1
ATOM 2768 C C . ALA A 1 352 ? 57.488 10.728 180.349 1.00 24.04 352 ALA A C 1
ATOM 2769 O O . ALA A 1 352 ? 57.098 10.356 179.259 1.00 23.01 352 ALA A O 1
ATOM 2771 N N . GLU A 1 353 ? 56.706 11.351 181.229 1.00 21.94 353 GLU A N 1
ATOM 2772 C CA . GLU A 1 353 ? 55.331 11.710 180.918 1.00 22.66 353 GLU A CA 1
ATOM 2773 C C . GLU A 1 353 ? 55.252 12.675 179.712 1.00 22.65 353 GLU A C 1
ATOM 2774 O O . GLU A 1 353 ? 54.458 12.455 178.795 1.00 22.29 353 GLU A O 1
ATOM 2780 N N . ILE A 1 354 ? 56.096 13.717 179.712 1.00 19.33 354 ILE A N 1
ATOM 2781 C CA . ILE A 1 354 ? 56.119 14.725 178.638 1.00 18.23 354 ILE A CA 1
ATOM 2782 C C . ILE A 1 354 ? 56.521 14.072 177.319 1.00 18.52 354 ILE A C 1
ATOM 2783 O O . ILE A 1 354 ? 55.837 14.254 176.313 1.00 18.96 354 ILE A O 1
ATOM 2788 N N . VAL A 1 355 ? 57.609 13.290 177.328 1.00 20.65 355 VAL A N 1
ATOM 2789 C CA . VAL A 1 355 ? 58.039 12.589 176.107 1.00 18.52 355 VAL A CA 1
ATOM 2790 C C . VAL A 1 355 ? 56.854 11.757 175.546 1.00 19.57 355 VAL A C 1
ATOM 2791 O O . VAL A 1 355 ? 56.515 11.878 174.369 1.00 18.87 355 VAL A O 1
ATOM 2795 N N . GLU A 1 356 ? 56.182 10.981 176.399 1.00 22.21 356 GLU A N 1
ATOM 2796 C CA . GLU A 1 356 ? 55.026 10.184 175.925 1.00 21.08 356 GLU A CA 1
ATOM 2797 C C . GLU A 1 356 ? 53.863 11.033 175.385 1.00 20.39 356 GLU A C 1
ATOM 2798 O O . GLU A 1 356 ? 53.352 10.745 174.316 1.00 22.22 356 GLU A O 1
ATOM 2804 N N . VAL A 1 357 ? 53.455 12.067 176.112 1.00 19.56 357 VAL A N 1
ATOM 2805 C CA . VAL A 1 357 ? 52.379 12.952 175.641 1.00 19.60 357 VAL A CA 1
ATOM 2806 C C . VAL A 1 357 ? 52.725 13.528 174.262 1.00 21.35 357 VAL A C 1
ATOM 2807 O O . VAL A 1 357 ? 51.863 13.526 173.372 1.00 17.32 357 VAL A O 1
ATOM 2811 N N . LEU A 1 358 ? 53.967 13.996 174.089 1.00 15.80 358 LEU A N 1
ATOM 2812 C CA . LEU A 1 358 ? 54.401 14.533 172.783 1.00 17.61 358 LEU A CA 1
ATOM 2813 C C . LEU A 1 358 ? 54.388 13.506 171.669 1.00 17.75 358 LEU A C 1
ATOM 2814 O O . LEU A 1 358 ? 53.870 13.791 170.574 1.00 20.62 358 LEU A O 1
ATOM 2819 N N . GLU A 1 359 ? 54.904 12.307 171.946 1.00 17.08 359 GLU A N 1
ATOM 2820 C CA . GLU A 1 359 ? 54.865 11.223 170.973 1.00 20.35 359 GLU A CA 1
ATOM 2821 C C . GLU A 1 359 ? 53.421 10.910 170.597 1.00 18.44 359 GLU A C 1
ATOM 2822 O O . GLU A 1 359 ? 53.077 10.864 169.408 1.00 19.98 359 GLU A O 1
ATOM 2828 N N . LYS A 1 360 ? 52.570 10.731 171.611 1.00 16.89 360 LYS A N 1
ATOM 2829 C CA . LYS A 1 360 ? 51.173 10.356 171.355 1.00 17.77 360 LYS A CA 1
ATOM 2830 C C . LYS A 1 360 ? 50.372 11.413 170.611 1.00 17.97 360 LYS A C 1
ATOM 2831 O O . LYS A 1 360 ? 49.600 11.067 169.723 1.00 18.84 360 LYS A O 1
ATOM 2837 N N . GLN A 1 361 ? 50.568 12.691 170.951 1.00 17.55 361 GLN A N 1
ATOM 2838 C CA . GLN A 1 361 ? 49.864 13.779 170.261 1.00 15.71 361 GLN A CA 1
ATOM 2839 C C . GLN A 1 361 ? 50.354 13.884 168.811 1.00 17.52 361 GLN A C 1
ATOM 2840 O O . GLN A 1 361 ? 49.559 14.082 167.897 1.00 16.03 361 GLN A O 1
ATOM 2846 N N . ARG A 1 362 ? 51.668 13.716 168.624 1.00 19.24 362 ARG A N 1
ATOM 2847 C CA . ARG A 1 362 ? 52.298 13.667 167.278 1.00 21.44 362 ARG A CA 1
ATOM 2848 C C . ARG A 1 362 ? 51.686 12.519 166.444 1.00 20.22 362 ARG A C 1
ATOM 2849 O O . ARG A 1 362 ? 51.284 12.716 165.271 1.00 19.51 362 ARG A O 1
ATOM 2857 N N . ASP A 1 363 ? 51.593 11.335 167.052 1.00 17.70 363 ASP A N 1
ATOM 2858 C CA . ASP A 1 363 ? 51.042 10.152 166.349 1.00 18.20 363 ASP A CA 1
ATOM 2859 C C . ASP A 1 363 ? 49.498 10.197 166.233 1.00 19.45 363 ASP A C 1
ATOM 2860 O O . ASP A 1 363 ? 48.907 9.567 165.341 1.00 18.43 363 ASP A O 1
ATOM 2865 N N . LEU A 1 364 ? 48.869 10.976 167.099 1.00 18.47 364 LEU A N 1
ATOM 2866 C CA . LEU A 1 364 ? 47.420 11.195 167.021 1.00 18.91 364 LEU A CA 1
ATOM 2867 C C . LEU A 1 364 ? 47.087 11.931 165.731 1.00 17.34 364 LEU A C 1
ATOM 2868 O O . LEU A 1 364 ? 46.271 11.448 164.942 1.00 20.31 364 LEU A O 1
ATOM 2873 N N . TYR A 1 365 ? 47.671 13.107 165.537 1.00 17.98 365 TYR A N 1
ATOM 2874 C CA . TYR A 1 365 ? 47.432 13.874 164.303 1.00 19.88 365 TY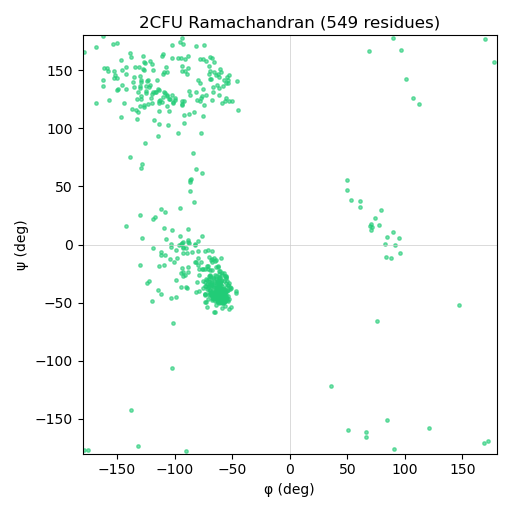R A CA 1
ATOM 2875 C C . TYR A 1 365 ? 47.940 13.107 163.069 1.00 17.05 365 TYR A C 1
ATOM 2876 O O . TYR A 1 365 ? 47.281 13.094 162.013 1.00 21.92 365 TYR A O 1
ATOM 2885 N N . GLY A 1 366 ? 49.082 12.441 163.224 1.00 20.44 366 GLY A N 1
ATOM 2886 C CA . GLY A 1 366 ? 49.679 11.647 162.161 1.00 18.48 366 GLY A CA 1
ATOM 2887 C C . GLY A 1 366 ? 48.809 10.466 161.766 1.00 18.06 366 GLY A C 1
ATOM 2888 O O . GLY A 1 366 ? 48.603 10.196 160.579 1.00 18.45 366 GLY A O 1
ATOM 2889 N N . TYR A 1 367 ? 48.307 9.748 162.759 1.00 13.71 367 TYR A N 1
ATOM 2890 C CA . TYR A 1 367 ? 47.433 8.601 162.482 1.00 20.67 367 TYR A CA 1
ATOM 2891 C C . TYR A 1 367 ? 46.124 9.074 161.815 1.00 20.72 367 TYR A C 1
ATOM 2892 O O . TYR A 1 367 ? 45.650 8.481 160.833 1.00 20.64 367 TYR A O 1
ATOM 2901 N N . LEU A 1 368 ? 45.524 10.125 162.360 1.00 17.48 368 LEU A N 1
ATOM 2902 C CA . LEU A 1 368 ? 44.314 10.656 161.754 1.00 15.79 368 LEU A CA 1
ATOM 2903 C C . LEU A 1 368 ? 44.568 10.972 160.287 1.00 18.10 368 LEU A C 1
ATOM 2904 O O . LEU A 1 368 ? 43.794 10.610 159.423 1.00 20.27 368 LEU A O 1
ATOM 2909 N N . HIS A 1 369 ? 45.685 11.636 160.006 1.00 20.17 369 HIS A N 1
ATOM 2910 C CA . HIS A 1 369 ? 45.996 12.005 158.643 1.00 18.82 369 HIS A CA 1
ATOM 2911 C C . HIS A 1 369 ? 46.247 10.775 157.761 1.00 21.55 369 HIS A C 1
ATOM 2912 O O . HIS A 1 369 ? 45.525 10.536 156.761 1.00 19.58 369 HIS A O 1
ATOM 2919 N N . ASP A 1 370 ? 47.235 9.975 158.173 1.00 19.21 370 ASP A N 1
ATOM 2920 C CA . ASP A 1 370 ? 47.695 8.836 157.403 1.00 17.13 370 ASP A CA 1
ATOM 2921 C C . ASP A 1 370 ? 46.660 7.765 157.183 1.00 20.10 370 ASP A C 1
ATOM 2922 O O . ASP A 1 370 ? 46.552 7.238 156.081 1.00 20.78 370 ASP A O 1
ATOM 2927 N N . GLN A 1 371 ? 45.893 7.445 158.217 1.00 19.08 371 GLN A N 1
ATOM 2928 C CA . GLN A 1 371 ? 44.872 6.403 158.087 1.00 16.87 371 GLN A CA 1
ATOM 2929 C C . GLN A 1 371 ? 43.597 6.854 157.382 1.00 20.66 371 GLN A C 1
ATOM 2930 O O . GLN A 1 371 ? 42.901 6.030 156.791 1.00 17.39 371 GLN A O 1
ATOM 2936 N N . THR A 1 372 ? 43.282 8.152 157.439 1.00 16.98 372 THR A N 1
ATOM 2937 C CA . THR A 1 372 ? 42.163 8.649 156.641 1.00 18.59 372 THR A CA 1
ATOM 2938 C C . THR A 1 372 ? 42.528 8.433 155.154 1.00 20.37 372 THR A C 1
ATOM 2939 O O . THR A 1 372 ? 41.717 7.962 154.355 1.00 17.13 372 THR A O 1
ATOM 2943 N N . LEU A 1 373 ? 43.761 8.749 154.812 1.00 16.13 373 LEU A N 1
ATOM 2944 C CA . LEU A 1 373 ? 44.220 8.649 153.418 1.00 16.36 373 LEU A CA 1
ATOM 2945 C C . LEU A 1 373 ? 44.413 7.215 152.997 1.00 18.23 373 LEU A C 1
ATOM 2946 O O . LEU A 1 373 ? 44.130 6.866 151.841 1.00 19.72 373 LEU A O 1
ATOM 2951 N N . HIS A 1 374 ? 44.878 6.371 153.932 1.00 15.90 374 HIS A N 1
ATOM 2952 C CA . HIS A 1 374 ? 44.974 4.923 153.675 1.00 16.22 374 HIS A CA 1
ATOM 2953 C C . HIS A 1 374 ? 43.580 4.378 153.296 1.00 17.09 374 HIS A C 1
ATOM 2954 O O . HIS A 1 374 ? 43.425 3.687 152.277 1.00 18.69 374 HIS A O 1
ATOM 2961 N N . LEU A 1 375 ? 42.565 4.739 154.096 1.00 19.03 375 LEU A N 1
ATOM 2962 C CA . LEU A 1 375 ? 41.163 4.383 153.824 1.00 15.66 375 LEU A CA 1
ATOM 2963 C C . LEU A 1 375 ? 40.637 4.971 152.523 1.00 12.71 375 LEU A C 1
ATOM 2964 O O . LEU A 1 375 ? 40.045 4.261 151.710 1.00 14.88 375 LEU A O 1
ATOM 2969 N N . ALA A 1 376 ? 40.860 6.265 152.326 1.00 15.94 376 ALA A N 1
ATOM 2970 C CA . ALA A 1 376 ? 40.402 6.942 151.098 1.00 15.14 376 ALA A CA 1
ATOM 2971 C C . ALA A 1 376 ? 40.984 6.276 149.856 1.00 15.59 376 ALA A C 1
ATOM 2972 O O . ALA A 1 376 ? 40.263 6.058 148.859 1.00 14.73 376 ALA A O 1
ATOM 2974 N N . ASN A 1 377 ? 42.277 5.898 149.930 1.00 15.01 377 ASN A N 1
ATOM 2975 C CA . ASN A 1 377 ? 42.948 5.243 148.805 1.00 14.44 377 ASN A CA 1
ATOM 2976 C C . ASN A 1 377 ? 42.405 3.861 148.559 1.00 15.95 377 ASN A C 1
ATOM 2977 O O . ASN A 1 377 ? 42.685 3.258 147.512 1.00 18.38 377 ASN A O 1
ATOM 2982 N N . GLN A 1 378 ? 41.637 3.345 149.520 1.00 19.05 378 GLN A N 1
ATOM 2983 C CA . GLN A 1 378 ? 40.966 2.033 149.350 1.00 20.03 378 GLN A CA 1
ATOM 2984 C C . GLN A 1 378 ? 39.533 2.265 148.830 1.00 23.55 378 GLN A C 1
ATOM 2985 O O . GLN A 1 378 ? 38.765 1.328 148.633 1.00 21.68 378 GLN A O 1
ATOM 2991 N N . GLY A 1 379 ? 39.174 3.524 148.619 1.00 16.81 379 GLY A N 1
ATOM 2992 C CA . GLY A 1 379 ? 37.814 3.863 148.162 1.00 18.22 379 GLY A CA 1
ATOM 2993 C C . GLY A 1 379 ? 36.796 4.240 149.199 1.00 18.92 379 GLY A C 1
ATOM 2994 O O . GLY A 1 379 ? 35.620 4.434 148.876 1.00 17.68 379 GLY A O 1
ATOM 2995 N N . VAL A 1 380 ? 37.228 4.348 150.452 1.00 15.59 380 VAL A N 1
ATOM 2996 C CA . VAL A 1 380 ? 36.327 4.790 151.514 1.00 16.28 380 VAL A CA 1
ATOM 2997 C C . VAL A 1 380 ? 36.088 6.311 151.305 1.00 17.38 380 VAL A C 1
ATOM 2998 O O . VAL A 1 380 ? 37.050 7.104 151.159 1.00 21.25 380 VAL A O 1
ATOM 3002 N N . THR A 1 381 ? 34.822 6.707 151.272 1.00 16.70 381 THR A N 1
ATOM 3003 C CA . THR A 1 381 ? 34.459 8.096 150.947 1.00 18.84 381 THR A CA 1
ATOM 3004 C C . THR A 1 381 ? 34.308 8.985 152.175 1.00 20.02 381 THR A C 1
ATOM 3005 O O . THR A 1 381 ? 34.332 8.506 153.324 1.00 19.36 381 THR A O 1
ATOM 3009 N N . ILE A 1 382 ? 34.132 10.286 151.902 1.00 20.25 382 ILE A N 1
ATOM 3010 C CA . ILE A 1 382 ? 33.898 11.296 152.919 1.00 20.38 382 ILE A CA 1
ATOM 3011 C C . ILE A 1 382 ? 32.578 10.996 153.660 1.00 19.70 382 ILE A C 1
ATOM 3012 O O . ILE A 1 382 ? 32.389 11.432 154.800 1.00 18.63 382 ILE A O 1
ATOM 3017 N N . GLY A 1 383 ? 31.719 10.178 153.063 1.00 20.04 383 GLY A N 1
ATOM 3018 C CA . GLY A 1 383 ? 30.474 9.824 153.735 1.00 22.51 383 GLY A CA 1
ATOM 3019 C C . GLY A 1 383 ? 30.577 8.542 154.541 1.00 19.89 383 GLY A C 1
ATOM 3020 O O . GLY A 1 383 ? 29.612 8.120 155.155 1.00 18.88 383 GLY A O 1
ATOM 3021 N N . GLN A 1 384 ? 31.741 7.898 154.494 1.00 18.98 384 GLN A N 1
ATOM 3022 C CA . GLN A 1 384 ? 31.973 6.629 155.178 1.00 19.06 384 GLN A CA 1
ATOM 3023 C C . GLN A 1 384 ? 33.120 6.621 156.180 1.00 19.71 384 GLN A C 1
ATOM 3024 O O . GLN A 1 384 ? 33.069 5.878 157.131 1.00 19.40 384 GLN A O 1
ATOM 3030 N N . VAL A 1 385 ? 34.165 7.414 155.935 1.00 19.56 385 VAL A N 1
ATOM 3031 C CA . VAL A 1 385 ? 35.402 7.313 156.711 1.00 16.43 385 VAL A CA 1
ATOM 3032 C C . VAL A 1 385 ? 35.288 7.365 158.255 1.00 17.61 385 VAL A C 1
ATOM 3033 O O . VAL A 1 385 ? 35.993 6.648 158.944 1.00 17.61 385 VAL A O 1
ATOM 3037 N N . HIS A 1 386 ? 34.395 8.199 158.773 1.00 18.43 386 HIS A N 1
ATOM 3038 C CA . HIS A 1 386 ? 34.225 8.360 160.231 1.00 17.70 386 HIS A CA 1
ATOM 3039 C C . HIS A 1 386 ? 33.609 7.094 160.860 1.00 21.46 386 HIS A C 1
ATOM 3040 O O . HIS A 1 386 ? 33.737 6.871 162.074 1.00 22.80 386 HIS A O 1
ATOM 3047 N N . ASN A 1 387 ? 32.928 6.287 160.037 1.00 20.49 387 ASN A N 1
ATOM 3048 C CA . ASN A 1 387 ? 32.351 5.016 160.504 1.00 19.20 387 ASN A CA 1
ATOM 3049 C C . ASN A 1 387 ? 33.323 3.852 160.340 1.00 20.61 387 ASN A C 1
ATOM 3050 O O . ASN A 1 387 ? 32.996 2.718 160.688 1.00 23.53 387 ASN A O 1
ATOM 3055 N N . ARG A 1 388 ? 34.490 4.120 159.767 1.00 20.49 388 ARG A N 1
ATOM 3056 C CA . ARG A 1 388 ? 35.517 3.081 159.576 1.00 19.12 388 ARG A CA 1
ATOM 3057 C C . ARG A 1 388 ? 36.762 3.350 160.408 1.00 20.56 388 ARG A C 1
ATOM 3058 O O . ARG A 1 388 ? 37.382 2.417 160.902 1.00 22.95 388 ARG A O 1
ATOM 3066 N N . LEU A 1 389 ? 37.171 4.611 160.510 1.00 18.34 389 LEU A N 1
ATOM 3067 C CA . LEU A 1 389 ? 38.422 4.921 161.190 1.00 18.55 389 LEU A CA 1
ATOM 3068 C C . LEU A 1 389 ? 38.339 4.846 162.727 1.00 22.99 389 LEU A C 1
ATOM 3069 O O . LEU A 1 389 ? 37.476 5.480 163.353 1.00 22.41 389 LEU A O 1
ATOM 3074 N N . ARG A 1 390 ? 39.266 4.086 163.332 1.00 23.15 390 ARG A N 1
ATOM 3075 C CA . ARG A 1 390 ? 39.341 3.988 164.807 1.00 19.79 390 ARG A CA 1
ATOM 3076 C C . ARG A 1 390 ? 40.808 4.102 165.241 1.00 19.41 390 ARG A C 1
ATOM 3077 O O . ARG A 1 390 ? 41.666 3.484 164.636 1.00 23.67 390 ARG A O 1
ATOM 3085 N N . LEU A 1 391 ? 41.083 4.891 166.288 1.00 20.90 391 LEU A N 1
ATOM 3086 C CA . LEU A 1 391 ? 42.448 5.005 166.826 1.00 23.21 391 LEU A CA 1
ATOM 3087 C C . LEU A 1 391 ? 42.888 3.692 167.418 1.00 21.80 391 LEU A C 1
ATOM 3088 O O . LEU A 1 391 ? 42.070 2.972 167.994 1.00 20.95 391 LEU A O 1
ATOM 3093 N N . PRO A 1 392 ? 44.198 3.406 167.358 1.00 24.24 392 PRO A N 1
ATOM 3094 C CA . PRO A 1 392 ? 44.667 2.179 167.993 1.00 21.93 392 PRO A CA 1
ATOM 3095 C C . PRO A 1 392 ? 44.634 2.359 169.537 1.00 23.44 392 PRO A C 1
ATOM 3096 O O . PRO A 1 392 ? 44.657 3.506 170.033 1.00 19.38 392 PRO A O 1
ATOM 3100 N N . PRO A 1 393 ? 44.583 1.251 170.287 1.00 23.18 393 PRO A N 1
ATOM 3101 C CA . PRO A 1 393 ? 44.511 1.382 171.745 1.00 21.61 393 PRO A CA 1
ATOM 3102 C C . PRO A 1 393 ? 45.503 2.374 172.383 1.00 22.61 393 PRO A C 1
ATOM 3103 O O . PRO A 1 393 ? 45.097 3.132 173.269 1.00 20.25 393 PRO A O 1
ATOM 3107 N N . SER A 1 394 ? 46.772 2.390 171.930 1.00 18.94 394 SER A N 1
ATOM 3108 C CA . SER A 1 394 ? 47.795 3.245 172.538 1.00 20.36 394 SER A CA 1
ATOM 3109 C C . SER A 1 394 ? 47.421 4.725 172.477 1.00 19.69 394 SER A C 1
ATOM 3110 O O . SER A 1 394 ? 47.805 5.487 173.365 1.00 24.19 394 SER A O 1
ATOM 3113 N N . LEU A 1 395 ? 46.680 5.124 171.438 1.00 18.76 395 LEU A N 1
ATOM 3114 C CA . LEU A 1 395 ? 46.214 6.534 171.283 1.00 18.39 395 LEU A CA 1
ATOM 3115 C C . LEU A 1 395 ? 44.813 6.750 171.833 1.00 21.26 395 LEU A C 1
ATOM 3116 O O . LEU A 1 395 ? 44.534 7.784 172.417 1.00 19.44 395 LEU A O 1
ATOM 3121 N N . ASP A 1 396 ? 43.950 5.759 171.659 1.00 19.18 396 ASP A N 1
ATOM 3122 C CA . ASP A 1 396 ? 42.559 5.815 172.139 1.00 19.52 396 ASP A CA 1
ATOM 3123 C C . ASP A 1 396 ? 42.471 5.944 173.683 1.00 22.39 396 ASP A C 1
ATOM 3124 O O . ASP A 1 396 ? 41.560 6.612 174.230 1.00 17.45 396 ASP A O 1
ATOM 3129 N N . GLN A 1 397 ? 43.441 5.337 174.374 1.00 20.03 397 GLN A N 1
ATOM 3130 C CA . GLN A 1 397 ? 43.387 5.212 175.837 1.00 22.34 397 GLN A CA 1
ATOM 3131 C C . GLN A 1 397 ? 44.123 6.274 176.647 1.00 26.25 397 GLN A C 1
ATOM 3132 O O . GLN A 1 397 ? 44.647 6.001 177.741 1.00 25.00 397 GLN A O 1
ATOM 3138 N N . GLU A 1 398 ? 44.175 7.497 176.105 1.00 17.40 398 GLU A N 1
ATOM 3139 C CA . GLU A 1 398 ? 44.753 8.612 176.825 1.00 20.31 398 GLU A CA 1
ATOM 3140 C C . GLU A 1 398 ? 43.694 9.709 176.857 1.00 19.44 398 GLU A C 1
ATOM 3141 O O . GLU A 1 398 ? 43.073 10.021 175.852 1.00 16.29 398 GLU A O 1
ATOM 3147 N N . TRP A 1 399 ? 43.476 10.261 178.025 1.00 16.51 399 TRP A N 1
ATOM 3148 C CA . TRP A 1 399 ? 42.493 11.319 178.169 1.00 18.38 399 TRP A CA 1
ATOM 3149 C C . TRP A 1 399 ? 42.754 12.545 177.249 1.00 17.99 399 TRP A C 1
ATOM 3150 O O . TRP A 1 399 ? 41.821 13.107 176.684 1.00 19.77 399 TRP A O 1
ATOM 3161 N N . TYR A 1 400 ? 44.021 12.934 177.067 1.00 21.47 400 TYR A N 1
ATOM 3162 C CA . TYR A 1 400 ? 44.340 14.095 176.212 1.00 17.79 400 TYR A CA 1
ATOM 3163 C C . TYR A 1 400 ? 44.179 13.812 174.717 1.00 19.65 400 TYR A C 1
ATOM 3164 O O . TYR A 1 400 ? 44.300 14.731 173.909 1.00 18.02 400 TYR A O 1
ATOM 3173 N N . ASP A 1 401 ? 43.898 12.545 174.355 1.00 19.45 401 ASP A N 1
ATOM 3174 C CA . ASP A 1 401 ? 43.603 12.146 172.959 1.00 20.17 401 ASP A CA 1
ATOM 3175 C C . ASP A 1 401 ? 42.085 12.031 172.690 1.00 20.81 401 ASP A C 1
ATOM 3176 O O . ASP A 1 401 ? 41.655 11.788 171.539 1.00 19.41 401 ASP A O 1
ATOM 3181 N N . ARG A 1 402 ? 41.272 12.208 173.728 1.00 16.50 402 ARG A N 1
ATOM 3182 C CA . ARG A 1 402 ? 39.821 12.083 173.560 1.00 19.21 402 ARG A CA 1
ATOM 3183 C C . ARG A 1 402 ? 39.279 13.240 172.732 1.00 18.18 402 ARG A C 1
ATOM 3184 O O . ARG A 1 402 ? 39.810 14.361 172.794 1.00 17.44 402 ARG A O 1
ATOM 3192 N N . GLY A 1 403 ? 38.203 12.959 171.997 1.00 19.80 403 GLY A N 1
ATOM 3193 C CA . GLY A 1 403 ? 37.609 13.966 171.099 1.00 19.84 403 GLY A CA 1
ATOM 3194 C C . GLY A 1 403 ? 36.700 14.943 171.793 1.00 19.37 403 GLY A C 1
ATOM 3195 O O . GLY A 1 403 ? 35.498 14.955 171.518 1.00 18.49 403 GLY A O 1
ATOM 3196 N N . TYR A 1 404 ? 37.247 15.767 172.698 1.00 17.51 404 TYR A N 1
ATOM 3197 C CA . TYR A 1 404 ? 36.396 16.733 173.387 1.00 18.77 404 TYR A CA 1
ATOM 3198 C C . TYR A 1 404 ? 36.159 17.972 172.547 1.00 20.93 404 TYR A C 1
ATOM 3199 O O . TYR A 1 404 ? 35.053 18.523 172.529 1.00 20.34 404 TYR A O 1
ATOM 3208 N N . HIS A 1 405 ? 37.214 18.430 171.888 1.00 19.65 405 HIS A N 1
ATOM 3209 C CA . HIS A 1 405 ? 37.156 19.651 171.092 1.00 20.22 405 HIS A CA 1
ATOM 3210 C C . HIS A 1 405 ? 37.022 19.279 169.614 1.00 21.91 405 HIS A C 1
ATOM 3211 O O . HIS A 1 405 ? 35.979 19.548 168.972 1.00 20.21 405 HIS A O 1
ATOM 3218 N N . GLY A 1 406 ? 38.071 18.677 169.070 1.00 21.05 406 GLY A N 1
ATOM 3219 C CA . GLY A 1 406 ? 37.951 18.036 167.761 1.00 20.17 406 GLY A CA 1
ATOM 3220 C C . GLY A 1 406 ? 37.333 16.667 168.039 1.00 19.87 406 GLY A C 1
ATOM 3221 O O . GLY A 1 406 ? 37.151 16.286 169.205 1.00 17.68 406 GLY A O 1
ATOM 3222 N N . SER A 1 407 ? 36.942 15.947 166.997 1.00 19.93 407 SER A N 1
ATOM 3223 C CA . SER A 1 407 ? 36.542 14.534 167.163 1.00 21.48 407 SER A CA 1
ATOM 3224 C C . SER A 1 407 ? 37.274 13.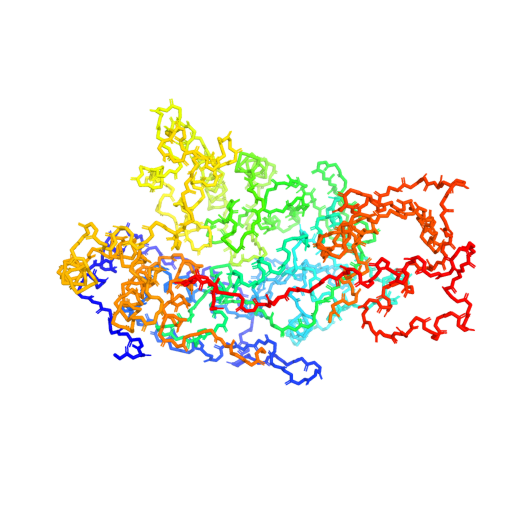737 166.110 1.00 20.34 407 SER A C 1
ATOM 3225 O O . SER A 1 407 ? 37.584 14.266 165.041 1.00 22.62 407 SER A O 1
ATOM 3228 N N . VAL A 1 408 ? 37.520 12.461 166.392 1.00 20.05 408 VAL A N 1
ATOM 3229 C CA . VAL A 1 408 ? 38.143 11.586 165.408 1.00 21.98 408 VAL A CA 1
ATOM 3230 C C . VAL A 1 408 ? 37.231 11.586 164.180 1.00 21.67 408 VAL A C 1
ATOM 3231 O O . VAL A 1 408 ? 37.710 11.701 163.048 1.00 19.32 408 VAL A O 1
ATOM 3235 N N . SER A 1 409 ? 35.916 11.509 164.427 1.00 20.56 409 SER A N 1
ATOM 3236 C CA . SER A 1 409 ? 34.908 11.455 163.369 1.00 17.46 409 SER A CA 1
ATOM 3237 C C . SER A 1 409 ? 34.913 12.627 162.425 1.00 20.96 409 SER A C 1
ATOM 3238 O O . SER A 1 409 ? 34.991 12.427 161.185 1.00 20.02 409 SER A O 1
ATOM 3241 N N . HIS A 1 410 ? 34.806 13.857 162.965 1.00 22.26 410 HIS A N 1
ATOM 3242 C CA . HIS A 1 410 ? 34.793 15.028 162.075 1.00 23.61 410 HIS A CA 1
ATOM 3243 C C . HIS A 1 410 ? 36.151 15.418 161.488 1.00 22.84 410 HIS A C 1
ATOM 3244 O O . HIS A 1 410 ? 36.215 15.938 160.368 1.00 20.62 410 HIS A O 1
ATOM 3251 N N . ASN A 1 411 ? 37.215 15.167 162.240 1.00 21.64 411 ASN A N 1
ATOM 3252 C CA . ASN A 1 411 ? 38.557 15.379 161.739 1.00 21.00 411 ASN A CA 1
ATOM 3253 C C . ASN A 1 411 ? 38.959 14.393 160.621 1.00 21.90 411 ASN A C 1
ATOM 3254 O O . ASN A 1 411 ? 39.720 14.766 159.734 1.00 21.84 411 ASN A O 1
ATOM 3259 N N . ALA A 1 412 ? 38.507 13.138 160.692 1.00 17.98 412 ALA A N 1
ATOM 3260 C CA . ALA A 1 412 ? 38.814 12.181 159.607 1.00 20.01 412 ALA A CA 1
ATOM 3261 C C . ALA A 1 412 ? 38.156 12.683 158.299 1.00 21.23 412 ALA A C 1
ATOM 3262 O O . ALA A 1 412 ? 38.784 12.731 157.241 1.00 19.36 412 ALA A O 1
ATOM 3264 N N . ARG A 1 413 ? 36.886 13.052 158.386 1.00 19.29 413 ARG A N 1
ATOM 3265 C CA . ARG A 1 413 ? 36.173 13.622 157.241 1.00 19.71 413 ARG A CA 1
ATOM 3266 C C . ARG A 1 413 ? 36.855 14.911 156.751 1.00 20.61 413 ARG A C 1
ATOM 3267 O O . ARG A 1 413 ? 36.881 15.170 155.525 1.00 16.58 413 ARG A O 1
ATOM 3275 N N . ALA A 1 414 ? 37.365 15.719 157.697 1.00 17.94 414 ALA A N 1
ATOM 3276 C CA . ALA A 1 414 ? 38.157 16.938 157.376 1.00 22.34 414 ALA A CA 1
ATOM 3277 C C . ALA A 1 414 ? 39.406 16.657 156.549 1.00 21.21 414 ALA A C 1
ATOM 3278 O O . ALA A 1 414 ? 39.689 17.388 155.566 1.00 19.17 414 ALA A O 1
ATOM 3280 N N . VAL A 1 415 ? 40.209 15.678 156.989 1.00 20.62 415 VAL A N 1
ATOM 3281 C CA . VAL A 1 415 ? 41.384 15.274 156.219 1.00 19.97 415 VAL A CA 1
ATOM 3282 C C . VAL A 1 415 ? 40.939 14.871 154.825 1.00 20.05 415 VAL A C 1
ATOM 3283 O O . VAL A 1 415 ? 41.534 15.282 153.836 1.00 19.97 415 VAL A O 1
ATOM 3287 N N . LEU A 1 416 ? 39.899 14.035 154.746 1.00 21.24 416 LEU A N 1
ATOM 3288 C CA . LEU A 1 416 ? 39.461 13.553 153.458 1.00 19.98 416 LEU A CA 1
ATOM 3289 C C . LEU A 1 416 ? 39.004 14.726 152.572 1.00 21.88 416 LEU A C 1
ATOM 3290 O O . LEU A 1 416 ? 39.369 14.792 151.385 1.00 22.08 416 LEU A O 1
ATOM 3295 N N . ASN A 1 417 ? 38.272 15.673 153.170 1.00 21.63 417 ASN A N 1
ATOM 3296 C CA . ASN A 1 417 ? 37.789 16.887 152.472 1.00 20.04 417 ASN A CA 1
ATOM 3297 C C . ASN A 1 417 ? 38.980 17.745 151.999 1.00 22.71 417 ASN A C 1
ATOM 3298 O O . ASN A 1 417 ? 38.947 18.333 150.924 1.00 20.22 417 ASN A O 1
ATOM 3303 N N . ARG A 1 418 ? 40.035 17.805 152.801 1.00 15.48 418 ARG A N 1
ATOM 3304 C CA . ARG A 1 418 ? 41.205 18.590 152.434 1.00 20.22 418 ARG A CA 1
ATOM 3305 C C . ARG A 1 418 ? 41.860 18.075 151.136 1.00 21.57 418 ARG A C 1
ATOM 3306 O O . ARG A 1 418 ? 42.242 18.861 150.266 1.00 21.50 418 ARG A O 1
ATOM 3314 N N . TYR A 1 419 ? 41.952 16.753 151.002 1.00 20.07 419 TYR A N 1
ATOM 3315 C CA . TYR A 1 419 ? 42.623 16.149 149.861 1.00 19.97 419 TYR A CA 1
ATOM 3316 C C . TYR A 1 419 ? 41.740 15.860 148.666 1.00 20.37 419 TYR A C 1
ATOM 3317 O O . TYR A 1 419 ? 42.195 15.987 147.518 1.00 20.95 419 TYR A O 1
ATOM 3326 N N . LEU A 1 420 ? 40.502 15.449 148.931 1.00 19.66 420 LEU A N 1
ATOM 3327 C CA . LEU A 1 420 ? 39.547 15.023 147.894 1.00 20.25 420 LEU A CA 1
ATOM 3328 C C . LEU A 1 420 ? 38.312 15.905 147.692 1.00 23.13 420 LEU A C 1
ATOM 3329 O O . LEU A 1 420 ? 37.636 15.775 146.663 1.00 18.98 420 LEU A O 1
ATOM 3334 N N . GLY A 1 421 ? 37.996 16.750 148.673 1.00 18.85 421 GLY A N 1
ATOM 3335 C CA . GLY A 1 421 ? 36.869 17.672 148.538 1.00 18.68 421 GLY A CA 1
ATOM 3336 C C . GLY A 1 421 ? 35.561 17.106 149.042 1.00 18.80 421 GLY A C 1
ATOM 3337 O O . GLY A 1 421 ? 35.539 16.042 149.641 1.00 15.69 421 GLY A O 1
ATOM 3338 N N . TYR A 1 422 ? 34.485 17.872 148.867 1.00 14.64 422 TYR A N 1
ATOM 3339 C CA . TYR A 1 422 ? 33.161 17.499 149.435 1.00 19.92 422 TYR A CA 1
ATOM 3340 C C . TYR A 1 422 ? 32.433 16.350 148.718 1.00 19.96 422 TYR A C 1
ATOM 3341 O O . TYR A 1 422 ? 31.520 15.744 149.278 1.00 20.15 422 TYR A O 1
ATOM 3350 N N . TYR A 1 423 ? 32.808 16.106 147.477 1.00 19.88 423 TYR A N 1
ATOM 3351 C CA . TYR A 1 423 ? 32.109 15.155 146.610 1.00 20.35 423 TYR A CA 1
ATOM 3352 C C . TYR A 1 423 ? 32.608 13.735 146.781 1.00 20.79 423 TYR A C 1
ATOM 3353 O O . TYR A 1 423 ? 33.811 13.487 146.662 1.00 19.55 423 TYR A O 1
ATOM 3362 N N . ASP A 1 424 ? 31.691 12.807 147.005 1.00 19.28 424 ASP A N 1
ATOM 3363 C CA . ASP A 1 424 ? 32.089 11.389 147.247 1.00 21.18 424 ASP A CA 1
ATOM 3364 C C . ASP A 1 424 ? 32.429 10.564 146.023 1.00 18.91 424 ASP A C 1
ATOM 3365 O O . ASP A 1 424 ? 32.700 9.361 146.137 1.00 19.44 424 ASP A O 1
ATOM 3370 N N . GLY A 1 425 ? 32.398 11.189 144.842 1.00 17.23 425 GLY A N 1
ATOM 3371 C CA . GLY A 1 425 ? 32.802 10.484 143.630 1.00 17.81 425 GLY A CA 1
ATOM 3372 C C . GLY A 1 425 ? 31.690 9.713 142.950 1.00 19.48 425 GLY A C 1
ATOM 3373 O O . GLY A 1 425 ? 31.874 9.222 141.823 1.00 20.96 425 GLY A O 1
ATOM 3374 N N . ASN A 1 426 ? 30.557 9.569 143.635 1.00 18.42 426 ASN A N 1
ATOM 3375 C CA . ASN A 1 426 ? 29.368 8.876 143.083 1.00 18.58 426 ASN A CA 1
ATOM 3376 C C . ASN A 1 426 ? 28.461 9.918 142.403 1.00 14.05 426 ASN A C 1
ATOM 3377 O O . ASN A 1 426 ? 27.871 10.728 143.085 1.00 16.83 426 ASN A O 1
ATOM 3382 N N . PRO A 1 427 ? 28.332 9.899 141.054 1.00 16.50 427 PRO A N 1
ATOM 3383 C CA . PRO A 1 427 ? 27.515 10.922 140.402 1.00 16.50 427 PRO A CA 1
ATOM 3384 C C . PRO A 1 427 ? 26.025 10.980 140.813 1.00 18.91 427 PRO A C 1
ATOM 3385 O O . PRO A 1 427 ? 25.348 11.962 140.479 1.00 20.54 427 PRO A O 1
ATOM 3389 N N . ALA A 1 428 ? 25.520 9.965 141.533 1.00 16.54 428 ALA A N 1
ATOM 3390 C CA . ALA A 1 428 ? 24.165 10.073 142.105 1.00 19.06 428 ALA A CA 1
ATOM 3391 C C . ALA A 1 428 ? 24.123 11.335 142.959 1.00 16.85 428 ALA A C 1
ATOM 3392 O O . ALA A 1 428 ? 23.061 11.941 143.145 1.00 16.98 428 ALA A O 1
ATOM 3394 N N . THR A 1 429 ? 25.292 11.725 143.485 1.00 14.54 429 THR A N 1
ATOM 3395 C CA . THR A 1 429 ? 25.389 12.841 144.445 1.00 17.79 429 THR A CA 1
ATOM 3396 C C . THR A 1 429 ? 26.012 14.084 143.835 1.00 17.72 429 THR A C 1
ATOM 3397 O O . THR A 1 429 ? 26.222 15.066 144.534 1.00 16.96 429 THR A O 1
ATOM 3401 N N . LEU A 1 430 ? 26.289 14.051 142.525 1.00 16.63 430 LEU A N 1
ATOM 3402 C CA . LEU A 1 430 ? 26.987 15.158 141.888 1.00 17.43 430 LEU A CA 1
ATOM 3403 C C . LEU A 1 430 ? 26.155 16.440 141.784 1.00 18.08 430 LEU A C 1
ATOM 3404 O O . LEU A 1 430 ? 26.696 17.545 141.922 1.00 19.27 430 LEU A O 1
ATOM 3409 N N . ASP A 1 431 ? 24.874 16.302 141.483 1.00 16.31 431 ASP A N 1
ATOM 3410 C CA . ASP A 1 431 ? 24.008 17.479 141.289 1.00 14.43 431 ASP A CA 1
ATOM 3411 C C . ASP A 1 431 ? 22.751 17.325 142.158 1.00 20.43 431 ASP A C 1
ATOM 3412 O O . ASP A 1 431 ? 21.631 17.132 141.639 1.00 19.90 431 ASP A O 1
ATOM 3417 N N . PRO A 1 432 ? 22.927 17.412 143.493 1.00 16.53 432 PRO A N 1
ATOM 3418 C CA . PRO A 1 432 ? 21.807 17.073 144.360 1.00 19.04 432 PRO A CA 1
ATOM 3419 C C . PRO A 1 432 ? 20.761 18.188 144.497 1.00 19.00 432 PRO A C 1
ATOM 3420 O O . PRO A 1 432 ? 21.109 19.351 144.538 1.00 18.48 432 PRO A O 1
ATOM 3424 N N . LEU A 1 433 ? 19.485 17.794 144.547 1.00 21.03 433 LEU A N 1
ATOM 3425 C CA . LEU A 1 433 ? 18.409 18.696 144.836 1.00 21.16 433 LEU A CA 1
ATOM 3426 C C . LEU A 1 433 ? 18.638 19.225 146.232 1.00 21.44 433 LEU A C 1
ATOM 3427 O O . LEU A 1 433 ? 19.165 18.492 147.097 1.00 16.51 433 LEU A O 1
ATOM 3432 N N . SER A 1 434 ? 18.250 20.490 146.468 1.00 20.23 434 SER A N 1
ATOM 3433 C CA . SER A 1 434 ? 18.323 21.064 147.828 1.00 16.45 434 SER A CA 1
ATOM 3434 C C . SER A 1 434 ? 17.425 20.206 148.699 1.00 18.81 434 SER A C 1
ATOM 3435 O O . SER A 1 434 ? 16.408 19.648 148.188 1.00 21.02 434 SER A O 1
ATOM 3438 N N . PRO A 1 435 ? 17.751 20.104 150.011 1.00 18.73 435 PRO A N 1
ATOM 3439 C CA . PRO A 1 435 ? 16.975 19.247 150.921 1.00 20.26 435 PRO A CA 1
ATOM 3440 C C . PRO A 1 435 ? 15.493 19.587 150.932 1.00 17.74 435 PRO A C 1
ATOM 3441 O O . PRO A 1 435 ? 14.640 18.674 150.970 1.00 23.45 435 PRO A O 1
ATOM 3445 N N . GLU A 1 436 ? 15.167 20.864 150.831 1.00 19.79 436 GLU A N 1
ATOM 3446 C CA . GLU A 1 436 ? 13.758 21.270 150.849 1.00 16.83 436 GLU A CA 1
ATOM 3447 C C . GLU A 1 436 ? 12.993 20.910 149.561 1.00 18.00 436 GLU A C 1
ATOM 3448 O O . GLU A 1 436 ? 11.744 20.911 149.536 1.00 18.27 436 GLU A O 1
ATOM 3454 N N . ASP A 1 437 ? 13.732 20.643 148.491 1.00 18.57 437 ASP A N 1
ATOM 3455 C CA . ASP A 1 437 ? 13.118 20.313 147.216 1.00 17.39 437 ASP A CA 1
ATOM 3456 C C . ASP A 1 437 ? 12.921 18.800 146.986 1.00 19.98 437 ASP A C 1
ATOM 3457 O O . ASP A 1 437 ? 12.053 18.410 146.202 1.00 25.62 437 ASP A O 1
ATOM 3462 N N . SER A 1 438 ? 13.761 17.970 147.615 1.00 16.57 438 SER A N 1
ATOM 3463 C CA . SER A 1 438 ? 13.614 16.516 147.524 1.00 14.76 438 SER A CA 1
ATOM 3464 C C . SER A 1 438 ? 12.799 15.948 148.674 1.00 18.66 438 SER A C 1
ATOM 3465 O O . SER A 1 438 ? 12.303 14.815 148.574 1.00 17.92 438 SER A O 1
ATOM 3468 N N . ALA A 1 439 ? 12.701 16.704 149.771 1.00 20.40 439 ALA A N 1
ATOM 3469 C CA . ALA A 1 439 ? 12.013 16.230 151.001 1.00 17.18 439 ALA A CA 1
ATOM 3470 C C . ALA A 1 439 ? 10.561 15.765 150.770 1.00 21.16 439 ALA A C 1
ATOM 3471 O O . ALA A 1 439 ? 10.167 14.687 151.251 1.00 19.15 439 ALA A O 1
ATOM 3473 N N . GLY A 1 440 ? 9.787 16.543 150.005 1.00 18.81 440 GLY A N 1
ATOM 3474 C CA . GLY A 1 440 ? 8.394 16.192 149.702 1.00 19.22 440 GLY A CA 1
ATOM 3475 C C . GLY A 1 440 ? 8.305 14.804 149.059 1.00 23.04 440 GLY A C 1
ATOM 3476 O O . GLY A 1 440 ? 7.427 14.027 149.404 1.00 19.00 440 GLY A O 1
ATOM 3477 N N . ARG A 1 441 ? 9.245 14.493 148.151 1.00 21.95 441 ARG A N 1
ATOM 3478 C CA . ARG A 1 441 ? 9.290 13.191 147.506 1.00 21.14 441 ARG A CA 1
ATOM 3479 C C . ARG A 1 441 ? 9.715 12.053 148.434 1.00 17.28 441 ARG A C 1
ATOM 3480 O O . ARG A 1 441 ? 9.145 10.954 148.367 1.00 18.93 441 ARG A O 1
ATOM 3488 N N . TYR A 1 442 ? 10.704 12.299 149.297 1.00 18.69 442 TYR A N 1
ATOM 3489 C CA . TYR A 1 442 ? 11.064 11.285 150.312 1.00 18.28 442 TYR A CA 1
ATOM 3490 C C . TYR A 1 442 ? 9.813 10.939 151.150 1.00 17.58 442 TYR A C 1
ATOM 3491 O O . TYR A 1 442 ? 9.481 9.760 151.365 1.00 17.24 442 TYR A O 1
ATOM 3500 N N . VAL A 1 443 ? 9.118 11.973 151.617 1.00 18.27 443 VAL A N 1
ATOM 3501 C CA . VAL A 1 443 ? 7.912 11.780 152.450 1.00 19.32 443 VAL A CA 1
ATOM 3502 C C . VAL A 1 443 ? 6.842 10.961 151.694 1.00 20.47 443 VAL A C 1
ATOM 3503 O O . VAL A 1 443 ? 6.324 9.989 152.239 1.00 18.16 443 VAL A O 1
ATOM 3507 N N A GLU A 1 444 ? 6.540 11.360 150.460 0.50 19.82 444 GLU A N 1
ATOM 3508 N N B GLU A 1 444 ? 6.545 11.366 150.450 0.50 20.88 444 GLU A N 1
ATOM 3509 C CA A GLU A 1 444 ? 5.585 10.640 149.613 0.50 20.38 444 GLU A CA 1
ATOM 3510 C CA B GLU A 1 444 ? 5.600 10.649 149.567 0.50 22.57 444 GLU A CA 1
ATOM 3511 C C A GLU A 1 444 ? 5.986 9.163 149.444 0.50 20.22 444 GLU A C 1
ATOM 3512 C C B GLU A 1 444 ? 5.987 9.173 149.442 0.50 21.54 444 GLU A C 1
ATOM 3513 O O A GLU A 1 444 ? 5.163 8.254 149.647 0.50 17.21 444 GLU A O 1
ATOM 3514 O O B GLU A 1 444 ? 5.158 8.273 149.665 0.50 18.99 444 GLU A O 1
ATOM 3525 N N . TYR A 1 445 ? 7.251 8.934 149.094 1.00 20.11 445 TYR A N 1
ATOM 3526 C CA . TYR A 1 445 ? 7.770 7.558 148.868 1.00 20.93 445 TYR A CA 1
ATOM 3527 C C . TYR A 1 445 ? 7.671 6.701 150.095 1.00 19.77 445 TYR A C 1
ATOM 3528 O O . TYR A 1 445 ? 7.454 5.500 149.979 1.00 23.86 445 TYR A O 1
ATOM 3537 N N . MET A 1 446 ? 7.773 7.336 151.267 1.00 17.16 446 MET A N 1
ATOM 3538 C CA . MET A 1 446 ? 7.662 6.637 152.541 1.00 18.74 446 MET A CA 1
ATOM 3539 C C . MET A 1 446 ? 6.213 6.537 153.064 1.00 18.49 446 MET A C 1
ATOM 3540 O O . MET A 1 446 ? 5.982 6.270 154.233 1.00 20.64 446 MET A O 1
ATOM 3545 N N . GLY A 1 447 ? 5.253 6.829 152.201 1.00 21.00 447 GLY A N 1
ATOM 3546 C CA . GLY A 1 447 ? 3.841 6.672 152.540 1.00 22.54 447 GLY A CA 1
ATOM 3547 C C . GLY A 1 447 ? 3.179 7.879 153.175 1.00 22.84 447 GLY A C 1
ATOM 3548 O O . GLY A 1 447 ? 2.069 7.768 153.674 1.00 27.02 447 GLY A O 1
ATOM 3549 N N . GLY A 1 448 ? 3.845 9.030 153.166 1.00 20.93 448 GLY A N 1
ATOM 3550 C CA . GLY A 1 448 ? 3.270 10.245 153.775 1.00 20.90 448 GLY A CA 1
ATOM 3551 C C . GLY A 1 448 ? 3.770 10.485 155.200 1.00 22.34 448 GLY A C 1
ATOM 3552 O O . GLY A 1 448 ? 4.364 9.578 155.830 1.00 22.26 448 GLY A O 1
ATOM 3553 N N . ALA A 1 449 ? 3.505 11.693 155.719 1.00 19.33 449 ALA A N 1
ATOM 3554 C CA . ALA A 1 449 ? 4.008 12.111 157.038 1.00 18.56 449 ALA A CA 1
ATOM 3555 C C . ALA A 1 449 ? 3.652 11.172 158.189 1.00 22.21 449 ALA A C 1
ATOM 3556 O O . ALA A 1 449 ? 4.523 10.784 158.981 1.00 20.35 449 ALA A O 1
ATOM 3558 N N . GLU A 1 450 ? 2.385 10.773 158.266 1.00 22.51 450 GLU A N 1
ATOM 3559 C CA . GLU A 1 450 ? 1.951 9.915 159.372 1.00 25.19 450 GLU A CA 1
ATOM 3560 C C . GLU A 1 450 ? 2.604 8.545 159.333 1.00 22.55 450 GLU A C 1
ATOM 3561 O O . GLU A 1 450 ? 2.999 8.004 160.381 1.00 19.92 450 GLU A O 1
ATOM 3567 N N . ARG A 1 451 ? 2.694 7.972 158.139 1.00 19.18 451 ARG A N 1
ATOM 3568 C CA . ARG A 1 451 ? 3.355 6.697 157.996 1.00 20.35 451 ARG A CA 1
ATOM 3569 C C . ARG A 1 451 ? 4.860 6.840 158.310 1.00 20.17 451 ARG A C 1
ATOM 3570 O O . ARG A 1 451 ? 5.443 5.999 158.990 1.00 20.67 451 ARG A O 1
ATOM 3578 N N . LEU A 1 452 ? 5.491 7.896 157.798 1.00 19.35 452 LEU A N 1
ATOM 3579 C CA . LEU A 1 452 ? 6.898 8.125 158.090 1.00 20.03 452 LEU A CA 1
ATOM 3580 C C . LEU A 1 452 ? 7.130 8.210 159.615 1.00 20.72 452 LEU A C 1
ATOM 3581 O O . LEU A 1 452 ? 8.044 7.552 160.145 1.00 23.81 452 LEU A O 1
ATOM 3586 N N . LEU A 1 453 ? 6.325 9.025 160.291 1.00 18.75 453 LEU A N 1
ATOM 3587 C CA . LEU A 1 453 ? 6.406 9.151 161.765 1.00 19.71 453 LEU A CA 1
ATOM 3588 C C . LEU A 1 453 ? 6.234 7.813 162.468 1.00 23.45 453 LEU A C 1
ATOM 3589 O O . LEU A 1 453 ? 6.954 7.514 163.416 1.00 21.28 453 LEU A O 1
ATOM 3594 N N . GLU A 1 454 ? 5.285 6.996 161.990 1.00 22.10 454 GLU A N 1
ATOM 3595 C CA . GLU A 1 454 ? 5.025 5.701 162.623 1.00 22.31 454 GLU A CA 1
ATOM 3596 C C . GLU A 1 454 ? 6.278 4.836 162.577 1.00 20.71 454 GLU A C 1
ATOM 3597 O O . GLU A 1 454 ? 6.680 4.283 163.576 1.00 18.61 454 GLU A O 1
ATOM 3603 N N . GLN A 1 455 ? 6.892 4.753 161.397 1.00 18.15 455 GLN A N 1
ATOM 3604 C CA . GLN A 1 455 ? 8.108 3.995 161.220 1.00 21.25 455 GLN A CA 1
ATOM 3605 C C . GLN A 1 455 ? 9.253 4.572 162.039 1.00 20.40 455 GLN A C 1
ATOM 3606 O O . GLN A 1 455 ? 9.948 3.820 162.735 1.00 21.85 455 GLN A O 1
ATOM 3612 N N . ALA A 1 456 ? 9.415 5.902 161.998 1.00 20.28 456 ALA A N 1
ATOM 3613 C CA . ALA A 1 456 ? 10.486 6.582 162.740 1.00 20.72 456 ALA A CA 1
ATOM 3614 C C . ALA A 1 456 ? 10.358 6.388 164.254 1.00 21.65 456 ALA A C 1
ATOM 3615 O O . ALA A 1 456 ? 11.369 6.204 164.939 1.00 22.58 456 ALA A O 1
ATOM 3617 N N . ARG A 1 457 ? 9.128 6.402 164.767 1.00 21.26 457 ARG A N 1
ATOM 3618 C CA A ARG A 1 457 ? 8.904 6.174 166.192 0.70 25.29 457 ARG A CA 1
ATOM 3619 C CA B ARG A 1 457 ? 8.902 6.167 166.197 0.30 22.31 457 ARG A CA 1
ATOM 3620 C C . ARG A 1 457 ? 9.327 4.762 166.627 1.00 23.00 457 ARG A C 1
ATOM 3621 O O . ARG A 1 457 ? 9.870 4.591 167.700 1.00 22.81 457 ARG A O 1
ATOM 3636 N N . ALA A 1 458 ? 9.092 3.763 165.767 1.00 22.96 458 ALA A N 1
ATOM 3637 C CA . ALA A 1 458 ? 9.510 2.370 166.050 1.00 21.30 458 ALA A CA 1
ATOM 3638 C C . ALA A 1 458 ? 11.056 2.278 166.059 1.00 19.82 458 ALA A C 1
ATOM 3639 O O . ALA A 1 458 ? 11.646 1.565 166.860 1.00 19.07 458 ALA A O 1
ATOM 3641 N N . SER A 1 459 ? 11.688 3.036 165.173 1.00 21.23 459 SER A N 1
ATOM 3642 C CA . SER A 1 459 ? 13.151 3.087 165.079 1.00 19.88 459 SER A CA 1
ATOM 3643 C C . SER A 1 459 ? 13.725 3.785 166.303 1.00 18.36 459 SER A C 1
ATOM 3644 O O . SER A 1 459 ? 14.747 3.359 166.842 1.00 20.19 459 SER A O 1
ATOM 3647 N N . TYR A 1 460 ? 13.036 4.840 166.738 1.00 16.11 460 TYR A N 1
ATOM 3648 C CA . TYR A 1 460 ? 13.370 5.585 167.950 1.00 18.86 460 TYR A CA 1
ATOM 3649 C C . TYR A 1 460 ? 13.295 4.666 169.168 1.00 20.78 460 TYR A C 1
ATOM 3650 O O . TYR A 1 460 ? 14.194 4.685 170.022 1.00 18.43 460 TYR A O 1
ATOM 3659 N N . ALA A 1 461 ? 12.230 3.854 169.236 1.00 18.75 461 ALA A N 1
ATOM 3660 C CA . ALA A 1 461 ? 12.038 2.913 170.335 1.00 23.22 461 ALA A CA 1
ATOM 3661 C C . ALA A 1 461 ? 13.139 1.826 170.365 1.00 22.66 461 ALA A C 1
ATOM 3662 O O . ALA A 1 461 ? 13.337 1.176 171.392 1.00 22.63 461 ALA A O 1
ATOM 3664 N N . ARG A 1 462 ? 13.827 1.637 169.234 1.00 22.50 462 ARG A N 1
ATOM 3665 C CA . ARG A 1 462 ? 14.987 0.704 169.119 1.00 19.60 462 ARG A CA 1
ATOM 3666 C C . ARG A 1 462 ? 16.345 1.403 169.370 1.00 21.68 462 ARG A C 1
ATOM 3667 O O . ARG A 1 462 ? 17.415 0.778 169.307 1.00 20.59 462 ARG A O 1
ATOM 3675 N N . GLY A 1 463 ? 16.295 2.687 169.685 1.00 17.38 463 GLY A N 1
ATOM 3676 C CA . GLY A 1 463 ? 17.496 3.463 169.987 1.00 19.49 463 GLY A CA 1
ATOM 3677 C C . GLY A 1 463 ? 18.338 3.909 168.804 1.00 22.14 463 GLY A C 1
ATOM 3678 O O . GLY A 1 463 ? 19.521 4.335 168.977 1.00 20.22 463 GLY A O 1
ATOM 3679 N N . GLU A 1 464 ? 17.736 3.854 167.611 1.00 21.64 464 GLU A N 1
ATOM 3680 C CA . GLU A 1 464 ? 18.430 4.149 166.341 1.00 23.34 464 GLU A CA 1
ATOM 3681 C C . GLU A 1 464 ? 18.424 5.643 166.020 1.00 22.68 464 GLU A C 1
ATOM 3682 O O . GLU A 1 464 ? 17.973 6.059 164.941 1.00 19.62 464 GLU A O 1
ATOM 3688 N N . TYR A 1 465 ? 18.939 6.441 166.950 1.00 19.60 465 TYR A N 1
ATOM 3689 C CA . TYR A 1 465 ? 18.887 7.896 166.807 1.00 17.38 465 TYR A CA 1
ATOM 3690 C C . TYR A 1 465 ? 19.608 8.456 165.603 1.00 17.78 465 TYR A C 1
ATOM 3691 O O . TYR A 1 465 ? 19.147 9.450 165.013 1.00 18.89 465 TYR A O 1
ATOM 3700 N N . ARG A 1 466 ? 20.744 7.866 165.231 1.00 17.68 466 ARG A N 1
ATOM 3701 C CA . ARG A 1 466 ? 21.487 8.436 164.087 1.00 22.27 466 ARG A CA 1
ATOM 3702 C C . ARG A 1 466 ? 20.710 8.296 162.805 1.00 20.48 466 ARG A C 1
ATOM 3703 O O . ARG A 1 466 ? 20.833 9.129 161.913 1.00 20.90 466 ARG A O 1
ATOM 3711 N N . TRP A 1 467 ? 19.946 7.214 162.711 1.00 19.87 467 TRP A N 1
ATOM 3712 C CA . TRP A 1 467 ? 19.025 7.003 161.596 1.00 19.82 467 TRP A CA 1
ATOM 3713 C C . TRP A 1 467 ? 17.812 7.929 161.723 1.00 20.86 467 TRP A C 1
ATOM 3714 O O . TRP A 1 467 ? 17.427 8.576 160.753 1.00 20.53 467 TRP A O 1
ATOM 3725 N N . VAL A 1 468 ? 17.183 7.957 162.901 1.00 21.82 468 VAL A N 1
ATOM 3726 C CA . VAL A 1 468 ? 15.969 8.787 163.089 1.00 18.31 468 VAL A CA 1
ATOM 3727 C C . VAL A 1 468 ? 16.219 10.254 162.695 1.00 21.90 468 VAL A C 1
ATOM 3728 O O . VAL A 1 468 ? 15.398 10.873 161.985 1.00 23.91 468 VAL A O 1
ATOM 3732 N N . VAL A 1 469 ? 17.351 10.806 163.103 1.00 21.54 469 VAL A N 1
ATOM 3733 C CA . VAL A 1 469 ? 17.619 12.250 162.782 1.00 20.57 469 VAL A CA 1
ATOM 3734 C C . VAL A 1 469 ? 17.846 12.508 161.280 1.00 19.70 469 VAL A C 1
ATOM 3735 O O . VAL A 1 469 ? 17.572 13.596 160.786 1.00 22.92 469 VAL A O 1
ATOM 3739 N N . GLU A 1 470 ? 18.334 11.505 160.571 1.00 20.88 470 GLU A N 1
ATOM 3740 C CA . GLU A 1 470 ? 18.488 11.620 159.120 1.00 21.48 470 GLU A CA 1
ATOM 3741 C C . GLU A 1 470 ? 17.090 11.563 158.447 1.00 21.23 470 GLU A C 1
ATOM 3742 O O . GLU A 1 470 ? 16.758 12.442 157.653 1.00 27.64 470 GLU A O 1
ATOM 3748 N N . VAL A 1 471 ? 16.270 10.562 158.804 1.00 23.72 471 VAL A N 1
ATOM 3749 C CA . VAL A 1 471 ? 14.961 10.388 158.137 1.00 18.84 471 VAL A CA 1
ATOM 3750 C C . VAL A 1 471 ? 13.890 11.428 158.539 1.00 20.27 471 VAL A C 1
ATOM 3751 O O . VAL A 1 471 ? 13.144 11.913 157.691 1.00 17.93 471 VAL A O 1
ATOM 3755 N N . VAL A 1 472 ? 13.795 11.745 159.830 1.00 16.65 472 VAL A N 1
ATOM 3756 C CA . VAL A 1 472 ? 12.806 12.708 160.258 1.00 16.41 472 VAL A CA 1
ATOM 3757 C C . VAL A 1 472 ? 13.174 14.117 159.784 1.00 18.04 472 VAL A C 1
ATOM 3758 O O . VAL A 1 472 ? 12.272 14.944 159.560 1.00 18.94 472 VAL A O 1
ATOM 3762 N N . ASN A 1 473 ? 14.480 14.390 159.642 1.00 19.07 473 ASN A N 1
ATOM 3763 C CA . ASN A 1 473 ? 14.944 15.652 159.036 1.00 20.25 473 ASN A CA 1
ATOM 3764 C C . ASN A 1 473 ? 14.299 15.884 157.661 1.00 21.20 473 ASN A C 1
ATOM 3765 O O . ASN A 1 473 ? 13.974 17.025 157.302 1.00 22.88 473 ASN A O 1
ATOM 3770 N N . ARG A 1 474 ? 14.075 14.798 156.914 1.00 21.02 474 ARG A N 1
ATOM 3771 C CA . ARG A 1 474 ? 13.408 14.873 155.595 1.00 20.74 474 ARG A CA 1
ATOM 3772 C C . ARG A 1 474 ? 11.986 15.424 155.784 1.00 20.81 474 ARG A C 1
ATOM 3773 O O . ARG A 1 474 ? 11.543 16.304 155.025 1.00 20.34 474 ARG A O 1
ATOM 3781 N N . LEU A 1 475 ? 11.275 14.917 156.796 1.00 18.91 475 LEU A N 1
ATOM 3782 C CA . LEU A 1 475 ? 9.914 15.353 157.051 1.00 18.19 475 LEU A CA 1
ATOM 3783 C C . LEU A 1 475 ? 9.854 16.828 157.527 1.00 15.76 475 LEU A C 1
ATOM 3784 O O . LEU A 1 475 ? 9.016 17.594 157.075 1.00 20.20 475 LEU A O 1
ATOM 3789 N N . VAL A 1 476 ? 10.739 17.198 158.434 1.00 19.36 476 VAL A N 1
ATOM 3790 C CA . VAL A 1 476 ? 10.848 18.589 158.878 1.00 19.88 476 VAL A CA 1
ATOM 3791 C C . VAL A 1 476 ? 11.078 19.516 157.695 1.00 21.01 476 VAL A C 1
ATOM 3792 O O . VAL A 1 476 ? 10.429 20.582 157.595 1.00 18.70 476 VAL A O 1
ATOM 3796 N N . PHE A 1 477 ? 11.960 19.117 156.781 1.00 18.37 477 PHE A N 1
ATOM 3797 C CA . PHE A 1 477 ? 12.213 19.929 155.588 1.00 19.76 477 PHE A CA 1
ATOM 3798 C C . PHE A 1 477 ? 11.040 19.979 154.613 1.00 21.17 477 PHE A C 1
ATOM 3799 O O . PHE A 1 477 ? 10.845 20.977 153.941 1.00 18.98 477 PHE A O 1
ATOM 3807 N N . ALA A 1 478 ? 10.288 18.891 154.516 1.00 17.64 478 ALA A N 1
ATOM 3808 C CA . ALA A 1 478 ? 9.093 18.862 153.686 1.00 20.28 478 ALA A CA 1
ATOM 3809 C C . ALA A 1 478 ? 7.977 19.685 154.310 1.00 21.90 478 ALA A C 1
ATOM 3810 O O . ALA A 1 478 ? 7.199 20.350 153.604 1.00 21.11 478 ALA A O 1
ATOM 3812 N N . GLU A 1 479 ? 7.891 19.607 155.643 1.00 21.85 479 GLU A N 1
ATOM 3813 C CA . GLU A 1 479 ? 6.772 20.159 156.401 1.00 23.32 479 GLU A CA 1
ATOM 3814 C C . GLU A 1 479 ? 7.286 20.840 157.666 1.00 21.91 479 GLU A C 1
ATOM 3815 O O . GLU A 1 479 ? 7.123 20.305 158.775 1.00 21.65 479 GLU A O 1
ATOM 3821 N N . PRO A 1 480 ? 7.878 22.046 157.519 1.00 21.14 480 PRO A N 1
ATOM 3822 C CA . PRO A 1 480 ? 8.493 22.685 158.697 1.00 22.33 480 PRO A CA 1
ATOM 3823 C C . PRO A 1 480 ? 7.539 23.115 159.794 1.00 24.41 480 PRO A C 1
ATOM 3824 O O . PRO A 1 480 ? 7.993 23.501 160.879 1.00 22.08 480 PRO A O 1
ATOM 3828 N N A ASP A 1 481 ? 6.235 23.047 159.535 0.50 23.96 481 ASP A N 1
ATOM 3829 N N B ASP A 1 481 ? 6.241 23.026 159.493 0.50 23.71 481 ASP A N 1
ATOM 3830 C CA A ASP A 1 481 ? 5.246 23.397 160.555 0.50 25.07 481 ASP A CA 1
ATOM 3831 C CA B ASP A 1 481 ? 5.157 23.377 160.406 0.50 25.25 481 ASP A CA 1
ATOM 3832 C C A ASP A 1 481 ? 4.605 22.150 161.190 0.50 23.91 481 ASP A C 1
ATOM 3833 C C B ASP A 1 481 ? 4.568 22.149 161.125 0.50 23.94 481 ASP A C 1
ATOM 3834 O O A ASP A 1 481 ? 3.664 22.264 161.981 0.50 24.51 481 ASP A O 1
ATOM 3835 O O B ASP A 1 481 ? 3.639 22.278 161.928 0.50 24.46 481 ASP A O 1
ATOM 3844 N N . ASN A 1 482 ? 5.100 20.970 160.813 1.00 21.81 482 ASN A N 1
ATOM 3845 C CA . ASN A 1 482 ? 4.643 19.697 161.388 1.00 19.23 482 ASN A CA 1
ATOM 3846 C C . ASN A 1 482 ? 5.298 19.567 162.770 1.00 20.39 482 ASN A C 1
ATOM 3847 O O . ASN A 1 482 ? 6.487 19.171 162.888 1.00 18.46 482 ASN A O 1
ATOM 3852 N N . ARG A 1 483 ? 4.541 19.933 163.806 1.00 19.93 483 ARG A N 1
ATOM 3853 C CA A ARG A 1 483 ? 5.012 19.930 165.201 0.50 22.10 483 ARG A CA 1
ATOM 3854 C CA B ARG A 1 483 ? 5.106 19.935 165.161 0.50 22.01 483 ARG A CA 1
ATOM 3855 C C . ARG A 1 483 ? 5.466 18.526 165.632 1.00 19.75 483 ARG A C 1
ATOM 3856 O O . ARG A 1 483 ? 6.486 18.357 166.311 1.00 18.28 483 ARG A O 1
ATOM 3871 N N . ALA A 1 484 ? 4.675 17.514 165.250 1.00 17.65 484 ALA A N 1
ATOM 3872 C CA . ALA A 1 484 ? 4.982 16.131 165.623 1.00 19.30 484 ALA A CA 1
ATOM 3873 C C . ALA A 1 484 ? 6.375 15.709 165.101 1.00 21.89 484 ALA A C 1
ATOM 3874 O O . ALA A 1 484 ? 7.138 15.075 165.816 1.00 22.28 484 ALA A O 1
ATOM 3876 N N . ALA A 1 485 ? 6.693 16.096 163.862 1.00 20.19 485 ALA A N 1
ATOM 3877 C CA . ALA A 1 485 ? 7.972 15.785 163.245 1.00 19.31 485 ALA A CA 1
ATOM 3878 C C . ALA A 1 485 ? 9.109 16.528 163.955 1.00 20.33 485 ALA A C 1
ATOM 3879 O O . ALA A 1 485 ? 10.161 15.942 164.282 1.00 19.04 485 ALA A O 1
ATOM 3881 N N . ARG A 1 486 ? 8.910 17.817 164.184 1.00 18.99 486 ARG A N 1
ATOM 3882 C CA . ARG A 1 486 ? 9.941 18.626 164.848 1.00 20.34 486 ARG A CA 1
ATOM 3883 C C . ARG A 1 486 ? 10.250 18.081 166.264 1.00 19.22 486 ARG A C 1
ATOM 3884 O O . ARG A 1 486 ? 11.398 18.019 166.658 1.00 20.90 486 ARG A O 1
ATOM 3892 N N A GLU A 1 487 ? 9.207 17.673 166.987 0.50 20.99 487 GLU A N 1
ATOM 3893 N N B GLU A 1 487 ? 9.210 17.668 166.986 0.50 20.87 487 GLU A N 1
ATOM 3894 C CA A GLU A 1 487 ? 9.347 17.156 168.360 0.50 21.97 487 GLU A CA 1
ATOM 3895 C CA B GLU A 1 487 ? 9.360 17.151 168.354 0.50 21.61 487 GLU A CA 1
ATOM 3896 C C A GLU A 1 487 ? 10.100 15.816 168.443 0.50 22.49 487 GLU A C 1
ATOM 3897 C C B GLU A 1 487 ? 10.134 15.829 168.423 0.50 22.32 487 GLU A C 1
ATOM 3898 O O A GLU A 1 487 ? 10.838 15.589 169.394 0.50 22.28 487 GLU A O 1
ATOM 3899 O O B GLU A 1 487 ? 10.919 15.627 169.344 0.50 22.24 487 GLU A O 1
ATOM 3910 N N . LEU A 1 488 ? 9.897 14.943 167.451 1.00 18.28 488 LEU A N 1
ATOM 3911 C CA . LEU A 1 488 ? 10.581 13.653 167.382 1.00 18.76 488 LEU A CA 1
ATOM 3912 C C . LEU A 1 488 ? 12.036 13.838 166.995 1.00 20.76 488 LEU A C 1
ATOM 3913 O O . LEU A 1 488 ? 12.895 13.211 167.581 1.00 20.99 488 LEU A O 1
ATOM 3918 N N . GLN A 1 489 ? 12.279 14.691 165.987 1.00 21.06 489 GLN A N 1
ATOM 3919 C CA . GLN A 1 489 ? 13.604 15.039 165.499 1.00 20.94 489 GLN A CA 1
ATOM 3920 C C . GLN A 1 489 ? 14.374 15.612 166.688 1.00 16.78 489 GLN A C 1
ATOM 3921 O O . GLN A 1 489 ? 15.500 15.175 166.987 1.00 20.02 489 GLN A O 1
ATOM 3927 N N . ALA A 1 490 ? 13.753 16.561 167.377 1.00 16.30 490 ALA A N 1
ATOM 3928 C CA . ALA A 1 490 ? 14.335 17.147 168.590 1.00 17.94 490 ALA A CA 1
ATOM 3929 C C . ALA A 1 490 ? 14.689 16.108 169.653 1.00 19.75 490 ALA A C 1
ATOM 3930 O O . ALA A 1 490 ? 15.826 16.135 170.195 1.00 21.56 490 ALA A O 1
ATOM 3932 N N . ASP A 1 491 ? 13.762 15.173 169.920 1.00 15.83 491 ASP A N 1
ATOM 3933 C CA . ASP A 1 491 ? 13.989 14.106 170.923 1.00 17.83 491 ASP A CA 1
ATOM 3934 C C . ASP A 1 491 ? 15.179 13.235 170.562 1.00 17.58 491 ASP A C 1
ATOM 3935 O O . ASP A 1 491 ? 15.993 12.980 171.422 1.00 16.05 491 ASP A O 1
ATOM 3940 N N . ALA A 1 492 ? 15.308 12.863 169.271 1.00 16.38 492 ALA A N 1
ATOM 3941 C CA . ALA A 1 492 ? 16.398 12.005 168.809 1.00 17.97 492 ALA A CA 1
ATOM 3942 C C . ALA A 1 492 ? 17.726 12.757 168.851 1.00 21.22 492 ALA A C 1
ATOM 3943 O O . ALA A 1 492 ? 18.734 12.224 169.309 1.00 18.64 492 ALA A O 1
ATOM 3945 N N . LEU A 1 493 ? 17.727 14.008 168.403 1.00 19.41 493 LEU A N 1
ATOM 3946 C CA . LEU A 1 493 ? 18.940 14.844 168.446 1.00 18.61 493 LEU A CA 1
ATOM 3947 C C . LEU A 1 493 ? 19.418 15.015 169.878 1.00 19.42 493 LEU A C 1
ATOM 3948 O O . LEU A 1 493 ? 20.632 15.006 170.142 1.00 19.61 493 LEU A O 1
ATOM 3953 N N . GLU A 1 494 ? 18.468 15.227 170.790 1.00 18.27 494 GLU A N 1
ATOM 3954 C CA . GLU A 1 494 ? 18.786 15.408 172.208 1.00 18.96 494 GLU A CA 1
ATOM 3955 C C . GLU A 1 494 ? 19.468 14.171 172.791 1.00 20.06 494 GLU A C 1
ATOM 3956 O O . GLU A 1 494 ? 20.473 14.310 173.504 1.00 19.32 494 GLU A O 1
ATOM 3962 N N . GLN A 1 495 ? 18.955 12.975 172.485 1.00 18.96 495 GLN A N 1
ATOM 3963 C CA . GLN A 1 495 ? 19.623 11.728 172.956 1.00 20.86 495 GLN A CA 1
ATOM 3964 C C . GLN A 1 495 ? 21.053 11.682 172.426 1.00 22.77 495 GLN A C 1
ATOM 3965 O O . GLN A 1 495 ? 21.967 11.346 173.154 1.00 22.15 495 GLN A O 1
ATOM 3971 N N . LEU A 1 496 ? 21.242 12.072 171.155 1.00 19.66 496 LEU A N 1
ATOM 3972 C CA . LEU A 1 496 ? 22.572 12.100 170.574 1.00 18.77 496 LEU A CA 1
ATOM 3973 C C . LEU A 1 496 ? 23.491 13.111 171.283 1.00 21.05 496 LEU A C 1
ATOM 3974 O O . LEU A 1 496 ? 24.700 12.865 171.428 1.00 20.42 496 LEU A O 1
ATOM 3979 N N . GLY A 1 497 ? 22.916 14.245 171.693 1.00 15.83 497 GLY A N 1
ATOM 3980 C CA . GLY A 1 497 ? 23.666 15.279 172.432 1.00 16.66 497 GLY A CA 1
ATOM 3981 C C . GLY A 1 497 ? 24.040 14.706 173.813 1.00 19.81 497 GLY A C 1
ATOM 3982 O O . GLY A 1 497 ? 25.179 14.815 174.243 1.00 21.41 497 GLY A O 1
ATOM 3983 N N . TYR A 1 498 ? 23.089 14.071 174.501 1.00 19.39 498 TYR A N 1
ATOM 3984 C CA . TYR A 1 498 ? 23.435 13.436 175.777 1.00 21.27 498 TYR A CA 1
ATOM 3985 C C . TYR A 1 498 ? 24.594 12.432 175.606 1.00 19.97 498 TYR A C 1
ATOM 3986 O O . TYR A 1 498 ? 25.481 12.347 176.454 1.00 18.75 498 TYR A O 1
ATOM 3995 N N . GLN A 1 499 ? 24.575 11.687 174.513 1.00 19.00 499 GLN A N 1
ATOM 3996 C CA . GLN A 1 499 ? 25.572 10.634 174.286 1.00 17.93 499 GLN A CA 1
ATOM 3997 C C . GLN A 1 499 ? 26.939 11.189 173.878 1.00 19.75 499 GLN A C 1
ATOM 3998 O O . GLN A 1 499 ? 27.935 10.497 174.001 1.00 17.56 499 GLN A O 1
ATOM 4004 N N . ALA A 1 500 ? 26.948 12.415 173.364 1.00 19.30 500 ALA A N 1
ATOM 4005 C CA . ALA A 1 500 ? 28.177 12.992 172.736 1.00 17.96 500 ALA A CA 1
ATOM 4006 C C . ALA A 1 500 ? 29.294 13.250 173.707 1.00 18.77 500 ALA A C 1
ATOM 4007 O O . ALA A 1 500 ? 29.132 14.037 174.671 1.00 20.91 500 ALA A O 1
ATOM 4009 N N . GLU A 1 501 ? 30.455 12.664 173.406 1.00 17.83 501 GLU A N 1
ATOM 4010 C CA . GLU A 1 501 ? 31.700 12.978 174.168 1.00 17.77 501 GLU A CA 1
ATOM 4011 C C . GLU A 1 501 ? 32.220 14.371 173.784 1.00 20.99 501 GLU A C 1
ATOM 4012 O O . GLU A 1 501 ? 32.791 15.069 174.609 1.00 20.39 501 GLU A O 1
ATOM 4018 N N . ASN A 1 502 ? 31.994 14.769 172.528 1.00 21.14 502 ASN A N 1
ATOM 4019 C CA . ASN A 1 502 ? 32.441 16.047 172.037 1.00 21.72 502 ASN A CA 1
ATOM 4020 C C . ASN A 1 502 ? 31.555 17.218 172.513 1.00 22.89 502 ASN A C 1
ATOM 4021 O O . ASN A 1 502 ? 30.315 17.189 172.344 1.00 20.45 502 ASN A O 1
ATOM 4026 N N . ALA A 1 503 ? 32.176 18.234 173.122 1.00 19.54 503 ALA A N 1
ATOM 4027 C CA . ALA A 1 503 ? 31.418 19.404 173.646 1.00 20.56 503 ALA A CA 1
ATOM 4028 C C . ALA A 1 503 ? 30.682 20.155 172.544 1.00 19.05 503 ALA A C 1
ATOM 4029 O O . ALA A 1 503 ? 29.535 20.537 172.719 1.00 19.78 503 ALA A O 1
ATOM 4031 N N . GLY A 1 504 ? 31.334 20.315 171.390 1.00 20.00 504 GLY A N 1
ATOM 4032 C CA . GLY A 1 504 ? 30.714 21.007 170.246 1.00 21.02 504 GLY A CA 1
ATOM 4033 C C . GLY A 1 504 ? 29.553 20.202 169.661 1.00 21.90 504 GLY A C 1
ATOM 4034 O O . GLY A 1 504 ? 28.525 20.762 169.320 1.00 20.87 504 GLY A O 1
ATOM 4035 N N . TRP A 1 505 ? 29.728 18.889 169.538 1.00 19.38 505 TRP A N 1
ATOM 4036 C CA . TRP A 1 505 ? 28.645 18.019 169.078 1.00 18.76 505 TRP A CA 1
ATOM 4037 C C . TRP A 1 505 ? 27.469 18.108 170.040 1.00 20.28 505 TRP A C 1
ATOM 4038 O O . TRP A 1 505 ? 26.324 18.279 169.608 1.00 20.85 505 TRP A O 1
ATOM 4049 N N . ARG A 1 506 ? 27.752 17.959 171.343 1.00 18.05 506 ARG A N 1
ATOM 4050 C CA . ARG A 1 506 ? 26.693 18.047 172.363 1.00 17.40 506 ARG A CA 1
ATOM 4051 C C . ARG A 1 506 ? 25.895 19.312 172.227 1.00 20.28 506 ARG A C 1
ATOM 4052 O O . ARG A 1 506 ? 24.649 19.277 172.152 1.00 20.99 506 ARG A O 1
ATOM 4060 N N . ASN A 1 507 ? 26.614 20.450 172.255 1.00 18.39 507 ASN A N 1
ATOM 4061 C CA . ASN A 1 507 ? 25.994 21.764 172.163 1.00 20.08 507 ASN A CA 1
ATOM 4062 C C . ASN A 1 507 ? 25.169 21.922 170.887 1.00 18.36 507 ASN A C 1
ATOM 4063 O O . ASN A 1 507 ? 24.099 22.535 170.919 1.00 19.54 507 ASN A O 1
ATOM 4068 N N . SER A 1 508 ? 25.686 21.401 169.763 1.00 18.19 508 SER A N 1
ATOM 4069 C CA . SER A 1 508 ? 24.985 21.494 168.472 1.00 18.53 508 SER A CA 1
ATOM 4070 C C . SER A 1 508 ? 23.687 20.682 168.474 1.00 16.78 508 SER A C 1
ATOM 4071 O O . SER A 1 508 ? 22.633 21.192 168.118 1.00 15.91 508 SER A O 1
ATOM 4074 N N . TYR A 1 509 ? 23.772 19.454 168.970 1.00 15.00 509 TYR A N 1
ATOM 4075 C CA . TYR A 1 509 ? 22.594 18.573 169.058 1.00 18.01 509 TYR A CA 1
ATOM 4076 C C . TYR A 1 509 ? 21.498 19.177 169.935 1.00 22.01 509 TYR A C 1
ATOM 4077 O O . TYR A 1 509 ? 20.317 19.194 169.554 1.00 19.14 509 TYR A O 1
ATOM 4086 N N . LEU A 1 510 ? 21.898 19.719 171.099 1.00 18.35 510 LEU A N 1
ATOM 4087 C CA . LEU A 1 510 ? 20.957 20.319 171.995 1.00 17.77 510 LEU A CA 1
ATOM 4088 C C . LEU A 1 510 ? 20.415 21.648 171.499 1.00 20.39 510 LEU A C 1
ATOM 4089 O O . LEU A 1 510 ? 19.262 21.992 171.800 1.00 19.02 510 LEU A O 1
ATOM 4094 N N . SER A 1 511 ? 21.215 22.388 170.734 1.00 17.45 511 SER A N 1
ATOM 4095 C CA . SER A 1 511 ? 20.734 23.675 170.163 1.00 21.45 511 SER A CA 1
ATOM 4096 C C . SER A 1 511 ? 19.747 23.381 169.040 1.00 19.67 511 SER A C 1
ATOM 4097 O O . SER A 1 511 ? 18.760 24.095 168.873 1.00 17.49 511 SER A O 1
ATOM 4100 N N . ALA A 1 512 ? 20.012 22.307 168.289 1.00 16.63 512 ALA A N 1
ATOM 4101 C CA . ALA A 1 512 ? 19.095 21.908 167.210 1.00 20.88 512 ALA A CA 1
ATOM 4102 C C . ALA A 1 512 ? 17.751 21.492 167.828 1.00 19.67 512 ALA A C 1
ATOM 4103 O O . ALA A 1 512 ? 16.680 21.911 167.354 1.00 19.69 512 ALA A O 1
ATOM 4105 N N . ALA A 1 513 ? 17.808 20.693 168.900 1.00 20.27 513 ALA A N 1
ATOM 4106 C CA . ALA A 1 513 ? 16.580 20.290 169.601 1.00 18.88 513 ALA A CA 1
ATOM 4107 C C . ALA A 1 513 ? 15.820 21.531 170.073 1.00 20.61 513 ALA A C 1
ATOM 4108 O O . ALA A 1 513 ? 14.609 21.622 169.894 1.00 19.85 513 ALA A O 1
ATOM 4110 N N . TYR A 1 514 ? 16.547 22.491 170.649 1.00 19.24 514 TYR A N 1
ATOM 4111 C CA . TYR A 1 514 ? 15.966 23.723 171.191 1.00 16.53 514 TYR A CA 1
ATOM 4112 C C . TYR A 1 514 ? 15.206 24.515 170.118 1.00 17.96 514 TYR A C 1
ATOM 4113 O O . TYR A 1 514 ? 14.040 24.949 170.337 1.00 18.24 514 TYR A O 1
ATOM 4122 N N . GLU A 1 515 ? 15.846 24.691 168.963 1.00 17.60 515 GLU A N 1
ATOM 4123 C CA . GLU A 1 515 ? 15.241 25.450 167.853 1.00 22.15 515 GLU A CA 1
ATOM 4124 C C . GLU A 1 515 ? 14.071 24.727 167.196 1.00 19.34 515 GLU A C 1
ATOM 4125 O O . GLU A 1 515 ? 13.087 25.350 166.792 1.00 19.50 515 GLU A O 1
ATOM 4131 N N . LEU A 1 516 ? 14.155 23.401 167.109 1.00 18.99 516 LEU A N 1
ATOM 4132 C CA . LEU A 1 516 ? 13.021 22.603 166.612 1.00 19.31 516 LEU A CA 1
ATOM 4133 C C . LEU A 1 516 ? 11.832 22.729 167.553 1.00 20.19 516 LEU A C 1
ATOM 4134 O O . LEU A 1 516 ? 10.676 22.849 167.112 1.00 19.34 516 LEU A O 1
ATOM 4139 N N . ARG A 1 517 ? 12.113 22.704 168.850 1.00 17.24 517 ARG A N 1
ATOM 4140 C CA . ARG A 1 517 ? 11.049 22.810 169.836 1.00 19.74 517 ARG A CA 1
ATOM 4141 C C . ARG A 1 517 ? 10.480 24.222 169.939 1.00 20.20 517 ARG A C 1
ATOM 4142 O O . ARG A 1 517 ? 9.266 24.397 170.040 1.00 25.65 517 ARG A O 1
ATOM 4150 N N . HIS A 1 518 ? 11.361 25.220 169.936 1.00 17.60 518 HIS A N 1
ATOM 4151 C CA . HIS A 1 518 ? 10.950 26.608 170.232 1.00 15.79 518 HIS A CA 1
ATOM 4152 C C . HIS A 1 518 ? 10.960 27.587 169.077 1.00 21.88 518 HIS A C 1
ATOM 4153 O O . HIS A 1 518 ? 10.355 28.686 169.203 1.00 18.50 518 HIS A O 1
ATOM 4160 N N . GLY A 1 519 ? 11.663 27.233 167.995 1.00 7.03 519 GLY A N 1
ATOM 4161 C CA . GLY A 1 519 ? 11.821 28.117 166.841 1.00 5.10 519 GLY A CA 1
ATOM 4162 C C . GLY A 1 519 ? 13.048 28.981 167.052 1.00 2.00 519 GLY A C 1
ATOM 4163 O O . GLY A 1 519 ? 13.744 28.851 168.069 1.00 3.02 519 GLY A O 1
ATOM 4164 N N . VAL A 1 520 ? 13.377 29.828 166.079 1.00 2.00 520 VAL A N 1
ATOM 4165 C CA . VAL A 1 520 ? 14.546 30.717 166.245 1.00 2.35 520 VAL A CA 1
ATOM 4166 C C . VAL A 1 520 ? 14.063 32.070 166.813 1.00 2.65 520 VAL A C 1
ATOM 4167 O O . VAL A 1 520 ? 12.927 32.448 166.577 1.00 3.26 520 VAL A O 1
ATOM 4171 N N . PRO A 1 521 ? 14.912 32.761 167.610 1.00 9.44 521 PRO A N 1
ATOM 4172 C CA . PRO A 1 521 ? 14.505 34.066 168.151 1.00 9.57 521 PRO A CA 1
ATOM 4173 C C . PRO A 1 521 ? 14.085 35.029 167.068 1.00 13.10 521 PRO A C 1
ATOM 4174 O O . PRO A 1 521 ? 14.724 35.078 166.003 1.00 13.46 521 PRO A O 1
ATOM 4178 N N . ARG A 1 522 ? 13.004 35.763 167.354 1.00 12.06 522 ARG A N 1
ATOM 4179 C CA A ARG A 1 522 ? 12.426 36.761 166.459 0.50 14.21 522 ARG A CA 1
ATOM 4180 C CA B ARG A 1 522 ? 12.485 36.761 166.427 0.50 13.83 522 ARG A CA 1
ATOM 4181 C C . ARG A 1 522 ? 12.741 38.190 166.922 1.00 15.08 522 ARG A C 1
ATOM 4182 O O . ARG A 1 522 ? 12.258 39.165 166.327 1.00 13.81 522 ARG A O 1
ATOM 4197 N N . ASP A 1 523 ? 13.546 38.317 167.984 1.00 18.68 523 ASP A N 1
ATOM 4198 C CA . ASP A 1 523 ? 13.852 39.637 168.549 1.00 23.25 523 ASP A CA 1
ATOM 4199 C C . ASP A 1 523 ? 15.278 40.161 168.407 1.00 26.05 523 ASP A C 1
ATOM 4200 O O . ASP A 1 523 ? 15.525 41.350 168.676 1.00 27.76 523 ASP A O 1
ATOM 4205 N N . GLN A 1 524 ? 16.182 39.290 167.946 1.00 28.67 524 GLN A N 1
ATOM 4206 C CA . GLN A 1 524 ? 17.632 39.563 167.796 1.00 31.49 524 GLN A CA 1
ATOM 4207 C C . GLN A 1 524 ? 18.300 40.152 169.046 1.00 30.91 524 GLN A C 1
ATOM 4208 O O . GLN A 1 524 ? 18.681 39.413 169.955 1.00 31.68 524 GLN A O 1
ATOM 4214 N N . GLY A 1 530 ? 30.638 47.085 167.369 1.00 34.18 530 GLY A N 1
ATOM 4215 C CA . GLY A 1 530 ? 31.770 46.575 166.572 1.00 31.85 530 GLY A CA 1
ATOM 4216 C C . GLY A 1 530 ? 33.131 46.879 167.187 1.00 28.94 530 GLY A C 1
ATOM 4217 O O . GLY A 1 530 ? 33.314 47.927 167.821 1.00 29.15 530 GLY A O 1
ATOM 4218 N N . SER A 1 531 ? 34.099 45.974 166.997 1.00 22.49 531 SER A N 1
ATOM 4219 C CA . SER A 1 531 ? 35.414 46.180 167.585 1.00 20.23 531 SER A CA 1
ATOM 4220 C C . SER A 1 531 ? 36.300 47.071 166.744 1.00 17.21 531 SER A C 1
ATOM 4221 O O . SER A 1 531 ? 36.759 46.648 165.674 1.00 21.36 531 SER A O 1
ATOM 4224 N N . ALA A 1 532 ? 36.613 48.248 167.284 1.00 15.62 532 ALA A N 1
ATOM 4225 C CA . ALA A 1 532 ? 37.484 49.207 166.635 1.00 14.36 532 ALA A CA 1
ATOM 4226 C C . ALA A 1 532 ? 38.862 48.615 166.367 1.00 14.69 532 ALA A C 1
ATOM 4227 O O . ALA A 1 532 ? 39.430 48.833 165.298 1.00 8.10 532 ALA A O 1
ATOM 4229 N N . ASP A 1 533 ? 39.393 47.869 167.340 1.00 10.05 533 ASP A N 1
ATOM 4230 C CA . ASP A 1 533 ? 40.712 47.240 167.185 1.00 8.06 533 ASP A CA 1
ATOM 4231 C C . ASP A 1 533 ? 40.706 46.195 166.102 1.00 8.09 533 ASP A C 1
ATOM 4232 O O . ASP A 1 533 ? 41.675 46.062 165.342 1.00 11.79 533 ASP A O 1
ATOM 4237 N N . ALA A 1 534 ? 39.651 45.380 166.065 1.00 8.69 534 ALA A N 1
ATOM 4238 C CA . ALA A 1 534 ? 39.590 44.324 165.072 1.00 9.06 534 ALA A CA 1
ATOM 4239 C C . ALA A 1 534 ? 39.506 44.962 163.674 1.00 5.70 534 ALA A C 1
ATOM 4240 O O . ALA A 1 534 ? 40.213 44.567 162.760 1.00 11.92 534 ALA A O 1
ATOM 4242 N N . LEU A 1 535 ? 38.601 45.923 163.513 1.00 10.80 535 LEU A N 1
ATOM 4243 C CA . LEU A 1 535 ? 38.495 46.629 162.237 1.00 10.74 535 LEU A CA 1
ATOM 4244 C C . LEU A 1 535 ? 39.846 47.272 161.839 1.00 10.06 535 LEU A C 1
ATOM 4245 O O . LEU A 1 535 ? 40.259 47.216 160.664 1.00 10.81 535 LEU A O 1
ATOM 4250 N N . ALA A 1 536 ? 40.513 47.912 162.804 1.00 11.22 536 ALA A N 1
ATOM 4251 C CA . ALA A 1 536 ? 41.825 48.536 162.548 1.00 11.31 536 ALA A CA 1
ATOM 4252 C C . ALA A 1 536 ? 42.892 47.519 162.094 1.00 10.74 536 ALA A C 1
ATOM 4253 O O . ALA A 1 536 ? 43.783 47.848 161.292 1.00 9.87 536 ALA A O 1
ATOM 4255 N N . ALA A 1 537 ? 42.754 46.269 162.539 1.00 12.00 537 ALA A N 1
ATOM 4256 C CA . ALA A 1 537 ? 43.708 45.228 162.190 1.00 11.24 537 ALA A CA 1
ATOM 4257 C C . ALA A 1 537 ? 43.478 44.663 160.800 1.00 11.65 537 ALA A C 1
ATOM 4258 O O . ALA A 1 537 ? 44.382 44.045 160.227 1.00 16.06 537 ALA A O 1
ATOM 4260 N N . MET A 1 538 ? 42.289 44.897 160.245 1.00 11.68 538 MET A N 1
ATOM 4261 C CA . MET A 1 538 ? 41.919 44.354 158.942 1.00 10.43 538 MET A CA 1
ATOM 4262 C C . MET A 1 538 ? 42.599 45.065 157.781 1.00 9.85 538 MET A C 1
ATOM 4263 O O . MET A 1 538 ? 42.452 46.272 157.614 1.00 11.16 538 MET A O 1
ATOM 4268 N N . ASP A 1 539 ? 43.375 44.310 156.997 1.00 9.52 539 ASP A N 1
ATOM 4269 C CA . ASP A 1 539 ? 43.952 44.830 155.765 1.00 9.78 539 ASP A CA 1
ATOM 4270 C C . ASP A 1 539 ? 42.858 45.610 154.934 1.00 7.83 539 ASP A C 1
ATOM 4271 O O . ASP A 1 539 ? 41.698 45.200 154.877 1.00 6.86 539 ASP A O 1
ATOM 4276 N N . THR A 1 540 ? 43.238 46.722 154.314 1.00 5.04 540 THR A N 1
ATOM 4277 C CA . THR A 1 540 ? 42.293 47.499 153.465 1.00 6.56 540 THR A CA 1
ATOM 4278 C C . THR A 1 540 ? 41.659 46.676 152.303 1.00 5.21 540 THR A C 1
ATOM 4279 O O . THR A 1 540 ? 40.429 46.786 152.013 1.00 5.00 540 THR A O 1
ATOM 4283 N N . GLY A 1 541 ? 42.485 45.867 151.652 1.00 5.87 541 GLY A N 1
ATOM 4284 C CA . GLY A 1 541 ? 42.044 45.001 150.537 1.00 4.60 541 GLY A CA 1
ATOM 4285 C C . GLY A 1 541 ? 41.000 44.027 151.024 1.00 5.75 541 GLY A C 1
ATOM 4286 O O . GLY A 1 541 ? 39.977 43.858 150.388 1.00 8.77 541 GLY A O 1
ATOM 4287 N N . LEU A 1 542 ? 41.221 43.442 152.206 1.00 5.91 542 LEU A N 1
ATOM 4288 C CA . LEU A 1 542 ? 40.246 42.520 152.785 1.00 8.00 542 LEU A CA 1
ATOM 4289 C C . LEU A 1 542 ? 38.963 43.251 153.135 1.00 6.67 542 LEU A C 1
ATOM 4290 O O . LEU A 1 542 ? 37.887 42.706 152.975 1.00 6.73 542 LEU A O 1
ATOM 4295 N N . LEU A 1 543 ? 39.081 44.491 153.604 1.00 5.56 543 LEU A N 1
ATOM 4296 C CA . LEU A 1 543 ? 37.887 45.278 153.904 1.00 4.57 543 LEU A CA 1
ATOM 4297 C C . LEU A 1 543 ? 37.049 45.422 152.636 1.00 2.80 543 LEU A C 1
ATOM 4298 O O . LEU A 1 543 ? 35.828 45.179 152.656 1.00 4.92 543 LEU A O 1
ATOM 4303 N N . PHE A 1 544 ? 37.682 45.777 151.513 1.00 2.00 544 PHE A N 1
ATOM 4304 C CA A PHE A 1 544 ? 36.914 45.897 150.284 0.50 2.00 544 PHE A CA 1
ATOM 4305 C CA B PHE A 1 544 ? 36.985 45.908 150.227 0.50 3.31 544 PHE A CA 1
ATOM 4306 C C . PHE A 1 544 ? 36.445 44.572 149.710 1.00 4.04 544 PHE A C 1
ATOM 4307 O O . PHE A 1 544 ? 35.401 44.533 149.051 1.00 5.19 544 PHE A O 1
ATOM 4322 N N . ASP A 1 545 ? 37.194 43.494 149.986 1.00 2.89 545 ASP A N 1
ATOM 4323 C CA . ASP A 1 545 ? 36.745 42.159 149.614 1.00 4.13 545 ASP A CA 1
ATOM 4324 C C . ASP A 1 545 ? 35.446 41.883 150.346 1.00 7.28 545 ASP A C 1
ATOM 4325 O O . ASP A 1 545 ? 34.487 41.386 149.750 1.00 7.17 545 ASP A O 1
ATOM 4330 N N . TYR A 1 546 ? 35.406 42.237 151.645 1.00 5.18 546 TYR A N 1
ATOM 4331 C CA . TYR A 1 546 ? 34.191 42.084 152.452 1.00 8.57 546 TYR A CA 1
ATOM 4332 C C . TYR A 1 546 ? 33.049 42.945 151.931 1.00 7.09 546 TYR A C 1
ATOM 4333 O O . TYR A 1 546 ? 31.883 42.507 151.914 1.00 5.65 546 TYR A O 1
ATOM 4342 N N . LEU A 1 547 ? 33.352 44.174 151.523 1.00 7.82 547 LEU A N 1
ATOM 4343 C CA . LEU A 1 547 ? 32.305 45.012 150.969 1.00 6.73 547 LEU A CA 1
ATOM 4344 C C . LEU A 1 547 ? 31.745 44.386 149.666 1.00 5.85 547 LEU A C 1
ATOM 4345 O O . LEU A 1 547 ? 30.536 44.445 149.426 1.00 5.61 547 LEU A O 1
ATOM 4350 N N . GLY A 1 548 ? 32.625 43.764 148.866 1.00 7.54 548 GLY A N 1
ATOM 4351 C CA . GLY A 1 548 ? 32.210 43.062 147.628 1.00 7.55 548 GLY A CA 1
ATOM 4352 C C . GLY A 1 548 ? 31.272 41.891 147.960 1.00 8.42 548 GLY A C 1
ATOM 4353 O O . GLY A 1 548 ? 30.345 41.576 147.192 1.00 5.20 548 GLY A O 1
ATOM 4354 N N . VAL A 1 549 ? 31.498 41.261 149.114 1.00 7.38 549 VAL A N 1
ATOM 4355 C CA . VAL A 1 549 ? 30.606 40.198 149.586 1.00 5.62 549 VAL A CA 1
ATOM 4356 C C . VAL A 1 549 ? 29.218 40.739 149.971 1.00 8.90 549 VAL A C 1
ATOM 4357 O O . VAL A 1 549 ? 28.187 40.078 149.710 1.00 7.97 549 VAL A O 1
ATOM 4361 N N . ARG A 1 550 ? 29.168 41.956 150.526 1.00 6.34 550 ARG A N 1
ATOM 4362 C CA . ARG A 1 550 ? 27.889 42.577 150.869 1.00 6.70 550 ARG A CA 1
ATOM 4363 C C . ARG A 1 550 ? 27.061 43.021 149.651 1.00 4.96 550 ARG A C 1
ATOM 4364 O O . ARG A 1 550 ? 25.836 43.204 149.761 1.00 7.37 550 ARG A O 1
ATOM 4372 N N . LEU A 1 551 ? 27.739 43.198 148.513 1.00 6.49 551 LEU A N 1
ATOM 4373 C CA . LEU A 1 551 ? 27.111 43.634 147.265 1.00 3.20 551 LEU A CA 1
ATOM 4374 C C . LEU A 1 551 ? 25.878 42.823 146.876 1.00 9.70 551 LEU A C 1
ATOM 4375 O O . LEU A 1 551 ? 25.921 41.569 146.795 1.00 7.37 551 LEU A O 1
ATOM 4380 N N . ASP A 1 552 ? 24.767 43.546 146.698 1.00 4.25 552 ASP A N 1
ATOM 4381 C CA A ASP A 1 552 ? 23.547 42.920 146.254 0.50 7.82 552 ASP A CA 1
ATOM 4382 C CA B ASP A 1 552 ? 23.514 42.973 146.256 0.50 8.72 552 ASP A CA 1
ATOM 4383 C C . ASP A 1 552 ? 23.624 42.875 144.728 1.00 7.97 552 ASP A C 1
ATOM 4384 O O . ASP A 1 552 ? 23.668 43.892 144.062 1.00 2.79 552 ASP A O 1
ATOM 4393 N N . ALA A 1 553 ? 23.689 41.661 144.196 1.00 10.77 553 ALA A N 1
ATOM 4394 C CA . ALA A 1 553 ? 23.815 41.440 142.748 1.00 11.03 553 ALA A CA 1
ATOM 4395 C C . ALA A 1 553 ? 22.672 42.037 141.930 1.00 9.16 553 ALA A C 1
ATOM 4396 O O . ALA A 1 553 ? 22.891 42.504 140.801 1.00 7.35 553 ALA A O 1
ATOM 4398 N N . GLY A 1 554 ? 21.455 42.004 142.492 1.00 5.65 554 GLY A N 1
ATOM 4399 C CA . GLY A 1 554 ? 20.277 42.587 141.846 1.00 3.21 554 GLY A CA 1
ATOM 4400 C C . GLY A 1 554 ? 20.446 44.082 141.650 1.00 5.08 554 GLY A C 1
ATOM 4401 O O . GLY A 1 554 ? 20.177 44.599 140.565 1.00 4.54 554 GLY A O 1
ATOM 4402 N N . ALA A 1 555 ? 20.964 44.759 142.682 1.00 7.47 555 ALA A N 1
ATOM 4403 C CA . ALA A 1 555 ? 21.218 46.219 142.655 1.00 5.94 555 ALA A CA 1
ATOM 4404 C C . ALA A 1 555 ? 22.380 46.617 141.734 1.00 4.39 555 ALA A C 1
ATOM 4405 O O . ALA A 1 555 ? 22.362 47.692 141.133 1.00 5.18 555 ALA A O 1
ATOM 4407 N N . ALA A 1 556 ? 23.399 45.760 141.651 1.00 3.16 556 ALA A N 1
ATOM 4408 C CA . ALA A 1 556 ? 24.575 46.046 140.839 1.00 5.30 556 ALA A CA 1
ATOM 4409 C C . ALA A 1 556 ? 24.378 45.719 139.369 1.00 5.69 556 ALA A C 1
ATOM 4410 O O . ALA A 1 556 ? 25.134 46.188 138.532 1.00 8.65 556 ALA A O 1
ATOM 4412 N N . GLU A 1 557 ? 23.343 44.954 139.045 1.00 8.47 557 GLU A N 1
ATOM 4413 C CA . GLU A 1 557 ? 23.160 44.507 137.667 1.00 7.94 557 GLU A CA 1
ATOM 4414 C C . GLU A 1 557 ? 23.093 45.609 136.627 1.00 7.71 557 GLU A C 1
ATOM 4415 O O . GLU A 1 557 ? 22.250 46.532 136.696 1.00 3.80 557 GLU A O 1
ATOM 4421 N N . GLY A 1 558 ? 23.998 45.499 135.655 1.00 5.36 558 GLY A N 1
ATOM 4422 C CA . GLY A 1 558 ? 24.071 46.446 134.537 1.00 5.21 558 GLY A CA 1
ATOM 4423 C C . GLY A 1 558 ? 24.834 47.731 134.832 1.00 4.24 558 GLY A C 1
ATOM 4424 O O . GLY A 1 558 ? 24.962 48.575 133.963 1.00 7.62 558 GLY A O 1
ATOM 4425 N N . LYS A 1 559 ? 25.364 47.862 136.052 1.00 3.43 559 LYS A N 1
ATOM 4426 C CA . LYS A 1 559 ? 26.100 49.057 136.457 1.00 4.10 559 LYS A CA 1
ATOM 4427 C C . LYS A 1 559 ? 27.604 48.908 136.245 1.00 4.95 559 LYS A C 1
ATOM 4428 O O . LYS A 1 559 ? 28.172 47.800 136.305 1.00 6.63 559 LYS A O 1
ATOM 4434 N N . ALA A 1 560 ? 28.267 50.028 136.060 1.00 4.26 560 ALA A N 1
ATOM 4435 C CA . ALA A 1 560 ? 29.707 50.004 135.930 1.00 6.10 560 ALA A CA 1
ATOM 4436 C C . ALA A 1 560 ? 30.189 51.326 136.461 1.00 10.08 560 ALA A C 1
ATOM 4437 O O . ALA A 1 560 ? 29.588 52.378 136.180 1.00 8.04 560 ALA A O 1
ATOM 4439 N N . LEU A 1 561 ? 31.212 51.257 137.297 1.00 7.33 561 LEU A N 1
ATOM 4440 C CA . LEU A 1 561 ? 31.834 52.450 137.842 1.00 9.34 561 LEU A CA 1
ATOM 4441 C C . LEU A 1 561 ? 33.267 52.167 138.301 1.00 6.58 561 LEU A C 1
ATOM 4442 O O . LEU A 1 561 ? 33.607 51.034 138.651 1.00 5.23 561 LEU A O 1
ATOM 4447 N N . SER A 1 562 ? 34.120 53.178 138.216 1.00 5.22 562 SER A N 1
ATOM 4448 C CA . SER A 1 562 ? 35.480 53.036 138.716 1.00 5.42 562 SER A CA 1
ATOM 4449 C C . SER A 1 562 ? 35.833 54.206 139.628 1.00 6.59 562 SER A C 1
ATOM 4450 O O . SER A 1 562 ? 35.541 55.365 139.317 1.00 5.79 562 SER A O 1
ATOM 4453 N N . ILE A 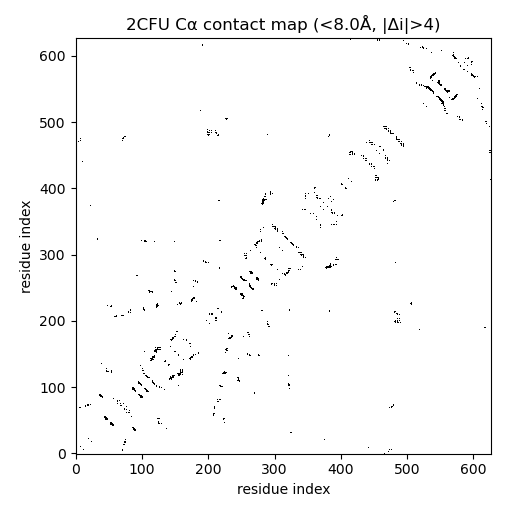1 563 ? 36.440 53.886 140.763 1.00 7.22 563 ILE A N 1
ATOM 4454 C CA . ILE A 1 563 ? 36.786 54.889 141.739 1.00 4.08 563 ILE A CA 1
ATOM 4455 C C . ILE A 1 563 ? 38.226 54.694 142.204 1.00 2.44 563 ILE A C 1
ATOM 4456 O O . ILE A 1 563 ? 38.605 53.595 142.640 1.00 3.35 563 ILE A O 1
ATOM 4461 N N . ASN A 1 564 ? 39.040 55.746 142.093 1.00 2.00 564 ASN A N 1
ATOM 4462 C CA . ASN A 1 564 ? 40.378 55.726 142.720 1.00 2.00 564 ASN A CA 1
ATOM 4463 C C . ASN A 1 564 ? 40.234 56.045 144.216 1.00 2.00 564 ASN A C 1
ATOM 4464 O O . ASN A 1 564 ? 39.678 57.076 144.589 1.00 4.28 564 ASN A O 1
ATOM 4469 N N . LEU A 1 565 ? 40.730 55.169 145.070 1.00 2.00 565 LEU A N 1
ATOM 4470 C CA . LEU A 1 565 ? 40.666 55.427 146.504 1.00 3.48 565 LEU A CA 1
ATOM 4471 C C . LEU A 1 565 ? 42.083 55.617 147.042 1.00 8.44 565 LEU A C 1
ATOM 4472 O O . LEU A 1 565 ? 42.961 54.742 146.885 1.00 3.36 565 LEU A O 1
ATOM 4477 N N . ARG A 1 566 ? 42.300 56.770 147.663 1.00 2.15 566 ARG A N 1
ATOM 4478 C CA . ARG A 1 566 ? 43.600 57.096 148.237 1.00 4.40 566 ARG A CA 1
ATOM 4479 C C . ARG A 1 566 ? 43.451 57.163 149.757 1.00 2.53 566 ARG A C 1
ATOM 4480 O O . ARG A 1 566 ? 42.491 57.779 150.265 1.00 7.61 566 ARG A O 1
ATOM 4488 N N . LEU A 1 567 ? 44.370 56.523 150.463 1.00 2.00 567 LEU A N 1
ATOM 4489 C CA . LEU A 1 567 ? 44.402 56.477 151.942 1.00 2.06 567 LEU A CA 1
ATOM 4490 C C . LEU A 1 567 ? 45.808 56.964 152.383 1.00 5.74 567 LEU A C 1
ATOM 4491 O O . LEU A 1 567 ? 46.733 56.164 152.596 1.00 5.01 567 LEU A O 1
ATOM 4496 N N . PRO A 1 568 ? 45.955 58.277 152.549 1.00 2.20 568 PRO A N 1
ATOM 4497 C CA . PRO A 1 568 ? 47.285 58.852 152.754 1.00 7.51 568 PRO A CA 1
ATOM 4498 C C . PRO A 1 568 ? 47.983 58.448 154.061 1.00 8.93 568 PRO A C 1
ATOM 4499 O O . PRO A 1 568 ? 49.207 58.271 154.052 1.00 11.13 568 PRO A O 1
ATOM 4503 N N . ASP A 1 569 ? 47.235 58.263 155.156 1.00 4.65 569 ASP A N 1
ATOM 4504 C CA . ASP A 1 569 ? 47.893 57.917 156.430 1.00 6.85 569 ASP A CA 1
ATOM 4505 C C . ASP A 1 569 ? 48.680 56.594 156.359 1.00 11.22 569 ASP A C 1
ATOM 4506 O O . ASP A 1 569 ? 49.739 56.439 156.991 1.00 16.16 569 ASP A O 1
ATOM 4511 N N . ILE A 1 570 ? 48.182 55.662 155.559 1.00 7.61 570 ILE A N 1
ATOM 4512 C CA . ILE A 1 570 ? 48.842 54.360 155.397 1.00 8.07 570 ILE A CA 1
ATOM 4513 C C . ILE A 1 570 ? 49.596 54.270 154.076 1.00 7.46 570 ILE A C 1
ATOM 4514 O O . ILE A 1 570 ? 50.274 53.285 153.820 1.00 10.87 570 ILE A O 1
ATOM 4519 N N . GLY A 1 571 ? 49.505 55.327 153.267 1.00 9.07 571 GLY A N 1
ATOM 4520 C CA . GLY A 1 571 ? 50.200 55.394 151.980 1.00 13.22 571 GLY A CA 1
ATOM 4521 C C . GLY A 1 571 ? 49.786 54.310 150.998 1.00 14.74 571 GLY A C 1
ATOM 4522 O O . GLY A 1 571 ? 50.621 53.779 150.268 1.00 11.13 571 GLY A O 1
ATOM 4523 N N . GLU A 1 572 ? 48.497 53.977 150.998 1.00 13.01 572 GLU A N 1
ATOM 4524 C CA . GLU A 1 572 ? 47.948 52.976 150.085 1.00 14.39 572 GLU A CA 1
ATOM 4525 C C . GLU A 1 572 ? 46.945 53.598 149.122 1.00 11.79 572 GLU A C 1
ATOM 4526 O O . GLU A 1 572 ? 46.191 54.531 149.488 1.00 8.30 572 GLU A O 1
ATOM 4532 N N . ASN A 1 573 ? 46.986 53.115 147.875 1.00 8.01 573 ASN A N 1
ATOM 4533 C CA . ASN A 1 573 ? 46.043 53.508 146.818 1.00 8.26 573 ASN A CA 1
ATOM 4534 C C . ASN A 1 573 ? 45.320 52.265 146.310 1.00 7.85 573 ASN A C 1
ATOM 4535 O O . ASN A 1 573 ? 45.936 51.205 146.170 1.00 10.25 573 ASN A O 1
ATOM 4540 N N . TYR A 1 574 ? 44.011 52.365 146.097 1.00 3.40 574 TYR A N 1
ATOM 4541 C CA . TYR A 1 574 ? 43.256 51.217 145.553 1.00 5.51 574 TYR A CA 1
ATOM 4542 C C . TYR A 1 574 ? 42.431 51.660 144.376 1.00 4.71 574 TYR A C 1
ATOM 4543 O O . TYR A 1 574 ? 41.955 52.803 144.329 1.00 7.20 574 TYR A O 1
ATOM 4552 N N . LEU A 1 575 ? 42.352 50.798 143.369 1.00 2.00 575 LEU A N 1
ATOM 4553 C CA . LEU A 1 575 ? 41.426 51.047 142.273 1.00 2.00 575 LEU A CA 1
ATOM 4554 C C . LEU A 1 575 ? 40.225 50.163 142.502 1.00 2.00 575 LEU A C 1
ATOM 4555 O O . LEU A 1 575 ? 40.364 48.924 142.630 1.00 3.13 575 LEU A O 1
ATOM 4560 N N . LEU A 1 576 ? 39.055 50.792 142.596 1.00 2.00 576 LEU A N 1
ATOM 4561 C CA . LEU A 1 576 ? 37.803 50.080 142.819 1.00 2.84 576 LEU A CA 1
ATOM 4562 C C . LEU A 1 576 ? 37.063 50.071 141.504 1.00 5.30 576 LEU A C 1
ATOM 4563 O O . LEU A 1 576 ? 36.857 51.126 140.908 1.00 2.00 576 LEU A O 1
ATOM 4568 N N . GLU A 1 577 ? 36.687 48.876 141.030 1.00 2.28 577 GLU A N 1
ATOM 4569 C CA . GLU A 1 577 ? 35.926 48.778 139.779 1.00 2.00 577 GLU A CA 1
ATOM 4570 C C . GLU A 1 577 ? 34.689 47.907 139.953 1.00 2.00 577 GLU A C 1
ATOM 4571 O O . GLU A 1 577 ? 34.788 46.735 140.312 1.00 2.54 577 GLU A O 1
ATOM 4577 N N . LEU A 1 578 ? 33.528 48.484 139.740 1.00 2.00 578 LEU A N 1
ATOM 4578 C CA . LEU A 1 578 ? 32.312 47.706 139.761 1.00 2.00 578 LEU A CA 1
ATOM 4579 C C . LEU A 1 578 ? 31.970 47.431 138.290 1.00 2.00 578 LEU A C 1
ATOM 4580 O O . LEU A 1 578 ? 31.910 48.354 137.469 1.00 2.00 578 LEU A O 1
ATOM 4585 N N . LYS A 1 579 ? 31.829 46.154 137.949 1.00 2.00 579 LYS A N 1
ATOM 4586 C CA . LYS A 1 579 ? 31.373 45.763 136.607 1.00 2.28 579 LYS A CA 1
ATOM 4587 C C . LYS A 1 579 ? 30.874 44.318 136.651 1.00 2.00 579 LYS A C 1
ATOM 4588 O O . LYS A 1 579 ? 31.340 43.537 137.481 1.00 3.98 579 LYS A O 1
ATOM 4594 N N . ASN A 1 580 ? 29.933 43.977 135.754 1.00 2.41 580 ASN A N 1
ATOM 4595 C CA . ASN A 1 580 ? 29.425 42.606 135.632 1.00 2.00 580 ASN A CA 1
ATOM 4596 C C . ASN A 1 580 ? 28.944 42.079 136.991 1.00 2.00 580 ASN A C 1
ATOM 4597 O O . ASN A 1 580 ? 29.205 40.925 137.350 1.00 2.50 580 ASN A O 1
ATOM 4602 N N . SER A 1 581 ? 28.308 42.958 137.786 1.00 2.00 581 SER A N 1
ATOM 4603 C CA . SER A 1 581 ? 27.742 42.591 139.120 1.00 2.00 581 SER A CA 1
ATOM 4604 C C . SER A 1 581 ? 28.785 42.097 140.098 1.00 2.00 581 SER A C 1
ATOM 4605 O O . SER A 1 581 ? 28.521 41.254 140.944 1.00 2.00 581 SER A O 1
ATOM 4608 N N . HIS A 1 582 ? 29.993 42.637 139.981 1.00 10.96 582 HIS A N 1
ATOM 4609 C CA . HIS A 1 582 ? 31.097 42.274 140.854 1.00 10.15 582 HIS A CA 1
ATOM 4610 C C . HIS A 1 582 ? 31.956 43.492 141.183 1.00 9.95 582 HIS A C 1
ATOM 4611 O O . HIS A 1 582 ? 32.334 44.217 140.283 1.00 9.82 582 HIS A O 1
ATOM 4618 N N . LEU A 1 583 ? 32.287 43.654 142.472 1.00 8.20 583 LEU A N 1
ATOM 4619 C CA . LEU A 1 583 ? 33.170 44.721 142.955 1.00 10.20 583 LEU A CA 1
ATOM 4620 C C . LEU A 1 583 ? 34.612 44.204 143.028 1.00 13.70 583 LEU A C 1
ATOM 4621 O O . LEU A 1 583 ? 34.898 43.191 143.681 1.00 17.49 583 LEU A O 1
ATOM 4626 N N . ASN A 1 584 ? 35.511 44.891 142.340 1.00 12.87 584 ASN A N 1
ATOM 4627 C CA . ASN A 1 584 ? 36.934 44.544 142.340 1.00 9.61 584 ASN A CA 1
ATOM 4628 C C . ASN A 1 584 ? 37.658 45.617 143.091 1.00 13.51 584 ASN A C 1
ATOM 4629 O O . ASN A 1 584 ? 37.252 46.800 143.056 1.00 12.33 584 ASN A O 1
ATOM 4634 N N . ASN A 1 585 ? 38.727 45.239 143.781 1.00 10.48 585 ASN A N 1
ATOM 4635 C CA . ASN A 1 585 ? 39.591 46.242 144.363 1.00 11.99 585 ASN A CA 1
ATOM 4636 C C . ASN A 1 585 ? 41.005 45.800 144.070 1.00 10.86 585 ASN A C 1
ATOM 4637 O O . ASN A 1 585 ? 41.326 44.603 144.150 1.00 11.59 585 ASN A O 1
ATOM 4642 N N . LEU A 1 586 ? 41.862 46.752 143.728 1.00 11.73 586 LEU A N 1
ATOM 4643 C CA . LEU A 1 586 ? 43.218 46.395 143.351 1.00 13.06 586 LEU A CA 1
ATOM 4644 C C . LEU A 1 586 ? 44.203 47.341 143.976 1.00 13.94 586 LEU A C 1
ATOM 4645 O O . LEU A 1 586 ? 44.197 48.536 143.667 1.00 15.29 586 LEU A O 1
ATOM 4650 N N . ARG A 1 587 ? 45.048 46.796 144.847 1.00 14.17 587 ARG A N 1
ATOM 4651 C CA . ARG A 1 587 ? 46.065 47.561 145.566 1.00 17.41 587 ARG A CA 1
ATOM 4652 C C . ARG A 1 587 ? 47.165 48.086 144.654 1.00 16.26 587 ARG A C 1
ATOM 4653 O O . ARG A 1 587 ? 47.561 47.402 143.711 1.00 16.12 587 ARG A O 1
ATOM 4661 N N . GLY A 1 588 ? 47.628 49.307 144.948 1.00 8.32 588 GLY A N 1
ATOM 4662 C CA . GLY A 1 588 ? 48.729 49.959 144.256 1.00 8.26 588 GLY A CA 1
ATOM 4663 C C . GLY A 1 588 ? 48.516 50.438 142.836 1.00 10.37 588 GLY A C 1
ATOM 4664 O O . GLY A 1 588 ? 49.496 50.726 142.124 1.00 14.22 588 GLY A O 1
ATOM 4665 N N . VAL A 1 589 ? 47.272 50.469 142.374 1.00 9.14 589 VAL A N 1
ATOM 4666 C CA . VAL A 1 589 ? 47.038 50.997 141.046 1.00 10.07 589 VAL A CA 1
ATOM 4667 C C . VAL A 1 589 ? 45.965 52.087 141.086 1.00 10.15 589 VAL A C 1
ATOM 4668 O O . VAL A 1 589 ? 45.116 52.104 141.973 1.00 6.15 589 VAL A O 1
ATOM 4672 N N . GLN A 1 590 ? 46.067 53.029 140.155 1.00 8.94 590 GLN A N 1
ATOM 4673 C CA . GLN A 1 590 ? 45.104 54.108 140.012 1.00 9.21 590 GLN A CA 1
ATOM 4674 C C . GLN A 1 590 ? 44.821 54.170 138.530 1.00 9.37 590 GLN A C 1
ATOM 4675 O O . GLN A 1 590 ? 45.667 53.770 137.719 1.00 11.45 590 GLN A O 1
ATOM 4681 N N . SER A 1 591 ? 43.626 54.632 138.176 1.00 8.73 591 SER A N 1
ATOM 4682 C CA . SER A 1 591 ? 43.224 54.775 136.781 1.00 6.85 591 SER A CA 1
ATOM 4683 C C . SER A 1 591 ? 42.906 56.228 136.449 1.00 9.06 591 SER A C 1
ATOM 4684 O O . SER A 1 591 ? 42.131 56.902 137.153 1.00 5.66 591 SER A O 1
ATOM 4687 N N . GLU A 1 592 ? 43.487 56.693 135.347 1.00 11.83 592 GLU A N 1
ATOM 4688 C CA . GLU A 1 592 ? 43.244 58.024 134.841 1.00 15.39 592 GLU A CA 1
ATOM 4689 C C . GLU A 1 592 ? 41.804 58.077 134.288 1.00 14.88 592 GLU A C 1
ATOM 4690 O O . GLU A 1 592 ? 41.279 59.150 133.986 1.00 16.19 592 GLU A O 1
ATOM 4696 N N . ASP A 1 593 ? 41.173 56.911 134.164 1.00 12.04 593 ASP A N 1
ATOM 4697 C CA . ASP A 1 593 ? 39.811 56.829 133.642 1.00 14.22 593 ASP A CA 1
ATOM 4698 C C . ASP A 1 593 ? 38.713 56.610 134.686 1.00 11.00 593 ASP A C 1
ATOM 4699 O O . ASP A 1 593 ? 37.543 56.535 134.329 1.00 10.83 593 ASP A O 1
ATOM 4704 N N . ALA A 1 594 ? 39.098 56.522 135.962 1.00 6.23 594 ALA A N 1
ATOM 4705 C CA . ALA A 1 594 ? 38.137 56.424 137.061 1.00 2.39 594 ALA A CA 1
ATOM 4706 C C . ALA A 1 594 ? 37.187 57.625 137.021 1.00 3.19 594 ALA A C 1
ATOM 4707 O O . ALA A 1 594 ? 37.610 58.750 136.717 1.00 2.61 594 ALA A O 1
ATOM 4709 N N . GLY A 1 595 ? 35.906 57.387 137.314 1.00 2.00 595 GLY A N 1
ATOM 4710 C CA . GLY A 1 595 ? 34.916 58.462 137.295 1.00 4.69 595 GLY A CA 1
ATOM 4711 C C . GLY A 1 595 ? 34.988 59.355 138.523 1.00 3.66 595 GLY A C 1
ATOM 4712 O O . GLY A 1 595 ? 34.427 60.458 138.533 1.00 2.66 595 GLY A O 1
ATOM 4713 N N . GLN A 1 596 ? 35.681 58.876 139.559 1.00 5.20 596 GLN A N 1
ATOM 4714 C CA . GLN A 1 596 ? 35.820 59.605 140.815 1.00 2.64 596 GLN A CA 1
ATOM 4715 C C . GLN A 1 596 ? 37.111 59.223 141.524 1.00 3.79 596 GLN A C 1
ATOM 4716 O O . GLN A 1 596 ? 37.549 58.065 141.465 1.00 2.00 596 GLN A O 1
ATOM 4722 N N . THR A 1 597 ? 37.738 60.204 142.177 1.00 2.72 597 THR A N 1
ATOM 4723 C CA . THR A 1 597 ? 38.923 59.958 143.005 1.00 2.00 597 THR A CA 1
ATOM 4724 C C . THR A 1 597 ? 38.566 60.427 144.427 1.00 2.05 597 THR A C 1
ATOM 4725 O O . THR A 1 597 ? 38.134 61.573 144.627 1.00 2.01 597 THR A O 1
ATOM 4729 N N . VAL A 1 598 ? 38.751 59.539 145.391 1.00 2.04 598 VAL A N 1
ATOM 4730 C CA . VAL A 1 598 ? 38.374 59.770 146.792 1.00 4.48 598 VAL A CA 1
ATOM 4731 C C . VAL A 1 598 ? 39.598 59.620 147.659 1.00 6.96 598 VAL A C 1
ATOM 4732 O O . VAL A 1 598 ? 40.397 58.682 147.485 1.00 10.48 598 VAL A O 1
ATOM 4736 N N . SER A 1 599 ? 39.753 60.551 148.587 1.00 4.12 599 SER A N 1
ATOM 4737 C CA . SER A 1 599 ? 40.850 60.512 149.507 1.00 3.27 599 SER A CA 1
ATOM 4738 C C . SER A 1 599 ? 40.302 60.559 150.932 1.00 3.31 599 SER A C 1
ATOM 4739 O O . SER A 1 599 ? 39.453 61.406 151.256 1.00 4.06 599 SER A O 1
ATOM 4742 N N . ILE A 1 600 ? 40.779 59.626 151.755 1.00 2.64 600 ILE A N 1
ATOM 4743 C CA . ILE A 1 600 ? 40.391 59.506 153.172 1.00 2.00 600 ILE A CA 1
ATOM 4744 C C . ILE A 1 600 ? 41.430 58.657 153.898 1.00 2.10 600 ILE A C 1
ATOM 4745 O O . ILE A 1 600 ? 41.878 57.630 153.377 1.00 4.69 600 ILE A O 1
ATOM 4750 N N . ASP A 1 601 ? 41.835 59.083 155.091 1.00 2.18 601 ASP A N 1
ATOM 4751 C CA . ASP A 1 601 ? 42.724 58.257 155.904 1.00 2.00 601 ASP A CA 1
ATOM 4752 C C . ASP A 1 601 ? 41.999 56.980 156.263 1.00 2.00 601 ASP A C 1
ATOM 4753 O O . ASP A 1 601 ? 40.771 56.979 156.479 1.00 3.60 601 ASP A O 1
ATOM 4758 N N . ARG A 1 602 ? 42.757 55.900 156.350 1.00 2.00 602 ARG A N 1
ATOM 4759 C CA . ARG A 1 602 ? 42.208 54.605 156.759 1.00 3.77 602 ARG A CA 1
ATOM 4760 C C . ARG A 1 602 ? 41.587 54.735 158.162 1.00 5.47 602 ARG A C 1
ATOM 4761 O O . ARG A 1 602 ? 40.495 54.199 158.435 1.00 7.75 602 ARG A O 1
ATOM 4769 N N . ALA A 1 603 ? 42.252 55.509 159.023 1.00 5.37 603 ALA A N 1
ATOM 4770 C CA . ALA A 1 603 ? 41.745 55.733 160.380 1.00 9.08 603 ALA A CA 1
ATOM 4771 C C . ALA A 1 603 ? 40.365 56.367 160.361 1.00 8.60 603 ALA A C 1
ATOM 4772 O O . ALA A 1 603 ? 39.538 56.071 161.228 1.00 10.77 603 ALA A O 1
ATOM 4774 N N . ASP A 1 604 ? 40.109 57.244 159.386 1.00 3.49 604 ASP A N 1
ATOM 4775 C CA . ASP A 1 604 ? 38.812 57.917 159.290 1.00 4.58 604 ASP A CA 1
ATOM 4776 C C . ASP A 1 604 ? 37.779 57.035 158.632 1.00 5.38 604 ASP A C 1
ATOM 4777 O O . ASP A 1 604 ? 36.576 57.128 158.942 1.00 7.83 604 ASP A O 1
ATOM 4782 N N . LEU A 1 605 ? 38.239 56.205 157.702 1.00 5.93 605 LEU A N 1
ATOM 4783 C CA . LEU A 1 605 ? 37.371 55.241 157.075 1.00 7.11 605 LEU A CA 1
ATOM 4784 C C . LEU A 1 605 ? 36.894 54.274 158.169 1.00 6.41 605 LEU A C 1
ATOM 4785 O O . LEU A 1 605 ? 35.738 53.882 158.190 1.00 9.24 605 LEU A O 1
ATOM 4790 N N . ASN A 1 606 ? 37.800 53.889 159.065 1.00 6.49 606 ASN A N 1
ATOM 4791 C CA . ASN A 1 606 ? 37.427 52.987 160.166 1.00 9.94 606 ASN A CA 1
ATOM 4792 C C . ASN A 1 606 ? 36.322 53.548 161.016 1.00 10.19 606 ASN A C 1
ATOM 4793 O O . ASN A 1 606 ? 35.317 52.881 161.254 1.00 14.94 606 ASN A O 1
ATOM 4798 N N . ARG A 1 607 ? 36.488 54.799 161.411 1.00 7.78 607 ARG A N 1
ATOM 4799 C CA . ARG A 1 607 ? 35.481 55.533 162.168 1.00 11.10 607 ARG A CA 1
ATOM 4800 C C . ARG A 1 607 ? 34.111 55.623 161.470 1.00 12.19 607 ARG A C 1
ATOM 4801 O O . ARG A 1 607 ? 33.082 55.584 162.132 1.00 9.89 607 ARG A O 1
ATOM 4809 N N . LEU A 1 608 ? 34.105 55.787 160.148 1.00 14.01 608 LEU A N 1
ATOM 4810 C CA . LEU A 1 608 ? 32.855 55.820 159.384 1.00 10.72 608 LEU A CA 1
ATOM 4811 C C . LEU A 1 608 ? 32.074 54.523 159.487 1.00 13.08 608 LEU A C 1
ATOM 4812 O O . LEU A 1 608 ? 30.838 54.532 159.691 1.00 14.21 608 LEU A O 1
ATOM 4817 N N . LEU A 1 609 ? 32.790 53.419 159.298 1.00 13.07 609 LEU A N 1
ATOM 4818 C CA . LEU A 1 609 ? 32.214 52.075 159.329 1.00 14.03 609 LEU A CA 1
ATOM 4819 C C . LEU A 1 609 ? 31.717 51.707 160.714 1.00 14.72 609 LEU A C 1
ATOM 4820 O O . LEU A 1 609 ? 30.751 50.953 160.846 1.00 21.78 609 LEU A O 1
ATOM 4825 N N . LEU A 1 610 ? 32.354 52.275 161.739 1.00 16.02 610 LEU A N 1
ATOM 4826 C CA . LEU A 1 610 ? 31.991 52.034 163.142 1.00 16.32 610 LEU A CA 1
ATOM 4827 C C . LEU A 1 610 ? 30.937 52.995 163.618 1.00 17.77 610 LEU A C 1
ATOM 4828 O O . LEU A 1 610 ? 30.582 52.992 164.798 1.00 16.16 610 LEU A O 1
ATOM 4833 N N . LYS A 1 611 ? 30.479 53.853 162.707 1.00 14.73 611 LYS A N 1
ATOM 4834 C CA . LYS A 1 611 ? 29.461 54.874 162.992 1.00 19.89 611 LYS A CA 1
ATOM 4835 C C . LYS A 1 611 ? 29.907 55.878 164.070 1.00 17.34 611 LYS A C 1
ATOM 4836 O O . LYS A 1 611 ? 29.072 56.463 164.746 1.00 19.61 611 LYS A O 1
ATOM 4842 N N A GLU A 1 612 ? 31.224 56.064 164.191 0.50 15.33 612 GLU A N 1
ATOM 4843 N N B GLU A 1 612 ? 31.218 56.076 164.220 0.50 17.58 612 GLU A N 1
ATOM 4844 C CA A GLU A 1 612 ? 31.836 56.982 165.164 0.50 12.39 612 GLU A CA 1
ATOM 4845 C CA B GLU A 1 612 ? 31.757 57.033 165.201 0.50 16.85 612 GLU A CA 1
ATOM 4846 C C A GLU A 1 612 ? 31.914 58.421 164.647 0.50 13.46 612 GLU A C 1
ATOM 4847 C C B GLU A 1 612 ? 31.691 58.463 164.662 0.50 15.58 612 GLU A C 1
ATOM 4848 O O A GLU A 1 612 ? 32.175 59.355 165.418 0.50 13.50 612 GLU A O 1
ATOM 4849 O O B GLU A 1 612 ? 31.650 59.433 165.427 0.50 14.56 612 GLU A O 1
ATOM 4860 N N . VAL A 1 613 ? 31.690 58.586 163.340 1.00 12.12 613 VAL A N 1
ATOM 4861 C CA . VAL A 1 613 ? 31.653 59.892 162.677 1.00 10.06 613 VAL A CA 1
ATOM 4862 C C . VAL A 1 613 ? 30.804 59.711 161.423 1.00 9.26 613 VAL A C 1
ATOM 4863 O O . VAL A 1 613 ? 30.764 58.608 160.854 1.00 8.69 613 VAL A O 1
ATOM 4867 N N . SER A 1 614 ? 30.115 60.778 161.018 1.00 9.02 614 SER A N 1
ATOM 4868 C CA . SER A 1 614 ? 29.293 60.763 159.811 1.00 8.25 614 SER A CA 1
ATOM 4869 C C . SER A 1 614 ? 30.160 61.156 158.617 1.00 8.28 614 SER A C 1
ATOM 4870 O O . SER A 1 614 ? 31.152 61.883 158.771 1.00 8.43 614 SER A O 1
ATOM 4873 N N . ALA A 1 615 ? 29.806 60.665 157.429 1.00 6.39 615 ALA A N 1
ATOM 4874 C CA . ALA A 1 615 ? 30.547 61.041 156.232 1.00 5.04 615 ALA A CA 1
ATOM 4875 C C . ALA A 1 615 ? 30.405 62.541 156.037 1.00 2.81 615 ALA A C 1
ATOM 4876 O O . ALA A 1 615 ? 31.357 63.178 155.657 1.00 4.26 615 ALA A O 1
ATOM 4878 N N . VAL A 1 616 ? 29.212 63.103 156.307 1.00 3.11 616 VAL A N 1
ATOM 4879 C CA . VAL A 1 616 ? 29.012 64.560 156.147 1.00 4.21 616 VAL A CA 1
ATOM 4880 C C . VAL A 1 616 ? 29.989 65.402 157.009 1.00 4.08 616 VAL A C 1
ATOM 4881 O O . VAL A 1 616 ? 30.584 66.365 156.494 1.00 4.04 616 VAL A O 1
ATOM 4885 N N A ARG A 1 617 ? 30.154 65.030 158.279 0.50 3.11 617 ARG A N 1
ATOM 4886 N N B ARG A 1 617 ? 30.154 65.024 158.284 0.50 5.43 617 ARG A N 1
ATOM 4887 C CA A ARG A 1 617 ? 31.092 65.725 159.172 0.50 4.63 617 ARG A CA 1
ATOM 4888 C CA B ARG A 1 617 ? 31.098 65.703 159.196 0.50 7.10 617 ARG A CA 1
ATOM 4889 C C A ARG A 1 617 ? 32.545 65.613 158.672 0.50 4.58 617 ARG A C 1
ATOM 4890 C C B ARG A 1 617 ? 32.533 65.617 158.652 0.50 5.98 617 ARG A C 1
ATOM 4891 O O A ARG A 1 617 ? 33.281 66.605 158.679 0.50 3.14 617 ARG A O 1
ATOM 4892 O O B ARG A 1 617 ? 33.247 66.625 158.618 0.50 4.63 617 ARG A O 1
ATOM 4907 N N . LEU A 1 618 ? 32.932 64.426 158.199 1.00 2.36 618 LEU A N 1
ATOM 4908 C CA . LEU A 1 618 ? 34.264 64.224 157.616 1.00 2.14 618 LEU A CA 1
ATOM 4909 C C . LEU A 1 618 ? 34.495 65.080 156.373 1.00 4.38 618 LEU A C 1
ATOM 4910 O O . LEU A 1 618 ? 35.615 65.603 156.174 1.00 3.35 618 LEU A O 1
ATOM 4915 N N . VAL A 1 619 ? 33.465 65.234 155.532 1.00 2.00 619 VAL A N 1
ATOM 4916 C CA . VAL A 1 619 ? 33.659 66.051 154.341 1.00 2.68 619 VAL A CA 1
ATOM 4917 C C . VAL A 1 619 ? 33.857 67.517 154.726 1.00 4.05 619 VAL A C 1
ATOM 4918 O O . VAL A 1 619 ? 34.717 68.211 154.175 1.00 3.69 619 VAL A O 1
ATOM 4922 N N . PHE A 1 620 ? 33.067 67.987 155.684 1.00 5.35 620 PHE A N 1
ATOM 4923 C CA . PHE A 1 620 ? 33.199 69.363 156.137 1.00 2.00 620 PHE A CA 1
ATOM 4924 C C . PHE A 1 620 ? 34.482 69.631 156.892 1.00 3.14 620 PHE A C 1
ATOM 4925 O O . PHE A 1 620 ? 34.989 70.735 156.838 1.00 3.31 620 PHE A O 1
ATOM 4933 N N . GLU A 1 621 ? 35.034 68.590 157.525 1.00 3.86 621 GLU A N 1
ATOM 4934 C CA . GLU A 1 621 ? 36.340 68.696 158.200 1.00 6.30 621 GLU A CA 1
ATOM 4935 C C . GLU A 1 621 ? 37.526 68.601 157.229 1.00 7.70 621 GLU A C 1
ATOM 4936 O O . GLU A 1 621 ? 38.667 68.792 157.631 1.00 8.98 621 GLU A O 1
ATOM 4942 N N . GLY A 1 622 ? 37.248 68.318 155.958 1.00 6.42 622 GLY A N 1
ATOM 4943 C CA . GLY A 1 622 ? 38.292 68.159 154.955 1.00 5.39 622 GLY A CA 1
ATOM 4944 C C . GLY A 1 622 ? 39.027 66.833 155.119 1.00 5.35 622 GLY A C 1
ATOM 4945 O O . GLY A 1 622 ? 40.169 66.693 154.680 1.00 5.84 622 GLY A O 1
ATOM 4946 N N . LYS A 1 623 ? 38.373 65.862 155.758 1.00 2.89 623 LYS A N 1
ATOM 4947 C CA . LYS A 1 623 ? 38.953 64.542 155.978 1.00 2.00 623 LYS A CA 1
ATOM 4948 C C . LYS A 1 623 ? 38.494 63.515 154.940 1.00 3.30 623 LYS A C 1
ATOM 4949 O O . LYS A 1 623 ? 39.009 62.397 154.894 1.00 2.59 623 LYS A O 1
ATOM 4955 N N . LEU A 1 624 ? 37.490 63.880 154.155 1.00 2.00 624 LEU A N 1
ATOM 4956 C CA . LEU A 1 624 ? 36.991 63.035 153.083 1.00 2.00 624 LEU A CA 1
ATOM 4957 C C . LEU A 1 624 ? 36.900 63.959 151.880 1.00 2.00 624 LEU A C 1
ATOM 4958 O O . LEU A 1 624 ? 36.178 64.975 151.890 1.00 2.00 624 LEU A O 1
ATOM 4963 N N . LYS A 1 625 ? 37.740 63.651 150.899 1.00 2.00 625 LYS A N 1
ATOM 4964 C CA . LYS A 1 625 ? 37.924 64.472 149.700 1.00 2.00 625 LYS A CA 1
ATOM 4965 C C . LYS A 1 625 ? 37.560 63.739 148.423 1.00 2.00 625 LYS A C 1
ATOM 4966 O O . LYS A 1 625 ? 37.700 62.496 148.334 1.00 2.00 625 LYS A O 1
ATOM 4972 N N . SER A 1 626 ? 37.100 64.504 147.427 1.00 2.00 626 SER A N 1
ATOM 4973 C CA . SER A 1 626 ? 36.710 63.901 146.158 1.00 2.00 626 SER A CA 1
ATOM 4974 C C . SER A 1 626 ? 36.893 64.793 144.975 1.00 2.00 626 SER A C 1
ATOM 4975 O O . SER A 1 626 ? 36.741 66.020 145.081 1.00 2.00 626 SER A O 1
ATOM 4978 N N . SER A 1 627 ? 37.295 64.169 143.868 1.00 2.00 627 SER A N 1
ATOM 4979 C CA . SER A 1 627 ? 37.301 64.794 142.533 1.00 2.00 627 SER A CA 1
ATOM 4980 C C . SER A 1 627 ? 36.539 63.884 141.570 1.00 2.00 627 SER A C 1
ATOM 4981 O O . SER A 1 627 ? 36.290 62.723 141.879 1.00 2.00 627 SER A O 1
ATOM 4984 N N . GLY A 1 628 ? 36.124 64.423 140.432 1.00 2.00 628 GLY A N 1
ATOM 4985 C CA . GLY A 1 628 ? 35.334 63.655 139.488 1.00 2.00 628 GLY A CA 1
ATOM 4986 C C . GLY A 1 628 ? 33.880 63.740 139.917 1.00 2.32 628 GLY A C 1
ATOM 4987 O O . GLY A 1 628 ? 33.454 64.753 140.494 1.00 5.61 628 GLY A O 1
ATOM 4988 N N . ASN A 1 629 ? 33.116 62.703 139.599 1.00 2.00 629 ASN A N 1
ATOM 4989 C CA . ASN A 1 629 ? 31.697 62.605 139.927 1.00 2.00 629 ASN A CA 1
ATOM 4990 C C . ASN A 1 629 ? 31.595 62.285 141.421 1.00 2.00 629 ASN A C 1
ATOM 4991 O O . ASN A 1 629 ? 31.920 61.163 141.823 1.00 3.70 629 ASN A O 1
ATOM 4996 N N . PRO A 1 630 ? 31.121 63.244 142.240 1.00 2.00 630 PRO A N 1
ATOM 4997 C CA . PRO A 1 630 ? 31.071 63.049 143.711 1.00 2.00 630 PRO A CA 1
ATOM 4998 C C . PRO A 1 630 ? 30.098 61.940 144.161 1.00 2.00 630 PRO A C 1
ATOM 4999 O O . PRO A 1 630 ? 30.135 61.513 145.319 1.00 2.00 630 PRO A O 1
ATOM 5003 N N . LEU A 1 631 ? 29.263 61.472 143.240 1.00 2.00 631 LEU A N 1
ATOM 5004 C CA . LEU A 1 631 ? 28.202 60.507 143.568 1.00 2.00 631 LEU A CA 1
ATOM 5005 C C . LEU A 1 631 ? 28.544 59.013 143.516 1.00 4.15 631 LEU A C 1
ATOM 5006 O O . LEU A 1 631 ? 27.841 58.189 144.112 1.00 4.42 631 LEU A O 1
ATOM 5011 N N . LEU A 1 632 ? 29.603 58.642 142.819 1.00 4.38 632 LEU A N 1
ATOM 5012 C CA . LEU A 1 632 ? 29.876 57.205 142.597 1.00 3.25 632 LEU A CA 1
ATOM 5013 C C . LEU A 1 632 ? 30.058 56.341 143.831 1.00 5.83 632 LEU A C 1
ATOM 5014 O O . LEU A 1 632 ? 29.426 55.264 143.964 1.00 6.58 632 LEU A O 1
ATOM 5019 N N . LEU A 1 633 ? 30.873 56.804 144.771 1.00 8.93 633 LEU A N 1
ATOM 5020 C CA . LEU A 1 633 ? 31.117 56.017 145.978 1.00 10.02 633 LEU A CA 1
ATOM 5021 C C . LEU A 1 633 ? 29.824 55.808 146.771 1.00 8.44 633 LEU A C 1
ATOM 5022 O O . LEU A 1 633 ?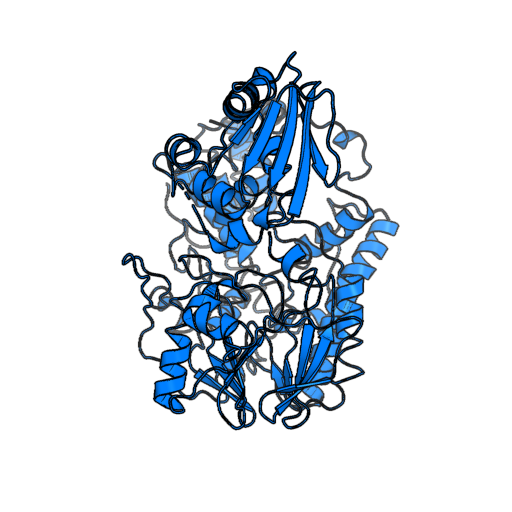 29.609 54.728 147.329 1.00 9.99 633 LEU A O 1
ATOM 5027 N N . GLY A 1 634 ? 28.966 56.827 146.766 1.00 7.04 634 GLY A N 1
ATOM 5028 C CA . GLY A 1 634 ? 27.651 56.793 147.417 1.00 9.48 634 GLY A CA 1
ATOM 5029 C C . GLY A 1 634 ? 26.753 55.779 146.736 1.00 8.35 634 GLY A C 1
ATOM 5030 O O . GLY A 1 634 ? 26.104 54.970 147.407 1.00 11.70 634 GLY A O 1
ATOM 5031 N N . GLN A 1 635 ? 26.742 55.815 145.404 1.00 7.16 635 GLN A N 1
ATOM 5032 C CA . GLN A 1 635 ? 26.004 54.858 144.594 1.00 8.00 635 GLN A CA 1
ATOM 5033 C C . GLN A 1 635 ? 26.477 53.414 144.893 1.00 7.96 635 GLN A C 1
ATOM 5034 O O . GLN A 1 635 ? 25.656 52.505 145.082 1.00 5.45 635 GLN A O 1
ATOM 5040 N N . LEU A 1 636 ? 27.795 53.206 144.941 1.00 5.60 636 LEU A N 1
ATOM 5041 C CA . LEU A 1 636 ? 28.320 51.900 145.268 1.00 6.84 636 LEU A CA 1
ATOM 5042 C C . LEU A 1 636 ? 27.851 51.487 146.665 1.00 11.82 636 LEU A C 1
ATOM 5043 O O . LEU A 1 636 ? 27.315 50.371 146.835 1.00 9.36 636 LEU A O 1
ATOM 5048 N N . PHE A 1 637 ? 28.015 52.383 147.651 1.00 12.40 637 PHE A N 1
ATOM 5049 C CA . PHE A 1 637 ? 27.566 52.084 149.021 1.00 12.73 637 PHE A CA 1
ATOM 5050 C C . PHE A 1 637 ? 26.087 51.685 149.078 1.00 10.81 637 PHE A C 1
ATOM 5051 O O . PHE A 1 637 ? 25.736 50.762 149.812 1.00 13.27 637 PHE A O 1
ATOM 5059 N N . GLY A 1 638 ? 25.244 52.359 148.294 1.00 8.16 638 GLY A N 1
ATOM 5060 C CA . GLY A 1 638 ? 23.810 52.076 148.230 1.00 8.19 638 GLY A CA 1
ATOM 5061 C C . GLY A 1 638 ? 23.430 50.687 147.692 1.00 12.79 638 GLY A C 1
ATOM 5062 O O . GLY A 1 638 ? 22.278 50.263 147.812 1.00 11.31 638 GLY A O 1
ATOM 5063 N N . MET A 1 639 ? 24.400 49.987 147.095 1.00 5.57 639 MET A N 1
ATOM 5064 C CA . MET A 1 639 ? 24.188 48.649 146.531 1.00 4.58 639 MET A CA 1
ATOM 5065 C C . MET A 1 639 ? 24.515 47.584 147.5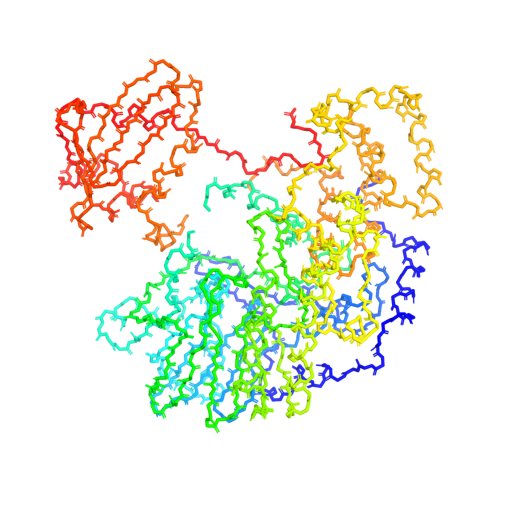33 1.00 2.67 639 MET A C 1
ATOM 5066 O O . MET A 1 639 ? 24.283 46.393 147.292 1.00 3.03 639 MET A O 1
ATOM 5071 N N . LEU A 1 640 ? 25.066 48.006 148.666 1.00 3.29 640 LEU A N 1
ATOM 5072 C CA . LEU A 1 640 ? 25.498 47.076 149.707 1.00 3.66 640 LEU A CA 1
ATOM 5073 C C . LEU A 1 640 ? 24.339 46.546 150.525 1.00 7.56 640 LEU A C 1
ATOM 5074 O O . LEU A 1 640 ? 23.572 47.320 151.084 1.00 12.06 640 LEU A O 1
ATOM 5079 N N . GLY A 1 641 ? 24.211 45.221 150.568 1.00 5.79 641 GLY A N 1
ATOM 5080 C CA . GLY A 1 641 ? 23.160 44.552 151.324 1.00 8.23 641 GLY A CA 1
ATOM 5081 C C . GLY A 1 641 ? 23.587 44.242 152.752 1.00 9.43 641 GLY A C 1
ATOM 5082 O O . GLY A 1 641 ? 24.687 44.597 153.176 1.00 11.41 641 GLY A O 1
ATOM 5083 N N . ASP A 1 642 ? 22.691 43.585 153.483 1.00 10.63 642 ASP A N 1
ATOM 5084 C CA A ASP A 1 642 ? 22.942 43.174 154.868 0.50 12.08 642 ASP A CA 1
ATOM 5085 C CA B ASP A 1 642 ? 22.918 43.191 154.874 0.50 11.98 642 ASP A CA 1
ATOM 5086 C C . ASP A 1 642 ? 22.556 41.722 155.064 1.00 11.36 642 ASP A C 1
ATOM 5087 O O . ASP A 1 642 ? 21.835 41.148 154.252 1.00 10.51 642 ASP A O 1
ATOM 5096 N N . PHE A 1 643 ? 23.043 41.122 156.146 1.00 8.06 643 PHE A N 1
ATOM 5097 C CA . PHE A 1 643 ? 22.721 39.739 156.423 1.00 4.45 643 PHE A CA 1
ATOM 5098 C C . PHE A 1 643 ? 22.002 39.590 157.735 1.00 6.98 643 PHE A C 1
ATOM 5099 O O . PHE A 1 643 ? 22.415 40.170 158.734 1.00 4.90 643 PHE A O 1
ATOM 5107 N N A ASP A 1 644 ? 20.901 38.844 157.733 0.50 7.79 644 ASP A N 1
ATOM 5108 N N B ASP A 1 644 ? 20.951 38.766 157.716 0.50 7.61 644 ASP A N 1
ATOM 5109 C CA A ASP A 1 644 ? 20.190 38.559 158.976 0.50 10.05 644 ASP A CA 1
ATOM 5110 C CA B ASP A 1 644 ? 20.172 38.406 158.904 0.50 9.94 644 ASP A CA 1
ATOM 5111 C C A ASP A 1 644 ? 20.997 37.491 159.727 0.50 9.12 644 ASP A C 1
ATOM 5112 C C B ASP A 1 644 ? 21.036 37.443 159.726 0.50 8.67 644 ASP A C 1
ATOM 5113 O O A ASP A 1 644 ? 21.447 36.499 159.137 0.50 7.92 644 ASP A O 1
ATOM 5114 O O B ASP A 1 644 ? 21.573 36.465 159.183 0.50 6.72 644 ASP A O 1
ATOM 5123 N N . PHE A 1 645 ? 21.188 37.718 161.023 1.00 7.28 645 PHE A N 1
ATOM 5124 C CA . PHE A 1 645 ? 21.971 36.835 161.868 1.00 5.63 645 PHE A CA 1
ATOM 5125 C C . PHE A 1 645 ? 21.266 35.532 162.125 1.00 6.96 645 PHE A C 1
ATOM 5126 O O . PHE A 1 645 ? 21.861 34.479 161.975 1.00 3.72 645 PHE A O 1
ATOM 5134 N N . TRP A 1 646 ? 19.985 35.588 162.499 1.00 5.46 646 TRP A N 1
ATOM 5135 C CA . TRP A 1 646 ? 19.305 34.371 162.917 1.00 10.49 646 TRP A CA 1
ATOM 5136 C C . TRP A 1 646 ? 18.683 33.551 161.790 1.00 11.22 646 TRP A C 1
ATOM 5137 O O . TRP A 1 646 ? 17.490 33.185 161.866 1.00 7.89 646 TRP A O 1
ATOM 5148 N N . PHE A 1 647 ? 19.495 33.215 160.773 1.00 6.92 647 PHE A N 1
ATOM 5149 C CA . PHE A 1 647 ? 18.968 32.467 159.671 1.00 3.18 647 PHE A CA 1
ATOM 5150 C C . PHE A 1 647 ? 18.651 31.041 160.153 1.00 5.24 647 PHE A C 1
ATOM 5151 O O . PHE A 1 647 ? 19.243 30.555 161.117 1.00 9.44 647 PHE A O 1
ATOM 5159 N N . ASP A 1 648 ? 17.708 30.397 159.482 1.00 6.43 648 ASP A N 1
ATOM 5160 C CA . ASP A 1 648 ? 17.315 29.039 159.813 1.00 5.96 648 ASP A CA 1
ATOM 5161 C C . ASP A 1 648 ? 18.388 28.016 159.482 1.00 6.87 648 ASP A C 1
ATOM 5162 O O . ASP A 1 648 ? 19.050 28.097 158.433 1.00 5.13 648 ASP A O 1
ATOM 5167 N N . ILE A 1 649 ? 18.505 27.014 160.349 1.00 6.95 649 ILE A N 1
ATOM 5168 C CA . ILE A 1 649 ? 19.452 25.921 160.162 1.00 8.14 649 ILE A CA 1
ATOM 5169 C C . ILE A 1 649 ? 18.754 24.563 160.069 1.00 10.01 649 ILE A C 1
ATOM 5170 O O . ILE A 1 649 ? 18.999 23.794 159.131 1.00 9.80 649 ILE A O 1
ATOM 5175 N N . VAL A 1 650 ? 17.849 24.306 161.007 1.00 8.50 650 VAL A N 1
ATOM 5176 C CA . VAL A 1 650 ? 17.206 22.981 161.127 1.00 11.93 650 VAL A CA 1
ATOM 5177 C C . VAL A 1 650 ? 15.885 22.868 160.393 1.00 11.20 650 VAL A C 1
ATOM 5178 O O . VAL A 1 650 ? 15.201 21.838 160.450 1.00 8.28 650 VAL A O 1
ATOM 5182 N N . THR A 1 651 ? 15.511 23.954 159.722 1.00 9.21 651 THR A N 1
ATOM 5183 C CA . THR A 1 651 ? 14.363 23.946 158.844 1.00 7.07 651 THR A CA 1
ATOM 5184 C C . THR A 1 651 ? 14.762 24.734 157.602 1.00 12.10 651 THR A C 1
ATOM 5185 O O . THR A 1 651 ? 15.769 25.445 157.627 1.00 9.10 651 THR A O 1
ATOM 5189 N N . PRO A 1 652 ? 13.978 24.610 156.500 1.00 12.68 652 PRO A N 1
ATOM 5190 C CA . PRO A 1 652 ? 14.257 25.468 155.367 1.00 15.76 652 PRO A CA 1
ATOM 5191 C C . PRO A 1 652 ? 13.920 26.921 155.785 1.00 21.64 652 PRO A C 1
ATOM 5192 O O . PRO A 1 652 ? 13.174 27.129 156.768 1.00 21.70 652 PRO A O 1
ATOM 5196 N N . ALA A 1 653 ? 14.457 27.901 155.058 1.00 20.76 653 ALA A N 1
ATOM 5197 C CA . ALA A 1 653 ? 14.221 29.328 155.357 1.00 26.17 653 ALA A CA 1
ATOM 5198 C C . ALA A 1 653 ? 12.736 29.685 155.461 1.00 29.03 653 ALA A C 1
ATOM 5199 O O . ALA A 1 653 ? 11.958 29.426 154.535 1.00 28.73 653 ALA A O 1
ATOM 5201 N N . ALA A 1 654 ? 12.376 30.257 156.618 1.00 35.20 654 ALA A N 1
ATOM 5202 C CA . ALA A 1 654 ? 11.016 30.710 156.964 1.00 40.15 654 ALA A CA 1
ATOM 5203 C C . ALA A 1 654 ? 10.307 31.498 155.855 1.00 42.58 654 ALA A C 1
ATOM 5204 O O . ALA A 1 654 ? 10.727 32.590 155.459 1.00 44.90 654 ALA A O 1
ATOM 5206 N N . LYS A 1 655 ? 9.284 31.056 155.330 1.00 44.25 655 LYS A N 1
#

Foldseek 3Di:
DQDADAQDPLLLVLLVVLVVPAPPVPPVLVVQLQAQAQDDPPWDWWADPVGHTFDTCVLQVVLVVVDDGSLARNLLSSLLVSLSSFAWGDQFVQKIWGGQLFLWIKIWGDFQQFTAIEFQAQAQRSSLVNLVSCCVRVNHGQHQEYEYQAQENRGFFNVCNRDDPVCCVVNSYFYEFAPCNLVFNAAQCVLLLVLLVCLLQLVVFRDDSLAFRAQNLHRGGTDDFGAHDDGPYHADDQGDWDADNNFIKTWGWLAQALTNTGTWIAGVVRLETEGEPLAGQEQAALAQRSGDAGTDLLSSLVSLVVCLVPRLQRHQKYHYGTGGIDGDSVRSSLSSNLSSVLSVCLQVVLVVCVVVLQFLVGSLVPDDDDCSNPHGSSHDCAHHHSNVNSSSSRCNVPNDDSPDCVPVDDDDLLVCLLVLQVVCPHDVSLLVVLVVCVVVVVLVVSLVSLLSVCSPPVPPLSSLQSNLNSLSSVLSSDSYSSSNSNSNSSSNCSSPNFDPPADHLNNLVSDDPQVVQVSQQSQFDLVLLPPDWFWEWEAAPVVGKIWIWIRDPSTIHIHIPDDDPPGQKYKYAHSSVVSCCVVVVDDVVRCVVVVRIDMDGDPCPVVSSSVRGHDDDSGADDSYHGD

Sequence (627 aa):
TTAPKPPSAFTVEEAQRRRRVEAELPFADRADFEERADRGLIRRPERLLIRRNPDGSVAWQLGGYDFLLDGKKPRDSINPSLQRQALLLNLKYGLFEVAEGIYQVRGFDLANITFIRRGDSGWIVVDTLTTPATARRAAYELVSRELGERRPIRTVIYSHAHADHFGGVRGLVEPQQVASGAVQIIIAPAGFMEAAIVLAGNAMMMRRATYQYGTQLPKKGPQGQVDMAIGKGLARRGPLSLLAPTRRLIEGEEGEEDLVLDGVPFTFQNTPGTESPAEMNIWLPRQKKALLMAENVVGTLHNLYTTLRGAEEVRDALGWSKYINQQALHRRFGRQAEEVMFAVHNWPRRWGNAEIVEVLEKQRDLYGYLHDQTLHLANQGVTIGQVHNRLRLPPSLDQEWYDRGYHGSVSHNARAVLNRYLGYYDGNPATLDPLSPEDSAGRYVEEYMGGAERLLEQARRASYARGEYRWVVEVVNRLVFAEPDDNRRAAREELQADALEQLGYQAENAGWRNSYLSAAYELRHGVPRRDQGSADALAAMDTGLLFFDYLGVRLDDAGAAEGKALSINLRLPDIGENYLLELKNSHLNNLRGVQSEDAGQTVSIDRADLNRLLLKEEVSAVRRLVFEGKLKSSGNPLLLGQLFGMLGDDFDDFWFDIVTPAA

Radius of gyration: 26.15 Å; Cα contacts (8 Å, |Δi|>4): 1346; chains: 1; bounding box: 65×69×63 Å